Protein AF-W9VBY6-F1 (afdb_monomer)

Secondary structure (DSSP, 8-state):
--HHHHHHHHHHHHHHHHHH-TT--S------S-SSS---SGGGGGGGG-SSSEEEEEEES-B-HHHHHHHHHHH-EEEEEEEEETTS-HHHHHHHHHHHHHTT-EEEEEEEE-SS-----EEEEEEEEE------TT-SSS----S--EEEEEEEEEES--BSHHHHTSSS----EEEEEE-SS-TTS---HHHHHHHHHHHHHHHTT--EEEPPEEEEETTEEEEE--EEEEETTSPPPHHHHHHHSEEEEE----TTTTEEEEE-SSPPPSSTHHHHHHHTT-EE-SSTTEEEEESSSTTS-GGGHHHH-S-S---------------------------S--TT---TTHHHHH-EEETTEEEE-HHHHHHHTTS---TTHHHHHHHHHHHHHTTT-HHHHHHHHHHHHHHHHHHHHHHHHTT--GGGTS-EETTEE-HHHHHHHHHHHHHHHHHHHT-HHHHHHHHHSEEEEEPPP--S-HHHHHHHHHHHHHHHHHHHHSSS---HHHHHHHHHHHHHSTT--GGG--HHHHHHHHHHHTT-EEEETTEEEEHHHHHHTT-

pLDDT: mean 82.45, std 19.4, range [30.34, 98.25]

Sequence (567 aa):
MRPRFLRFLCSLLSALYSTLFPFFHSAYCLRFFLERNKVKDYYDLFNKFLRKRNSVFVISPYFDIEFAKNMIKKINPEEVIYVVDDGSDRKDLDKLKRLLEYNCVESYIALGSAPGIVHLKVFYIISKNKRNRIKSFFSRYSAPRKRSDMITARFLMLGSANATDAAFGGKRNAELMVSIDLNEKDERGNNDQDLIDFLELLKSKVIANNKTSSPGFSARLGEFELEFPGFVLSPLSSAPGFDAWLQRGLLVAEYKNDQRFLFVVFALIKNLPKSAIHGIFSNAGFTQISSTKVLRYPYIGQKCIPVCSQIINNPLNEDEDFDEGEDFDEDFDEDEGRYNNGGLFSSSRANKNWKSNHCLWTHLGLWVSNECHQQHGDVMYKKNHNKRNNEIALLKNNKNNPIFKKCLEDGFIAQLQTLWDNLVIQGTDPQSYLINQSGVLDRGYYRGICKNKIETDIILANNRDFEKRYTTGYEFLKVPRFRQDDSAWELFVDSFCESLELEAQKAKSSSLILKAIKRAFEALKPRLSIKSMSVTDIKKTLRDNWDKEIKINGKDYKFGDVISNYF

Nearest PDB structures (foldseek):
  3e0f-assembly1_A  TM=4.912E-01  e=1.066E-01  Bifidobacterium adolescentis ATCC 15703
  7ug9-assembly1_A  TM=4.957E-01  e=4.502E-01  Escherichia coli
  9etk-assembly1_A  TM=4.590E-01  e=7.677E-01  Vibrio cholerae
  6utq-assembly1_A  TM=4.973E-01  e=3.243E+00  Lactiplantibacillus plantarum
  7vlk-assembly1_C  TM=5.748E-01  e=4.467E+00  Homo sapiens

Solvent-accessible surface area (backbone atoms only — not comparable to full-atom values): 32444 Å² total; per-residue (Å²): 132,62,72,66,58,58,49,49,51,52,50,50,53,51,49,54,48,61,74,74,52,86,77,84,83,71,94,66,79,80,62,70,84,74,65,93,68,85,71,76,29,57,62,55,69,37,64,81,39,83,54,66,56,20,37,37,39,37,33,21,47,44,70,41,66,64,26,54,53,52,47,45,71,49,33,51,44,50,33,41,37,40,34,30,19,40,56,56,60,65,72,57,54,53,50,46,51,51,53,37,54,74,69,71,26,49,72,41,61,25,25,27,43,40,91,76,63,36,78,52,27,38,39,40,38,39,39,50,36,74,62,72,78,73,78,58,89,80,65,86,82,67,76,88,77,76,79,83,63,64,48,75,46,37,36,42,33,41,50,67,42,42,46,23,44,52,38,31,57,50,80,73,42,90,65,50,77,48,66,45,80,57,40,82,60,44,101,82,73,53,54,42,44,69,56,50,52,51,53,52,50,52,52,50,47,48,68,67,56,46,74,41,80,41,73,56,48,77,42,72,62,88,93,42,77,46,80,43,81,47,38,33,38,29,33,65,87,53,77,56,52,51,67,28,45,60,50,47,10,26,32,56,41,75,42,78,67,64,86,53,70,60,31,45,72,50,73,38,76,38,64,58,60,99,50,74,65,49,55,52,43,47,74,52,57,35,44,74,52,103,45,60,33,31,40,32,32,57,66,63,58,96,87,44,66,74,83,49,52,80,76,60,76,64,98,79,79,95,83,72,89,80,78,85,72,82,88,74,94,71,82,87,81,93,81,84,89,86,88,87,86,89,81,79,95,68,97,73,74,68,52,89,54,44,61,57,27,58,38,43,51,33,86,90,40,37,33,31,40,47,55,35,46,70,76,48,47,90,58,61,52,42,93,58,27,66,62,41,42,50,55,39,48,55,38,64,77,40,67,84,37,66,65,61,55,48,48,45,38,50,50,53,51,50,39,53,47,54,41,42,51,52,29,49,78,71,74,36,71,44,72,59,34,43,72,57,53,96,90,38,76,32,61,67,63,56,40,53,54,38,49,55,42,54,54,52,45,36,55,45,49,71,32,67,71,49,38,51,25,60,27,26,36,35,38,77,40,70,42,78,79,52,82,89,35,62,66,63,41,48,52,44,55,48,32,39,31,44,40,48,40,57,48,47,66,43,95,77,60,69,29,35,53,58,50,13,45,48,54,38,38,36,40,68,38,81,86,49,50,65,69,81,45,52,51,69,55,47,50,49,50,46,63,78,36,25,84,38,78,27,54,59,96,89,40,82,39,40,35,40,64,42,38,54,61,44,101

Structure (mmCIF, N/CA/C/O backbone):
data_AF-W9VBY6-F1
#
_entry.id   AF-W9VBY6-F1
#
loop_
_atom_site.group_PDB
_atom_site.id
_atom_site.type_symbol
_atom_site.label_atom_id
_atom_site.label_alt_id
_atom_site.label_comp_id
_atom_site.label_asym_id
_atom_site.label_entity_id
_atom_site.label_seq_id
_atom_site.pdbx_PDB_ins_code
_atom_site.Cartn_x
_atom_site.Cartn_y
_atom_site.Cartn_z
_atom_site.occupancy
_atom_site.B_iso_or_equiv
_atom_site.auth_seq_id
_atom_site.auth_comp_id
_atom_site.auth_asym_id
_atom_site.auth_atom_id
_atom_site.pdbx_PDB_model_num
ATOM 1 N N . MET A 1 1 ? 7.195 -25.895 9.138 1.00 48.91 1 MET A N 1
ATOM 2 C CA . MET A 1 1 ? 7.969 -26.537 10.231 1.00 48.91 1 MET A CA 1
ATOM 3 C C . MET A 1 1 ? 7.792 -28.048 10.175 1.00 48.91 1 MET A C 1
ATOM 5 O O . MET A 1 1 ? 6.682 -28.502 9.932 1.00 48.91 1 MET A O 1
ATOM 9 N N . ARG A 1 2 ? 8.859 -28.839 10.367 1.00 45.72 2 ARG A N 1
ATOM 10 C CA . ARG A 1 2 ? 8.757 -30.310 10.360 1.00 45.72 2 ARG A CA 1
ATOM 11 C C . ARG A 1 2 ? 7.996 -30.784 11.616 1.00 45.72 2 ARG A C 1
ATOM 13 O O . ARG A 1 2 ? 8.366 -30.356 12.707 1.00 45.72 2 ARG A O 1
ATOM 20 N N . PRO A 1 3 ? 7.021 -31.709 11.513 1.00 52.00 3 PRO A N 1
ATOM 21 C CA . PRO A 1 3 ? 6.223 -32.204 12.649 1.00 52.00 3 PRO A CA 1
ATOM 22 C C . PRO A 1 3 ? 7.042 -32.724 13.842 1.00 52.00 3 PRO A C 1
ATOM 24 O O . PRO A 1 3 ? 6.571 -32.722 14.975 1.00 52.00 3 PRO A O 1
ATOM 27 N N . ARG A 1 4 ? 8.286 -33.155 13.597 1.00 48.75 4 ARG A N 1
ATOM 28 C CA . ARG A 1 4 ? 9.216 -33.620 14.635 1.00 48.75 4 ARG A CA 1
ATOM 29 C C . ARG A 1 4 ? 9.718 -32.494 15.546 1.00 48.75 4 ARG A C 1
ATOM 31 O O . ARG A 1 4 ? 9.879 -32.735 16.734 1.00 48.75 4 ARG A O 1
ATOM 38 N N . PHE A 1 5 ? 9.903 -31.281 15.022 1.00 50.41 5 PHE A N 1
ATOM 39 C CA . PHE A 1 5 ? 10.370 -30.137 15.813 1.00 50.41 5 PHE A CA 1
ATOM 40 C C . PHE A 1 5 ? 9.272 -29.614 16.748 1.00 50.41 5 PHE A C 1
ATOM 42 O O . PHE A 1 5 ? 9.536 -29.334 17.908 1.00 50.41 5 PHE A O 1
ATOM 49 N N . LEU A 1 6 ? 8.017 -29.588 16.279 1.00 48.94 6 LEU A N 1
ATOM 50 C CA . LEU A 1 6 ? 6.870 -29.208 17.110 1.00 48.94 6 LEU A CA 1
ATOM 51 C C . LEU A 1 6 ? 6.626 -30.228 18.235 1.00 48.94 6 LEU A C 1
ATOM 53 O O . LEU A 1 6 ? 6.388 -29.842 19.371 1.00 48.94 6 LEU A O 1
ATOM 57 N N . ARG A 1 7 ? 6.762 -31.532 17.944 1.00 50.06 7 ARG A N 1
ATOM 58 C CA . ARG A 1 7 ? 6.708 -32.578 18.981 1.00 50.06 7 ARG A CA 1
ATOM 59 C C . ARG A 1 7 ? 7.820 -32.417 20.010 1.00 50.06 7 ARG A C 1
ATOM 61 O O . ARG A 1 7 ? 7.541 -32.534 21.192 1.00 50.06 7 ARG A O 1
ATOM 68 N N . PHE A 1 8 ? 9.041 -32.118 19.570 1.00 61.03 8 PHE A N 1
ATOM 69 C CA . PHE A 1 8 ? 10.161 -31.873 20.474 1.00 61.03 8 PHE A CA 1
ATOM 70 C C . PHE A 1 8 ? 9.910 -30.654 21.371 1.00 61.03 8 PHE A C 1
ATOM 72 O O . PHE A 1 8 ? 10.072 -30.761 22.580 1.00 61.03 8 PHE A O 1
ATOM 79 N N . LEU A 1 9 ? 9.430 -29.538 20.812 1.00 55.38 9 LEU A N 1
ATOM 80 C CA . LEU A 1 9 ? 9.119 -28.329 21.579 1.00 55.38 9 LEU A CA 1
ATOM 81 C C . LEU A 1 9 ? 7.971 -28.560 22.577 1.00 55.38 9 LEU A C 1
ATOM 83 O O . LEU A 1 9 ? 8.080 -28.163 23.730 1.00 55.38 9 LEU A O 1
ATOM 87 N N . CYS A 1 10 ? 6.904 -29.261 22.177 1.00 50.47 10 CYS A N 1
ATOM 88 C CA . CYS A 1 10 ? 5.809 -29.626 23.081 1.00 50.47 10 CYS A CA 1
ATOM 89 C C . CYS A 1 10 ? 6.258 -30.597 24.181 1.00 50.47 10 CYS A C 1
ATOM 91 O O . CYS A 1 10 ? 5.838 -30.448 25.324 1.00 50.47 10 CYS A O 1
ATOM 93 N N . SER A 1 11 ? 7.119 -31.570 23.868 1.00 56.78 11 SER A N 1
ATOM 94 C CA . SER A 1 11 ? 7.694 -32.477 24.867 1.00 56.78 11 SER A CA 1
ATOM 95 C C . SER A 1 11 ? 8.638 -31.750 25.822 1.00 56.78 11 SER A C 1
ATOM 97 O O . SER A 1 11 ? 8.604 -32.034 27.012 1.00 56.78 11 SER A O 1
ATOM 99 N N . LEU A 1 12 ? 9.426 -30.790 25.333 1.00 57.44 12 LEU A N 1
ATOM 100 C CA . LEU A 1 12 ? 10.324 -29.974 26.150 1.00 57.44 12 LEU A CA 1
ATOM 101 C C . LEU A 1 12 ? 9.540 -29.045 27.086 1.00 57.44 12 LEU A C 1
ATOM 103 O O . LEU A 1 12 ? 9.840 -28.987 28.273 1.00 57.44 12 LEU A O 1
ATOM 107 N N . LEU A 1 13 ? 8.500 -28.377 26.577 1.00 55.50 13 LEU A N 1
ATOM 108 C CA . LEU A 1 13 ? 7.615 -27.526 27.377 1.00 55.50 13 LEU A CA 1
ATOM 109 C C . LEU A 1 13 ? 6.814 -28.346 28.393 1.00 55.50 13 LEU A C 1
ATOM 111 O O . LEU A 1 13 ? 6.710 -27.943 29.543 1.00 55.50 13 LEU A O 1
ATOM 115 N N . SER A 1 14 ? 6.312 -29.522 28.005 1.00 50.12 14 SER A N 1
ATOM 116 C CA . SER A 1 14 ? 5.625 -30.436 28.923 1.00 50.12 14 SER A CA 1
ATOM 117 C C . SER A 1 14 ? 6.563 -30.975 30.003 1.00 50.12 14 SER A C 1
ATOM 119 O O . SER A 1 14 ? 6.141 -31.086 31.150 1.00 50.12 14 SER A O 1
ATOM 121 N N . ALA A 1 15 ? 7.816 -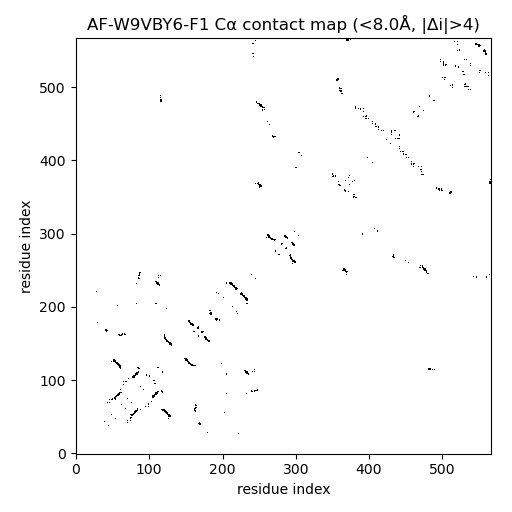31.290 29.655 1.00 51.28 15 ALA A N 1
ATOM 122 C CA . ALA A 1 15 ? 8.823 -31.755 30.604 1.00 51.28 15 ALA A CA 1
ATOM 123 C C . ALA A 1 15 ? 9.184 -30.649 31.604 1.00 51.28 15 ALA A C 1
ATOM 125 O O . ALA A 1 15 ? 9.106 -30.895 32.803 1.00 51.28 15 ALA A O 1
ATOM 126 N N . LEU A 1 16 ? 9.466 -29.431 31.121 1.00 48.94 16 LEU A N 1
ATOM 127 C CA . LEU A 1 16 ? 9.722 -28.245 31.951 1.00 48.94 16 LEU A CA 1
ATOM 128 C C . LEU A 1 16 ? 8.554 -27.931 32.896 1.00 48.94 16 LEU A C 1
ATOM 130 O O . LEU A 1 16 ? 8.778 -27.587 34.052 1.00 48.94 16 LEU A O 1
ATOM 134 N N . TYR A 1 17 ? 7.314 -28.094 32.431 1.00 49.50 17 TYR A N 1
ATOM 135 C CA . TYR A 1 17 ? 6.122 -27.863 33.248 1.00 49.50 17 TYR A CA 1
ATOM 136 C C . TYR A 1 17 ? 5.974 -28.911 34.363 1.00 49.50 17 TYR A C 1
ATOM 138 O O . TYR A 1 17 ? 5.669 -28.569 35.504 1.00 49.50 17 TYR A O 1
ATOM 146 N N . SER A 1 18 ? 6.250 -30.184 34.059 1.00 46.75 18 SER A N 1
ATOM 147 C CA . SER A 1 18 ? 6.156 -31.280 35.034 1.00 46.75 18 SER A CA 1
ATOM 148 C C . SER A 1 18 ? 7.264 -31.288 36.092 1.00 46.75 18 SER A C 1
ATOM 150 O O . SER A 1 18 ? 7.027 -31.769 37.196 1.00 46.75 18 SER A O 1
ATOM 152 N N . THR A 1 19 ? 8.455 -30.759 35.792 1.00 45.19 19 THR A N 1
ATOM 153 C CA . THR A 1 19 ? 9.556 -30.678 36.768 1.00 45.19 19 THR A CA 1
ATOM 154 C C . THR A 1 19 ? 9.517 -29.425 37.634 1.00 45.19 19 THR A C 1
ATOM 156 O O . THR A 1 19 ? 10.019 -29.473 38.753 1.00 45.19 19 THR A O 1
ATOM 159 N N . LEU A 1 20 ? 8.926 -28.322 37.163 1.00 39.31 20 LEU A N 1
ATOM 160 C CA . LEU A 1 20 ? 8.904 -27.063 37.917 1.00 39.31 20 LEU A CA 1
ATOM 161 C C . LEU A 1 20 ? 7.667 -26.888 38.814 1.00 39.31 20 LEU A C 1
ATOM 163 O O . LEU A 1 20 ? 7.738 -26.112 39.762 1.00 39.31 20 LEU A O 1
ATOM 167 N N . PHE A 1 21 ? 6.561 -27.607 38.577 1.00 43.38 21 PHE A N 1
ATOM 168 C CA . PHE A 1 21 ? 5.308 -27.372 39.313 1.00 43.38 21 PHE A CA 1
ATOM 169 C C . PHE A 1 21 ? 4.516 -28.656 39.646 1.00 43.38 21 PHE A C 1
ATOM 171 O O . PHE A 1 21 ? 3.483 -28.931 39.034 1.00 43.38 21 PHE A O 1
ATOM 178 N N . PRO A 1 22 ? 4.935 -29.441 40.658 1.00 40.53 22 PRO A N 1
ATOM 179 C CA . PRO A 1 22 ? 4.273 -30.700 41.015 1.00 40.53 22 PRO A CA 1
ATOM 180 C C . PRO A 1 22 ? 2.958 -30.551 41.817 1.00 40.53 22 PRO A C 1
ATOM 182 O O . PRO A 1 22 ? 2.355 -31.561 42.165 1.00 40.53 22 PRO A O 1
ATOM 185 N N . PHE A 1 23 ? 2.478 -29.329 42.097 1.00 35.22 23 PHE A N 1
ATOM 186 C CA . PHE A 1 23 ? 1.318 -29.081 42.978 1.00 35.22 23 PHE A CA 1
ATOM 187 C C . PHE A 1 23 ? 0.031 -28.579 42.289 1.00 35.22 23 PHE A C 1
ATOM 189 O O . PHE A 1 23 ? -0.944 -28.267 42.973 1.00 35.22 23 PHE A O 1
ATOM 196 N N . PHE A 1 24 ? -0.051 -28.559 40.954 1.00 38.59 24 PHE A N 1
ATOM 197 C CA . PHE A 1 24 ? -1.294 -28.190 40.259 1.00 38.59 24 PHE A CA 1
ATOM 198 C C . PHE A 1 24 ? -2.298 -29.353 40.210 1.00 38.59 24 PHE A C 1
ATOM 200 O O . PHE A 1 24 ? -2.358 -30.123 39.252 1.00 38.59 24 PHE A O 1
ATOM 207 N N . HIS A 1 25 ? -3.117 -29.462 41.257 1.00 36.09 25 HIS A N 1
ATOM 208 C CA . HIS A 1 25 ? -4.333 -30.287 41.283 1.00 36.09 25 HIS A CA 1
ATOM 209 C C . HIS A 1 25 ? -5.600 -29.467 41.592 1.00 36.09 25 HIS A C 1
ATOM 211 O O . HIS A 1 25 ? -6.585 -29.988 42.113 1.00 36.09 25 HIS A O 1
ATOM 217 N N . SER A 1 26 ? -5.607 -28.175 41.257 1.00 34.53 26 SER A N 1
ATOM 218 C CA . SER A 1 26 ? -6.766 -27.293 41.410 1.00 34.53 26 SER A CA 1
ATOM 219 C C . SER A 1 26 ? -7.395 -26.987 40.047 1.00 34.53 26 SER A C 1
ATOM 221 O O . SER A 1 26 ? -6.790 -26.416 39.146 1.00 34.53 26 SER A O 1
ATOM 223 N N . ALA A 1 27 ? -8.646 -27.416 39.883 1.00 33.34 27 ALA A N 1
ATOM 224 C CA . ALA A 1 27 ? -9.411 -27.273 38.653 1.00 33.34 27 ALA A CA 1
ATOM 225 C C . ALA A 1 27 ? -9.726 -25.805 38.314 1.00 33.34 27 ALA A C 1
ATOM 227 O O . ALA A 1 27 ? -10.773 -25.291 38.705 1.00 33.34 27 ALA A O 1
ATOM 228 N N . TYR A 1 28 ? -8.838 -25.167 37.561 1.00 34.66 28 TYR A N 1
ATOM 229 C CA . TYR A 1 28 ? -9.195 -24.204 36.529 1.00 34.66 28 TYR A CA 1
ATOM 230 C C . TYR A 1 28 ? -8.788 -24.827 35.206 1.00 34.66 28 TYR A C 1
ATOM 232 O O . TYR A 1 28 ? -7.629 -25.181 34.999 1.00 34.66 28 TYR A O 1
ATOM 240 N N . CYS A 1 29 ? -9.753 -25.008 34.310 1.00 34.22 29 CYS A N 1
ATOM 241 C CA . CYS A 1 29 ? -9.467 -25.372 32.933 1.00 34.22 29 CYS A CA 1
ATOM 242 C C . CYS A 1 29 ? -8.789 -24.183 32.238 1.00 34.22 29 CYS A C 1
ATOM 244 O O . CYS A 1 29 ? -9.376 -23.573 31.349 1.00 34.22 29 CYS A O 1
ATOM 246 N N . LEU A 1 30 ? -7.517 -23.915 32.552 1.00 34.72 30 LEU A N 1
ATOM 247 C CA . LEU A 1 30 ? -6.586 -23.431 31.543 1.00 34.72 30 LEU A CA 1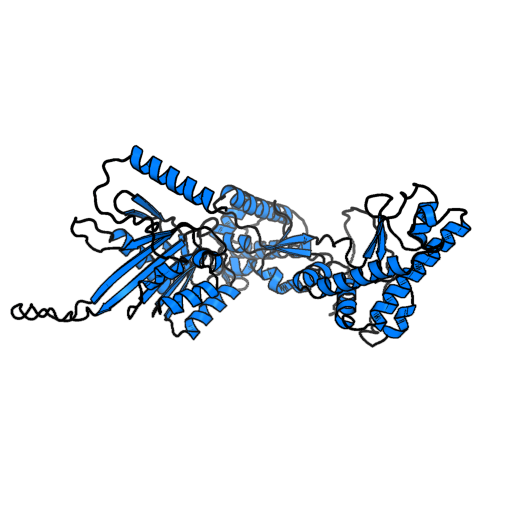
ATOM 248 C C . LEU A 1 30 ? -6.358 -24.610 30.595 1.00 34.72 30 LEU A C 1
ATOM 250 O O . LEU A 1 30 ? -5.345 -25.307 30.623 1.00 34.72 30 LEU A O 1
ATOM 254 N N . ARG A 1 31 ? -7.396 -24.920 29.815 1.00 37.56 31 ARG A N 1
ATOM 255 C CA . ARG A 1 31 ? -7.372 -25.958 28.799 1.00 37.56 31 ARG A CA 1
ATOM 256 C C . ARG A 1 31 ? -6.462 -25.420 27.704 1.00 37.56 31 ARG A C 1
ATOM 258 O O . ARG A 1 31 ? -6.929 -24.859 26.717 1.00 37.56 31 ARG A O 1
ATOM 265 N N . PHE A 1 32 ? -5.150 -25.580 27.884 1.00 38.81 32 PHE A N 1
ATOM 266 C CA . PHE A 1 32 ? -4.237 -25.647 26.757 1.00 38.81 32 PHE A CA 1
ATOM 267 C C . PHE A 1 32 ? -4.846 -26.702 25.841 1.00 38.81 32 PHE A C 1
ATOM 269 O O . PHE A 1 32 ? -4.894 -27.885 26.179 1.00 38.81 32 PHE A O 1
ATOM 276 N N . PHE A 1 33 ? -5.430 -26.251 24.732 1.00 43.31 33 PHE A N 1
ATOM 277 C CA . PHE A 1 33 ? -6.175 -27.062 23.773 1.00 43.31 33 PHE A CA 1
ATOM 278 C C . PHE A 1 33 ? -5.193 -27.910 22.941 1.00 43.31 33 PHE A C 1
ATOM 280 O O . PHE A 1 33 ? -5.184 -27.892 21.717 1.00 43.31 33 PHE A O 1
ATOM 287 N N . LEU A 1 34 ? -4.327 -28.646 23.636 1.00 37.06 34 LEU A N 1
ATOM 288 C CA . LEU A 1 34 ? -3.533 -29.767 23.153 1.00 37.06 34 LEU A CA 1
ATOM 289 C C . LEU A 1 34 ? -4.140 -31.093 23.646 1.00 37.06 34 LEU A C 1
ATOM 291 O O . LEU A 1 34 ? -3.479 -32.130 23.638 1.00 37.06 34 LEU A O 1
ATOM 295 N N . GLU A 1 35 ? -5.416 -31.102 24.050 1.00 39.97 35 GLU A N 1
ATOM 296 C CA . GLU A 1 35 ? -6.171 -32.351 24.065 1.00 39.97 35 GLU A CA 1
ATOM 297 C C . GLU A 1 35 ? -6.273 -32.855 22.620 1.00 39.97 35 GLU A C 1
ATOM 299 O O . GLU A 1 35 ? -6.883 -32.224 21.762 1.00 39.97 35 GLU A O 1
ATOM 304 N N . ARG A 1 36 ? -5.627 -34.003 22.400 1.00 39.47 36 ARG A N 1
ATOM 305 C CA . ARG A 1 36 ? -5.596 -34.985 21.295 1.00 39.47 36 ARG A CA 1
ATOM 306 C C . ARG A 1 36 ? -6.808 -35.148 20.343 1.00 39.47 36 ARG A C 1
ATOM 308 O O . ARG A 1 36 ? -6.803 -36.089 19.553 1.00 39.47 36 ARG A O 1
ATOM 315 N N . ASN A 1 37 ? -7.809 -34.273 20.327 1.00 43.06 37 ASN A N 1
ATOM 316 C CA . ASN A 1 37 ? -9.031 -34.402 19.539 1.00 43.06 37 ASN A CA 1
ATOM 317 C C . ASN A 1 37 ? -9.230 -33.240 18.541 1.00 43.06 37 ASN A C 1
ATOM 319 O O . ASN A 1 37 ? -9.822 -32.217 18.855 1.00 43.06 37 ASN A O 1
ATOM 323 N N . LYS A 1 38 ? -8.793 -33.470 17.294 1.00 58.41 38 LYS A N 1
ATOM 324 C CA . LYS A 1 38 ? -9.410 -33.022 16.022 1.00 58.41 38 LYS A CA 1
ATOM 325 C C . LYS A 1 38 ? -9.770 -31.532 15.801 1.00 58.41 38 LYS A C 1
ATOM 327 O O . LYS A 1 38 ? -10.571 -31.281 14.907 1.00 58.41 38 LYS A O 1
ATOM 332 N N . VAL A 1 39 ? -9.193 -30.556 16.501 1.00 63.19 39 VAL A N 1
ATOM 333 C CA . VAL A 1 39 ? -9.271 -29.149 16.047 1.00 63.19 39 VAL A CA 1
ATOM 334 C C . VAL A 1 39 ? -8.417 -29.025 14.784 1.00 63.19 39 VAL A C 1
ATOM 336 O O . VAL A 1 39 ? -7.195 -29.162 14.852 1.00 63.19 39 VAL A O 1
ATOM 339 N N . LYS A 1 40 ? -9.053 -28.872 13.618 1.00 74.88 40 LYS A N 1
ATOM 340 C CA . LYS A 1 40 ? -8.339 -28.697 12.340 1.00 74.88 40 LYS A CA 1
ATOM 341 C C . LYS A 1 40 ? -7.950 -27.240 12.120 1.00 74.88 40 LYS A C 1
ATOM 343 O O . LYS A 1 40 ? -6.929 -26.980 11.489 1.00 74.88 40 LYS A O 1
ATOM 348 N N . ASP A 1 41 ? -8.758 -26.327 12.647 1.00 85.38 41 ASP A N 1
ATOM 349 C CA . ASP A 1 41 ? -8.593 -24.881 12.557 1.00 85.38 41 ASP A CA 1
ATOM 350 C C . ASP A 1 41 ? -9.295 -24.178 13.743 1.00 85.38 41 ASP A C 1
ATOM 352 O O . ASP A 1 41 ? -10.056 -24.803 14.487 1.00 85.38 41 ASP A O 1
ATOM 356 N N . TYR A 1 42 ? -9.047 -22.882 13.963 1.00 86.69 42 TYR A N 1
ATOM 357 C CA . TYR A 1 42 ? -9.666 -22.145 15.078 1.00 86.69 42 TYR A CA 1
ATOM 358 C C . TYR A 1 42 ? -11.159 -21.905 14.881 1.00 86.69 42 TYR A C 1
ATOM 360 O O . TYR A 1 42 ? -11.865 -21.656 15.860 1.00 86.69 42 TYR A O 1
ATOM 368 N N . TYR A 1 43 ? -11.681 -22.036 13.659 1.00 90.25 43 TYR A N 1
ATOM 369 C CA . TYR A 1 43 ? -13.124 -22.010 13.459 1.00 90.25 43 TYR A CA 1
ATOM 370 C C . TYR A 1 43 ? -13.819 -23.183 14.151 1.00 90.25 43 TYR A C 1
ATOM 372 O O . TYR A 1 43 ? -15.029 -23.121 14.372 1.00 90.25 43 TYR A O 1
ATOM 380 N N . ASP A 1 44 ? -13.119 -24.263 14.496 1.00 86.75 44 ASP A N 1
ATOM 381 C CA . ASP A 1 44 ? -13.705 -25.343 15.291 1.00 86.75 44 ASP A CA 1
ATOM 382 C C . ASP A 1 44 ? -14.036 -24.923 16.728 1.00 86.75 44 ASP A C 1
ATOM 384 O O . ASP A 1 44 ? -14.941 -25.504 17.334 1.00 86.75 44 ASP A O 1
ATOM 388 N N . LEU A 1 45 ? -13.404 -23.863 17.251 1.00 85.31 45 LEU A N 1
ATOM 389 C CA . LEU A 1 45 ? -13.794 -23.267 18.532 1.00 85.31 45 LEU A CA 1
ATOM 390 C C . LEU A 1 45 ? -15.225 -22.717 18.480 1.00 85.31 45 LEU A C 1
ATOM 392 O O . LEU A 1 45 ? -15.937 -22.766 19.484 1.00 85.31 45 LEU A O 1
ATOM 396 N N . PHE A 1 46 ? -15.689 -22.288 17.301 1.00 88.12 46 PHE A N 1
ATOM 397 C CA . PHE A 1 46 ? -17.055 -21.801 17.114 1.00 88.12 46 PHE A CA 1
ATOM 398 C C . PHE A 1 46 ? -18.106 -22.918 17.109 1.00 88.12 46 PHE A C 1
ATOM 400 O O . PHE A 1 46 ? -19.277 -22.654 17.379 1.00 88.12 46 PHE A O 1
ATOM 407 N N . ASN A 1 47 ? -17.720 -24.178 16.869 1.00 84.19 47 ASN A N 1
ATOM 408 C CA . ASN A 1 47 ? -18.670 -25.298 16.781 1.00 84.19 47 ASN A CA 1
ATOM 409 C C . ASN A 1 47 ? -19.397 -25.568 18.117 1.00 84.19 47 ASN A C 1
ATOM 411 O O . ASN A 1 47 ? -20.394 -26.285 18.146 1.00 84.19 47 ASN A O 1
ATOM 415 N N . LYS A 1 48 ? -18.929 -24.996 19.235 1.00 79.25 48 LYS A N 1
ATOM 416 C CA . LYS A 1 48 ? -19.606 -25.079 20.540 1.00 79.25 48 LYS A CA 1
ATOM 417 C C . LYS A 1 48 ? -20.883 -24.224 20.609 1.00 79.25 48 LYS A C 1
ATOM 419 O O . LYS A 1 48 ? -21.685 -24.405 21.527 1.00 79.25 48 LYS A O 1
ATOM 424 N N . PHE A 1 49 ? -21.107 -23.333 19.638 1.00 79.12 49 PHE A N 1
ATOM 425 C CA . PHE A 1 49 ? -22.173 -22.323 19.652 1.00 79.12 49 PHE A CA 1
ATOM 426 C C . PHE A 1 49 ? -23.378 -22.650 18.761 1.00 79.12 49 PHE A C 1
ATOM 428 O O . PHE A 1 49 ? -24.036 -21.746 18.264 1.00 79.12 49 PHE A O 1
ATOM 435 N N . LEU A 1 50 ? -23.761 -23.927 18.630 1.00 69.94 50 LEU A N 1
ATOM 436 C CA . LEU A 1 50 ? -24.943 -24.376 17.854 1.00 69.94 50 LEU A CA 1
ATOM 437 C C . LEU A 1 50 ? -26.311 -23.957 18.446 1.00 69.94 50 LEU A C 1
ATOM 439 O O . LEU A 1 50 ? -27.349 -24.561 18.171 1.00 69.94 50 LEU A O 1
ATOM 443 N N . ARG A 1 51 ? -26.319 -22.974 19.341 1.00 67.38 51 ARG A N 1
ATOM 444 C CA . ARG A 1 51 ? -27.468 -22.560 20.147 1.00 67.38 51 ARG A CA 1
ATOM 445 C C . ARG A 1 51 ? -28.249 -21.450 19.452 1.00 67.38 51 ARG A C 1
ATOM 447 O O . ARG A 1 51 ? -27.727 -20.747 18.597 1.00 67.38 51 ARG A O 1
ATOM 454 N N . LYS A 1 52 ? -29.522 -21.301 19.827 1.00 68.56 52 LYS A N 1
ATOM 455 C CA . LYS A 1 52 ? -30.376 -20.220 19.319 1.00 68.56 52 LYS A CA 1
ATOM 456 C C . LYS A 1 52 ? -30.026 -18.934 20.077 1.00 68.56 52 LYS A C 1
ATOM 458 O O . LYS A 1 52 ? -29.974 -18.985 21.300 1.00 68.56 52 LYS A O 1
ATOM 463 N N . ARG A 1 53 ? -29.864 -17.814 19.360 1.00 81.19 53 ARG A N 1
ATOM 464 C CA . ARG A 1 53 ? -29.580 -16.458 19.882 1.00 81.19 53 ARG A CA 1
ATOM 465 C C . ARG A 1 53 ? -28.165 -16.248 20.417 1.00 81.19 53 ARG A C 1
ATOM 467 O O . ARG A 1 53 ? -27.936 -16.234 21.630 1.00 81.19 53 ARG A O 1
ATOM 474 N N . ASN A 1 54 ? -27.220 -16.069 19.499 1.00 90.25 54 ASN A N 1
ATOM 475 C CA . ASN A 1 54 ? -25.848 -15.710 19.838 1.00 90.25 54 ASN A CA 1
ATOM 476 C C . ASN A 1 54 ? -25.597 -14.223 19.540 1.00 90.25 54 ASN A C 1
ATOM 478 O O . ASN A 1 54 ? -26.012 -13.726 18.495 1.00 90.25 54 ASN A O 1
ATOM 482 N N . SER A 1 55 ? -24.907 -13.541 20.450 1.00 95.94 55 SER A N 1
ATOM 483 C CA . SER A 1 55 ? -24.325 -12.210 20.245 1.00 95.94 55 SER A CA 1
ATOM 484 C C . SER A 1 55 ? -22.810 -12.366 20.221 1.00 95.94 55 SER A C 1
ATOM 486 O O . SER A 1 55 ? -22.254 -13.077 21.065 1.00 95.94 55 SER A O 1
ATOM 488 N N . VAL A 1 56 ? -22.147 -11.758 19.241 1.00 97.56 56 VAL A N 1
ATOM 489 C CA . VAL A 1 56 ? -20.694 -11.853 19.065 1.00 97.56 56 VAL A CA 1
ATOM 490 C C . VAL A 1 56 ? -20.094 -10.458 19.088 1.00 97.56 56 VAL A C 1
ATOM 492 O O . VAL A 1 56 ? -20.469 -9.605 18.294 1.00 97.56 56 VAL A O 1
ATOM 495 N N . PHE A 1 57 ? -19.135 -10.237 19.978 1.00 98.25 57 PHE A N 1
ATOM 496 C CA . PHE A 1 57 ? -18.342 -9.022 20.054 1.00 98.25 57 PHE A CA 1
ATOM 497 C C . PHE A 1 57 ? -16.901 -9.318 19.646 1.00 98.25 57 PHE A C 1
ATOM 499 O O . PHE A 1 57 ? -16.246 -10.170 20.244 1.00 98.25 57 PHE A O 1
ATOM 506 N N . VAL A 1 58 ? -16.418 -8.631 18.616 1.00 98.19 58 VAL A N 1
ATOM 507 C CA . VAL A 1 58 ? -15.079 -8.800 18.054 1.00 98.19 58 VAL A CA 1
ATOM 508 C C . VAL A 1 58 ? -14.312 -7.496 18.198 1.00 98.19 58 VAL A C 1
ATOM 510 O O . VAL A 1 58 ? -14.750 -6.464 17.700 1.00 98.19 58 VAL A O 1
ATOM 513 N N . ILE A 1 59 ? -13.138 -7.551 18.818 1.00 97.75 59 ILE A N 1
ATOM 514 C CA . ILE A 1 59 ? -12.135 -6.487 18.773 1.00 97.75 59 ILE A CA 1
ATOM 515 C C . ILE A 1 59 ? -10.943 -7.056 18.017 1.00 97.75 59 ILE A C 1
ATOM 517 O O . ILE A 1 59 ? -10.367 -8.056 18.449 1.00 97.75 59 ILE A O 1
ATOM 521 N N . SER A 1 60 ? -10.597 -6.478 16.870 1.00 96.44 60 SER A N 1
ATOM 522 C CA . SER A 1 60 ? -9.428 -6.921 16.110 1.00 96.44 60 SER A CA 1
ATOM 523 C C . SER A 1 60 ? -8.861 -5.800 15.242 1.00 96.44 60 SER A C 1
ATOM 525 O O . SER A 1 60 ? -9.635 -5.158 14.531 1.00 96.44 60 SER A O 1
ATOM 527 N N . PRO A 1 61 ? -7.529 -5.586 15.214 1.00 92.31 61 PRO A N 1
ATOM 528 C CA . PRO A 1 61 ? -6.936 -4.570 14.348 1.00 92.31 61 PRO A CA 1
ATOM 529 C C . PRO A 1 61 ? -7.125 -4.887 12.865 1.00 92.31 61 PRO A C 1
ATOM 531 O O . PRO A 1 61 ? -7.184 -3.981 12.041 1.00 92.31 61 PRO A O 1
ATOM 534 N N . TYR A 1 62 ? -7.205 -6.175 12.519 1.00 92.56 62 TYR A N 1
ATOM 535 C CA . TYR A 1 62 ? -7.353 -6.634 11.145 1.00 92.56 62 TYR A CA 1
ATOM 536 C C . TYR A 1 62 ? -8.512 -7.605 11.036 1.00 92.56 62 TYR A C 1
ATOM 538 O O . TYR A 1 62 ? -8.655 -8.518 11.852 1.00 92.56 62 TYR A O 1
ATOM 546 N N . PHE A 1 63 ? -9.276 -7.455 9.962 1.00 95.94 63 PHE A N 1
ATOM 547 C CA . PHE A 1 63 ? -10.306 -8.405 9.594 1.00 95.94 63 PHE A CA 1
ATOM 548 C C . PHE A 1 63 ? -10.271 -8.692 8.095 1.00 95.94 63 PHE A C 1
ATOM 550 O O . PHE A 1 63 ? -9.733 -7.912 7.308 1.00 95.94 63 PHE A O 1
ATOM 557 N N . ASP A 1 64 ? -10.870 -9.808 7.700 1.00 96.00 64 ASP A N 1
ATOM 558 C CA . ASP A 1 64 ? -11.255 -10.035 6.314 1.00 96.00 64 ASP A CA 1
ATOM 559 C C . ASP A 1 64 ? -12.700 -10.543 6.211 1.00 96.00 64 ASP A C 1
ATOM 561 O O . ASP A 1 64 ? -13.343 -10.950 7.183 1.00 96.00 64 ASP A O 1
ATOM 565 N N . ILE A 1 65 ? -13.241 -10.455 4.998 1.00 97.12 65 ILE A N 1
ATOM 566 C CA . ILE A 1 65 ? -14.634 -10.810 4.707 1.00 97.12 65 ILE A CA 1
ATOM 567 C C . ILE A 1 65 ? -14.863 -12.322 4.831 1.00 97.12 65 ILE A C 1
ATOM 569 O O . ILE A 1 65 ? -15.961 -12.749 5.186 1.00 97.12 65 ILE A O 1
ATOM 573 N N . GLU A 1 66 ? -13.842 -13.139 4.572 1.00 97.12 66 GLU A N 1
ATOM 574 C CA . GLU A 1 66 ? -13.948 -14.598 4.671 1.00 97.12 66 GLU A CA 1
ATOM 575 C C . GLU A 1 66 ? -14.076 -15.059 6.127 1.00 97.12 66 GLU A C 1
ATOM 577 O O . GLU A 1 66 ? -14.908 -15.918 6.430 1.00 97.12 66 GLU A O 1
ATOM 582 N N . PHE A 1 67 ? -13.371 -14.416 7.059 1.00 97.31 67 PHE A N 1
ATOM 583 C CA . PHE A 1 67 ? -13.572 -14.630 8.485 1.00 97.31 67 PHE A CA 1
ATOM 584 C C . PHE A 1 67 ? -14.996 -14.326 8.918 1.00 97.31 67 PHE A C 1
ATOM 586 O O . PHE A 1 67 ? -15.626 -15.180 9.546 1.00 97.31 67 PHE A O 1
ATOM 593 N N . ALA A 1 68 ? -15.517 -13.155 8.555 1.00 97.50 68 ALA A N 1
ATOM 594 C CA . ALA A 1 68 ? -16.876 -12.775 8.917 1.00 97.50 68 ALA A CA 1
ATOM 595 C C . ALA A 1 68 ? -17.902 -13.776 8.353 1.00 97.50 68 ALA A C 1
ATOM 597 O O . ALA A 1 68 ? -18.777 -14.231 9.090 1.00 97.50 68 ALA A O 1
ATOM 598 N N . LYS A 1 69 ? -17.751 -14.218 7.094 1.00 97.06 69 LYS A N 1
ATOM 599 C CA . LYS A 1 69 ? -18.597 -15.268 6.492 1.00 97.06 69 LYS A CA 1
ATOM 600 C C . LYS A 1 69 ? -18.555 -16.574 7.287 1.00 97.06 69 LYS A C 1
ATOM 602 O O . LYS A 1 69 ? -19.603 -17.138 7.600 1.00 97.06 69 LYS A O 1
ATOM 607 N N . ASN A 1 70 ? -17.359 -17.058 7.619 1.00 96.00 70 ASN A N 1
ATOM 608 C CA . ASN A 1 70 ? -17.179 -18.310 8.354 1.00 96.00 70 ASN A CA 1
ATOM 609 C C . ASN A 1 70 ? -17.727 -18.220 9.786 1.00 96.00 70 ASN A C 1
ATOM 611 O O . ASN A 1 70 ? -18.368 -19.161 10.258 1.00 96.00 70 ASN A O 1
ATOM 615 N N . MET A 1 71 ? -17.532 -17.080 10.452 1.00 96.25 71 MET A N 1
ATOM 616 C CA . MET A 1 71 ? -18.081 -16.791 11.775 1.00 96.25 71 MET A CA 1
ATOM 617 C C . MET A 1 71 ? -19.614 -16.799 11.753 1.00 96.25 71 MET A C 1
ATOM 619 O O . MET A 1 71 ? -20.223 -17.531 12.533 1.00 96.25 71 MET A O 1
ATOM 623 N N . ILE A 1 72 ? -20.239 -16.057 10.830 1.00 95.75 72 ILE A N 1
ATOM 624 C CA . ILE A 1 72 ? -21.702 -16.010 10.672 1.00 95.75 72 ILE A CA 1
ATOM 625 C C . ILE A 1 72 ? -22.245 -17.412 10.397 1.00 95.75 72 ILE A C 1
ATOM 627 O O . ILE A 1 72 ? -23.164 -17.860 11.073 1.00 95.75 72 ILE A O 1
ATOM 631 N N . LYS A 1 73 ? -21.631 -18.150 9.466 1.00 94.06 73 LYS A N 1
ATOM 632 C CA . LYS A 1 73 ? -22.061 -19.505 9.103 1.00 94.06 73 LYS A CA 1
ATOM 633 C C . LYS A 1 73 ? -22.011 -20.485 10.278 1.00 94.06 73 LYS A C 1
ATOM 635 O O . LYS A 1 73 ? -22.882 -21.345 10.384 1.00 94.06 73 LYS A O 1
ATOM 640 N N . LYS A 1 74 ? -20.977 -20.412 11.121 1.00 92.62 74 LYS A N 1
ATOM 641 C CA . LYS A 1 74 ? -20.770 -21.374 12.215 1.00 92.62 74 LYS A CA 1
ATOM 642 C C . LYS A 1 74 ? -21.501 -21.008 13.501 1.00 92.62 74 LYS A C 1
ATOM 644 O O . LYS A 1 74 ? -22.012 -21.902 14.169 1.00 92.62 74 LYS A O 1
ATOM 649 N N . ILE A 1 75 ? -21.524 -19.726 13.857 1.00 93.31 75 ILE A N 1
ATOM 650 C CA . ILE A 1 75 ? -22.146 -19.244 15.097 1.00 93.31 75 ILE A CA 1
ATOM 651 C C . ILE A 1 75 ? -23.629 -18.930 14.877 1.00 93.31 75 ILE A C 1
ATOM 653 O O . ILE A 1 75 ? -24.418 -19.065 15.807 1.00 93.31 75 ILE A O 1
ATOM 657 N N . ASN A 1 76 ? -24.020 -18.527 13.665 1.00 93.38 76 ASN A N 1
ATOM 658 C CA . ASN A 1 76 ? -25.356 -18.021 13.343 1.00 93.38 76 ASN A CA 1
ATOM 659 C C . ASN A 1 76 ? -25.824 -16.931 14.336 1.00 93.38 76 ASN A C 1
ATOM 661 O O . ASN A 1 76 ? -26.800 -17.139 15.069 1.00 93.38 76 ASN A O 1
ATOM 665 N N . PRO A 1 77 ? -25.076 -15.816 14.449 1.00 95.25 77 PRO A N 1
ATOM 666 C CA . PRO A 1 77 ? -25.376 -14.763 15.410 1.00 95.25 77 PRO A CA 1
ATOM 667 C C . PRO A 1 77 ? -26.625 -13.966 15.013 1.00 95.25 77 PRO A C 1
ATOM 669 O O . PRO A 1 77 ? -26.870 -13.740 13.834 1.00 95.25 77 PRO A O 1
ATOM 672 N N . GLU A 1 78 ? -27.390 -13.519 16.010 1.00 95.44 78 GLU A N 1
ATOM 673 C CA . GLU A 1 78 ? -28.448 -12.512 15.822 1.00 95.44 78 GLU A CA 1
ATOM 674 C C . GLU A 1 78 ? -27.851 -11.098 15.837 1.00 95.44 78 GLU A C 1
ATOM 676 O O . GLU A 1 78 ? -28.318 -10.226 15.113 1.00 95.44 78 GLU A O 1
ATOM 681 N N . GLU A 1 79 ? -26.787 -10.903 16.622 1.00 96.88 79 GLU A N 1
ATOM 682 C CA . GLU A 1 79 ? -26.106 -9.623 16.804 1.00 96.88 79 GLU A CA 1
ATOM 683 C C . GLU A 1 79 ? -24.590 -9.794 16.650 1.00 96.88 79 GLU A C 1
ATOM 685 O O . GLU A 1 79 ? -23.992 -10.723 17.209 1.00 96.88 79 GLU A O 1
ATOM 690 N N . VAL A 1 80 ? -23.959 -8.876 15.921 1.00 97.81 80 VAL A N 1
ATOM 691 C CA . VAL A 1 80 ? -22.507 -8.810 15.754 1.00 97.81 80 VAL A CA 1
ATOM 692 C C . VAL A 1 80 ? -22.006 -7.386 15.977 1.00 97.81 80 VAL A C 1
ATOM 694 O O . VAL A 1 80 ? -22.381 -6.450 15.278 1.00 97.81 80 VAL A O 1
ATOM 697 N N . ILE A 1 81 ? -21.089 -7.232 16.923 1.00 98.25 81 ILE A N 1
ATOM 698 C CA . ILE A 1 81 ? -20.459 -5.961 17.271 1.00 98.25 81 ILE A CA 1
ATOM 699 C C . ILE A 1 81 ? -18.976 -6.058 16.920 1.00 98.25 81 ILE A C 1
ATOM 701 O O . ILE A 1 81 ? -18.295 -6.974 17.375 1.00 98.25 81 ILE A O 1
ATOM 705 N N . TYR A 1 82 ? -18.470 -5.118 16.130 1.00 97.69 82 TYR A N 1
ATOM 706 C CA . TYR A 1 82 ? -17.064 -5.020 15.748 1.00 97.69 82 TYR A CA 1
ATOM 707 C C . TYR A 1 82 ? -16.435 -3.739 16.288 1.00 97.69 82 TYR A C 1
ATOM 709 O O . TYR A 1 82 ? -16.994 -2.652 16.150 1.00 97.69 82 TYR A O 1
ATOM 717 N N . VAL A 1 83 ? -15.222 -3.867 16.813 1.00 97.50 83 VAL A N 1
ATOM 718 C CA . VAL A 1 83 ? -14.267 -2.775 17.002 1.00 97.50 83 VAL A CA 1
ATOM 719 C C . VAL A 1 83 ? -13.044 -3.093 16.157 1.00 97.50 83 VAL A C 1
ATOM 721 O O . VAL A 1 83 ? -12.374 -4.107 16.365 1.00 97.50 83 VAL A O 1
ATOM 724 N N . VAL A 1 84 ? -12.778 -2.229 15.188 1.00 95.50 84 VAL A N 1
ATOM 725 C CA . VAL A 1 84 ? -11.643 -2.340 14.266 1.00 95.50 84 VAL A CA 1
ATOM 726 C C . VAL A 1 84 ? -10.702 -1.161 14.442 1.00 95.50 84 VAL A C 1
ATOM 728 O O . VAL A 1 84 ? -11.139 -0.086 14.835 1.00 95.50 84 VAL A O 1
ATOM 731 N N . ASP A 1 85 ? -9.426 -1.339 14.123 1.00 92.81 85 ASP A N 1
ATOM 732 C CA . ASP A 1 85 ? -8.461 -0.237 14.118 1.00 92.81 85 ASP A CA 1
ATOM 733 C C . ASP A 1 85 ? -8.950 0.911 13.226 1.00 92.81 85 ASP A C 1
ATOM 735 O O . ASP A 1 85 ? -9.400 0.687 12.093 1.00 92.81 85 ASP A O 1
ATOM 739 N N . ASP A 1 86 ? -8.847 2.141 13.720 1.00 90.44 86 ASP A N 1
ATOM 740 C CA . ASP A 1 86 ? -9.200 3.348 12.979 1.00 90.44 86 ASP A CA 1
ATOM 741 C C . ASP A 1 86 ? -8.256 3.614 11.802 1.00 90.44 86 ASP A C 1
ATOM 743 O O . ASP A 1 86 ? -8.541 4.477 10.985 1.00 90.44 86 ASP A O 1
ATOM 747 N N . GLY A 1 87 ? -7.193 2.841 11.606 1.00 86.31 87 GLY A N 1
ATOM 748 C CA . GLY A 1 87 ? -6.445 2.793 10.356 1.00 86.31 87 GLY A CA 1
ATOM 749 C C . GLY A 1 87 ? -7.041 1.870 9.279 1.00 86.31 87 GLY A C 1
ATOM 750 O O . GLY A 1 87 ? -6.446 1.759 8.206 1.00 86.31 87 GLY A O 1
ATOM 751 N N . SER A 1 88 ? -8.153 1.173 9.522 1.00 88.56 88 SER A N 1
ATOM 752 C CA . SER A 1 88 ? -8.780 0.257 8.546 1.00 88.56 88 SER A CA 1
ATOM 753 C C . SER A 1 88 ? -9.283 0.969 7.278 1.00 88.56 88 SER A C 1
ATOM 755 O O . SER A 1 88 ? -9.771 2.097 7.333 1.00 88.56 88 SER A O 1
ATOM 757 N N . ASP A 1 89 ? -9.200 0.295 6.121 1.00 85.12 89 ASP A N 1
ATOM 758 C CA . ASP A 1 89 ? -9.699 0.830 4.845 1.00 85.12 89 ASP A CA 1
ATOM 759 C C . ASP A 1 89 ? -11.232 0.903 4.861 1.00 85.12 89 ASP A C 1
ATOM 761 O O . ASP A 1 89 ? -11.922 -0.086 5.130 1.00 85.12 89 ASP A O 1
ATOM 765 N N . ARG A 1 90 ? -11.776 2.073 4.511 1.00 84.94 90 ARG A N 1
ATOM 766 C CA . ARG A 1 90 ? -13.219 2.292 4.461 1.00 84.94 90 ARG A CA 1
ATOM 767 C C . ARG A 1 90 ? -13.930 1.322 3.523 1.00 84.94 90 ARG A C 1
ATOM 769 O O . ARG A 1 90 ? -14.999 0.824 3.865 1.00 84.94 90 ARG A O 1
ATOM 776 N N . LYS A 1 91 ? -13.328 0.989 2.379 1.00 88.94 91 LYS A N 1
ATOM 777 C CA . LYS A 1 91 ? -13.937 0.061 1.414 1.00 88.94 91 LYS A CA 1
ATOM 778 C C . LYS A 1 91 ? -14.129 -1.329 2.007 1.00 88.94 91 LYS A C 1
ATOM 780 O O . LYS A 1 91 ? -15.096 -2.005 1.664 1.00 88.94 91 LYS A O 1
ATOM 785 N N . ASP A 1 92 ? -13.227 -1.767 2.877 1.00 91.38 92 ASP A N 1
ATOM 786 C CA . ASP A 1 92 ? -13.337 -3.073 3.522 1.00 91.38 92 ASP A CA 1
ATOM 787 C C . ASP A 1 92 ? -14.363 -3.051 4.659 1.00 91.38 92 ASP A C 1
ATOM 789 O O . ASP A 1 92 ? -15.127 -4.007 4.808 1.00 91.38 92 ASP A O 1
ATOM 793 N N . LEU A 1 93 ? -14.471 -1.937 5.389 1.00 93.81 93 LEU A N 1
ATOM 794 C CA . LEU A 1 93 ? -15.523 -1.735 6.394 1.00 93.81 93 LEU A CA 1
ATOM 795 C C . LEU A 1 93 ? -16.919 -1.707 5.761 1.00 93.81 93 LEU A C 1
ATOM 797 O O . LEU A 1 93 ? -17.843 -2.338 6.274 1.00 93.81 93 LEU A O 1
ATOM 801 N N . ASP A 1 94 ? -17.067 -1.055 4.607 1.00 93.94 94 ASP A N 1
ATOM 802 C CA . ASP A 1 94 ? -18.327 -1.039 3.862 1.00 93.94 94 ASP A CA 1
ATOM 803 C C . ASP A 1 94 ? -18.700 -2.445 3.355 1.00 93.94 94 ASP A C 1
ATOM 805 O O . ASP A 1 94 ? -19.871 -2.828 3.392 1.00 93.94 94 ASP A O 1
ATOM 809 N N . LYS A 1 95 ? -17.722 -3.256 2.920 1.00 96.75 95 LYS A N 1
ATOM 810 C CA . LYS A 1 95 ? -17.960 -4.669 2.558 1.00 96.75 95 LYS A CA 1
ATOM 811 C C . LYS A 1 95 ? -18.403 -5.498 3.763 1.00 96.75 95 LYS A C 1
ATOM 813 O O . LYS A 1 95 ? -19.307 -6.318 3.612 1.00 96.75 95 LYS A O 1
ATOM 818 N N . LEU A 1 96 ? -17.788 -5.300 4.931 1.00 97.12 96 LEU A N 1
ATOM 819 C CA . LEU A 1 96 ? -18.171 -5.989 6.167 1.00 97.12 96 LEU A CA 1
ATOM 820 C C . LEU A 1 96 ? -19.609 -5.644 6.557 1.00 97.12 96 LEU A C 1
ATOM 822 O O . LEU A 1 96 ? -20.408 -6.548 6.792 1.00 97.12 96 LEU A O 1
ATOM 826 N N . LYS A 1 97 ? -19.955 -4.353 6.546 1.00 96.56 97 LYS A N 1
ATOM 827 C CA . LYS A 1 97 ? -21.311 -3.879 6.835 1.00 96.56 97 LYS A CA 1
ATOM 828 C C . LYS A 1 97 ? -22.344 -4.512 5.898 1.00 96.56 97 LYS A C 1
ATOM 830 O O . LYS A 1 97 ? -23.296 -5.126 6.368 1.00 96.56 97 LYS A O 1
ATOM 835 N N . ARG A 1 98 ? -22.103 -4.465 4.581 1.00 97.31 98 ARG A N 1
ATOM 836 C CA . ARG A 1 98 ? -22.989 -5.088 3.579 1.00 97.31 98 ARG A CA 1
ATOM 837 C C . ARG A 1 98 ? -23.132 -6.596 3.774 1.00 97.31 98 ARG A C 1
ATOM 839 O O . ARG A 1 98 ? -24.215 -7.134 3.573 1.00 97.31 98 ARG A O 1
ATOM 846 N N . LEU A 1 99 ? -22.052 -7.291 4.144 1.00 97.69 99 LEU A N 1
ATOM 847 C CA . LEU A 1 99 ? -22.104 -8.725 4.430 1.00 97.69 99 LEU A CA 1
ATOM 848 C C . LEU A 1 99 ? -23.021 -9.020 5.625 1.00 97.69 99 LEU A C 1
ATOM 850 O O . LEU A 1 99 ? -23.813 -9.959 5.555 1.00 97.69 99 LEU A O 1
ATOM 854 N N . LEU A 1 100 ? -22.908 -8.252 6.711 1.00 96.62 100 LEU A N 1
ATOM 855 C CA . LEU A 1 100 ? -23.722 -8.437 7.916 1.00 96.62 100 LEU A CA 1
ATOM 856 C C . LEU A 1 100 ? -25.204 -8.144 7.635 1.00 96.62 100 LEU A C 1
ATOM 858 O O . LEU A 1 100 ? -26.058 -8.968 7.963 1.00 96.62 100 LEU A O 1
ATOM 862 N N . GLU A 1 101 ? -25.492 -7.052 6.921 1.00 95.62 101 GLU A N 1
ATOM 863 C CA . GLU A 1 101 ? -26.843 -6.691 6.465 1.00 95.62 101 GLU A CA 1
ATOM 864 C C . GLU A 1 101 ? -27.462 -7.778 5.573 1.00 95.62 101 GLU A C 1
ATOM 866 O O . GLU A 1 101 ? -28.603 -8.185 5.790 1.00 95.62 101 GLU A O 1
ATOM 871 N N . TYR A 1 102 ? -26.697 -8.310 4.611 1.00 96.38 102 TYR A N 1
ATOM 872 C CA . TYR A 1 102 ? -27.150 -9.378 3.713 1.00 96.38 102 TYR A CA 1
ATOM 873 C C . TYR A 1 102 ? -27.548 -10.662 4.459 1.00 96.38 102 TYR A C 1
ATOM 875 O O . TYR A 1 102 ? -28.440 -11.381 4.018 1.00 96.38 102 TYR A O 1
ATOM 883 N N . ASN A 1 103 ? -26.905 -10.953 5.594 1.00 95.62 103 ASN A N 1
ATOM 884 C CA . ASN A 1 103 ? -27.223 -12.117 6.425 1.00 95.62 103 ASN A CA 1
ATOM 885 C C . ASN A 1 103 ? -28.286 -11.817 7.500 1.00 95.62 103 ASN A C 1
ATOM 887 O O . ASN A 1 103 ? -28.499 -12.652 8.378 1.00 95.62 103 ASN A O 1
ATOM 891 N N . CYS A 1 104 ? -28.947 -10.654 7.442 1.00 92.69 104 CYS A N 1
ATOM 892 C CA . CYS A 1 104 ? -29.958 -10.210 8.409 1.00 92.69 104 CYS A CA 1
ATOM 893 C C . CYS A 1 104 ? -29.461 -10.228 9.866 1.00 92.69 104 CYS A C 1
ATOM 895 O O . CYS A 1 104 ? -30.221 -10.543 10.781 1.00 92.69 104 CYS A O 1
ATOM 897 N N . VAL A 1 105 ? -28.183 -9.907 10.070 1.00 93.94 105 VAL A N 1
ATOM 898 C CA . VAL A 1 105 ? -27.560 -9.823 11.393 1.00 93.94 105 VAL A CA 1
ATOM 899 C C . VAL A 1 105 ? -27.609 -8.372 11.861 1.00 93.94 105 VAL A C 1
ATOM 901 O O . VAL A 1 105 ? -27.160 -7.475 11.142 1.00 93.94 105 VAL A O 1
ATOM 904 N N . GLU A 1 106 ? -28.125 -8.126 13.065 1.00 96.94 106 GLU A N 1
ATOM 905 C CA . GLU A 1 106 ? -28.036 -6.804 13.688 1.00 96.94 106 GLU A CA 1
ATOM 906 C C . GLU A 1 106 ? -26.561 -6.483 13.932 1.00 96.94 106 GLU A C 1
ATOM 908 O O . GLU A 1 106 ? -25.837 -7.286 14.524 1.00 96.94 106 GLU A O 1
ATOM 913 N N . SER A 1 107 ? -26.075 -5.351 13.416 1.00 96.81 107 SER A N 1
ATOM 914 C CA . SER A 1 107 ? -24.640 -5.079 13.437 1.00 96.81 107 SER A CA 1
ATOM 915 C C . SER A 1 107 ? -24.266 -3.664 13.830 1.00 96.81 107 SER A C 1
ATOM 917 O O . SER A 1 107 ? -24.886 -2.690 13.406 1.00 96.81 107 SER A O 1
ATOM 919 N N . TYR A 1 108 ? -23.185 -3.575 14.603 1.00 97.44 108 TYR A N 1
ATOM 920 C CA . TYR A 1 108 ? -22.580 -2.327 15.045 1.00 97.44 108 TYR A CA 1
ATOM 921 C C . TYR A 1 108 ? -21.081 -2.394 14.781 1.00 97.44 108 TYR A C 1
ATOM 923 O O . TYR A 1 108 ? -20.421 -3.352 15.172 1.00 97.44 108 TYR A O 1
ATOM 931 N N . ILE A 1 109 ? -20.536 -1.388 14.104 1.00 97.00 109 ILE A N 1
ATOM 932 C CA . ILE A 1 109 ? -19.107 -1.305 13.794 1.00 97.00 109 ILE A CA 1
ATOM 933 C C . ILE A 1 109 ? -18.602 0.025 14.345 1.00 97.00 109 ILE A C 1
ATOM 935 O O . ILE A 1 109 ? -19.121 1.078 13.976 1.00 97.00 109 ILE A O 1
ATOM 939 N N . ALA A 1 110 ? -17.591 -0.026 15.204 1.00 96.31 110 ALA A N 1
ATOM 940 C CA . ALA A 1 110 ? -16.880 1.138 15.714 1.00 96.31 110 ALA A CA 1
ATOM 941 C C . ALA A 1 110 ? -15.401 1.092 15.326 1.00 96.31 110 ALA A C 1
ATOM 943 O O . ALA A 1 110 ? -14.825 0.027 15.086 1.00 96.31 110 ALA A O 1
ATOM 944 N N . LEU A 1 111 ? -14.796 2.275 15.291 1.00 94.62 111 LEU A N 1
ATOM 945 C CA . LEU A 1 111 ? -13.363 2.461 15.129 1.00 94.62 111 LEU A CA 1
ATOM 946 C C . LEU A 1 111 ? -12.720 2.572 16.513 1.00 94.62 111 LEU A C 1
ATOM 948 O O . LEU A 1 111 ? -13.175 3.350 17.350 1.00 94.62 111 LEU A O 1
ATOM 952 N N . GLY A 1 112 ? -11.677 1.791 16.755 1.00 93.50 112 GLY A N 1
ATOM 953 C CA . GLY A 1 112 ? -10.806 1.902 17.913 1.00 93.50 112 GLY A CA 1
ATOM 954 C C . GLY A 1 112 ? -9.556 2.690 17.540 1.00 93.50 112 GLY A C 1
ATOM 955 O O . GLY A 1 112 ? -8.892 2.348 16.567 1.00 93.50 112 GLY A O 1
ATOM 956 N N . SER A 1 113 ? -9.234 3.710 18.329 1.00 88.94 113 SER A N 1
ATOM 957 C CA . SER A 1 113 ? -8.060 4.565 18.154 1.00 88.94 113 SER A CA 1
ATOM 958 C C . SER A 1 113 ? -7.192 4.549 19.408 1.00 88.94 113 SER A C 1
ATOM 960 O O . SER A 1 113 ? -7.694 4.678 20.527 1.00 88.94 113 SER A O 1
ATOM 962 N N . ALA A 1 114 ? -5.890 4.399 19.222 1.00 85.44 114 ALA A N 1
ATOM 963 C CA . ALA A 1 114 ? -4.861 4.486 20.252 1.00 85.44 114 ALA A CA 1
ATOM 964 C C . ALA A 1 114 ? -3.596 5.095 19.618 1.00 85.44 114 ALA A C 1
ATOM 966 O O . ALA A 1 114 ? -3.505 5.104 18.388 1.00 85.44 114 ALA A O 1
ATOM 967 N N . PRO A 1 115 ? -2.613 5.582 20.399 1.00 73.38 115 PRO A N 1
ATOM 968 C CA . PRO A 1 115 ? -1.278 5.826 19.856 1.00 73.38 115 PRO A CA 1
ATOM 969 C C . PRO A 1 115 ? -0.790 4.562 19.123 1.00 73.38 115 PRO A C 1
ATOM 971 O O . PRO A 1 115 ? -0.765 3.478 19.705 1.00 73.38 115 PRO A O 1
ATOM 974 N N . GLY A 1 116 ? -0.510 4.669 17.822 1.00 72.00 116 GLY A N 1
ATOM 975 C CA . GLY A 1 116 ? -0.230 3.509 16.971 1.00 72.00 116 GLY A CA 1
ATOM 976 C C . GLY A 1 116 ? -1.489 2.768 16.494 1.00 72.00 116 GLY A C 1
ATOM 977 O O . GLY A 1 116 ? -2.205 3.265 15.628 1.00 72.00 116 GLY A O 1
ATOM 978 N N . ILE A 1 117 ? -1.707 1.535 16.977 1.00 80.12 117 ILE A N 1
ATOM 979 C CA . ILE A 1 117 ? -2.818 0.662 16.543 1.00 80.12 117 ILE A CA 1
ATOM 980 C C . ILE A 1 117 ? -3.544 0.005 17.723 1.00 80.12 117 ILE A C 1
ATOM 982 O O . ILE A 1 117 ? -2.917 -0.412 18.701 1.00 80.12 117 ILE A O 1
ATOM 986 N N . VAL A 1 118 ? -4.855 -0.224 17.601 1.00 86.88 118 VAL A N 1
ATOM 987 C CA . VAL A 1 118 ? -5.612 -1.041 18.571 1.00 86.88 118 VAL A CA 1
ATOM 988 C C . VAL A 1 118 ? -5.314 -2.520 18.336 1.00 86.88 118 VAL A C 1
ATOM 990 O O . VAL A 1 118 ? -6.027 -3.232 17.634 1.00 86.88 118 VAL A O 1
ATOM 993 N N . HIS A 1 119 ? -4.229 -3.014 18.935 1.00 89.50 119 HIS A N 1
ATOM 994 C CA . HIS A 1 119 ? -3.719 -4.366 18.685 1.00 89.50 119 HIS A CA 1
ATOM 995 C C . HIS A 1 119 ? -4.443 -5.488 19.463 1.00 89.50 119 HIS A C 1
ATOM 997 O O . HIS A 1 119 ? -3.967 -6.627 19.492 1.00 89.50 119 HIS A O 1
ATOM 1003 N N . LEU A 1 120 ? -5.591 -5.198 20.080 1.00 92.69 120 LEU A N 1
ATOM 1004 C CA . LEU A 1 120 ? -6.411 -6.163 20.818 1.00 92.69 120 LEU A CA 1
ATOM 1005 C C . LEU A 1 120 ? -7.070 -7.183 19.886 1.00 92.69 120 LEU A C 1
ATOM 1007 O O . LEU A 1 120 ? -7.569 -6.822 18.828 1.00 92.69 120 LEU A O 1
ATOM 1011 N N . LYS A 1 121 ? -7.081 -8.459 20.282 1.00 96.38 121 LYS A N 1
ATOM 1012 C CA . LYS A 1 121 ? -7.667 -9.568 19.509 1.00 96.38 121 LYS A CA 1
ATOM 1013 C C . LYS A 1 121 ? -8.566 -10.380 20.419 1.00 96.38 121 LYS A C 1
ATOM 1015 O O . LYS A 1 121 ? -8.128 -11.332 21.063 1.00 96.38 121 LYS A O 1
ATOM 1020 N N . VAL A 1 122 ? -9.802 -9.920 20.524 1.00 96.75 122 VAL A N 1
ATOM 1021 C CA . VAL A 1 122 ? -10.777 -10.366 21.513 1.00 96.75 122 VAL A CA 1
ATOM 1022 C C . VAL A 1 122 ? -12.040 -10.796 20.791 1.00 96.75 122 VAL A C 1
ATOM 1024 O O . VAL A 1 122 ? -12.554 -10.076 19.940 1.00 96.75 122 VAL A O 1
ATOM 1027 N N . PHE A 1 123 ? -12.554 -11.963 21.153 1.00 97.56 123 PHE A N 1
ATOM 1028 C CA . PHE A 1 123 ? -13.805 -12.503 20.640 1.00 97.56 123 PHE A CA 1
ATOM 1029 C C . PHE A 1 123 ? -14.652 -12.926 21.835 1.00 97.56 123 PHE A C 1
ATOM 1031 O O . PHE A 1 123 ? -14.369 -13.930 22.487 1.00 97.56 123 PHE A O 1
ATOM 1038 N N . TYR A 1 124 ? -15.677 -12.146 22.138 1.00 97.31 124 TYR A N 1
ATOM 1039 C CA . TYR A 1 124 ? -16.575 -12.369 23.258 1.00 97.31 124 TYR A CA 1
ATOM 1040 C C . TYR A 1 124 ? -17.950 -12.794 22.739 1.00 97.31 124 TYR A C 1
ATOM 1042 O O . TYR A 1 124 ? -18.610 -12.062 22.005 1.00 97.31 124 TYR A O 1
ATOM 1050 N N . ILE A 1 125 ? -18.365 -14.012 23.074 1.00 96.00 125 ILE A N 1
ATOM 1051 C CA . ILE A 1 125 ? -19.574 -14.651 22.557 1.00 96.00 125 ILE A CA 1
ATOM 1052 C C . ILE A 1 125 ? -20.536 -14.895 23.711 1.00 96.00 125 ILE A C 1
ATOM 1054 O O . ILE A 1 125 ? -20.197 -15.546 24.702 1.00 96.00 125 ILE A O 1
ATOM 1058 N N . ILE A 1 126 ? -21.767 -14.425 23.548 1.00 94.38 126 ILE A N 1
ATOM 1059 C CA . ILE A 1 126 ? -22.853 -14.623 24.501 1.00 94.38 126 ILE A CA 1
ATOM 1060 C C . ILE A 1 126 ? -23.902 -15.509 23.852 1.00 94.38 126 ILE A C 1
ATOM 1062 O O . ILE A 1 126 ? -24.466 -15.163 22.816 1.00 94.38 126 ILE A O 1
ATOM 1066 N N . SER A 1 127 ? -24.200 -16.634 24.490 1.00 91.31 127 SER A N 1
ATOM 1067 C CA . SER A 1 127 ? -25.220 -17.573 24.043 1.00 91.31 127 SER A CA 1
ATOM 1068 C C . SER A 1 127 ? -26.379 -17.601 25.032 1.00 91.31 127 SER A C 1
ATOM 1070 O O . SER A 1 127 ? -26.211 -17.957 26.203 1.00 91.31 127 SER A O 1
ATOM 1072 N N . LYS A 1 128 ? -27.568 -17.214 24.563 1.00 86.75 128 LYS A N 1
ATOM 1073 C CA . LYS A 1 128 ? -28.780 -17.079 25.377 1.00 86.75 128 LYS A CA 1
ATOM 1074 C C . LYS A 1 128 ? -29.706 -18.270 25.153 1.00 86.75 128 LYS A C 1
ATOM 1076 O O . LYS A 1 128 ? -30.516 -18.284 24.231 1.00 86.75 128 LYS A O 1
ATOM 1081 N N . ASN A 1 129 ? -29.649 -19.259 26.041 1.00 76.94 129 ASN A N 1
ATOM 1082 C CA . ASN A 1 129 ? -30.524 -20.424 25.946 1.00 76.94 129 ASN A CA 1
ATOM 1083 C C . ASN A 1 129 ? -31.769 -20.290 26.817 1.00 76.94 129 ASN A C 1
ATOM 1085 O O . ASN A 1 129 ? -31.691 -20.057 28.025 1.00 76.94 129 ASN A O 1
ATOM 1089 N N . LYS A 1 130 ? -32.927 -20.624 26.238 1.00 62.28 130 LYS A N 1
ATOM 1090 C CA . LYS A 1 130 ? -34.035 -21.135 27.049 1.00 62.28 130 LYS A CA 1
ATOM 1091 C C . LYS A 1 130 ? -33.581 -22.471 27.617 1.00 62.28 130 LYS A C 1
ATOM 1093 O O . LYS A 1 130 ? -33.199 -23.355 26.851 1.00 62.28 130 LYS A O 1
ATOM 1098 N N . ARG A 1 131 ? -33.596 -22.615 28.944 1.00 59.25 131 ARG A N 1
ATOM 1099 C CA . ARG A 1 131 ? -33.319 -23.888 29.614 1.00 59.25 131 ARG A CA 1
ATOM 1100 C C . ARG A 1 131 ? -34.272 -24.924 29.022 1.00 59.25 131 ARG A C 1
ATOM 1102 O O . ARG A 1 131 ? -35.465 -24.914 29.327 1.00 59.25 131 ARG A O 1
ATOM 1109 N N . ASN A 1 132 ? -33.774 -25.764 28.110 1.00 50.41 132 ASN A N 1
ATOM 1110 C CA . ASN A 1 132 ? -34.559 -26.885 27.622 1.00 50.41 132 ASN A CA 1
ATOM 1111 C C . ASN A 1 132 ? -34.916 -27.675 28.867 1.00 50.41 132 ASN A C 1
ATOM 1113 O O . ASN A 1 132 ? -34.040 -28.017 29.662 1.00 50.41 132 ASN A O 1
ATOM 1117 N N . ARG A 1 133 ? -36.219 -27.862 29.068 1.00 47.66 133 ARG A N 1
ATOM 1118 C CA . ARG A 1 133 ? -36.792 -28.649 30.149 1.00 47.66 133 ARG A CA 1
ATOM 1119 C C . ARG A 1 133 ? -36.220 -30.052 29.965 1.00 47.66 133 ARG A C 1
ATOM 1121 O O . ARG A 1 133 ? -36.800 -30.856 29.242 1.00 47.66 133 ARG A O 1
ATOM 1128 N N . ILE A 1 134 ? -35.041 -30.328 30.528 1.00 48.00 134 ILE A N 1
ATOM 1129 C CA . ILE A 1 134 ? -34.560 -31.691 30.681 1.00 48.00 134 ILE A CA 1
ATOM 1130 C C . ILE A 1 134 ? -35.690 -32.316 31.474 1.00 48.00 134 ILE A C 1
ATOM 1132 O O . ILE A 1 134 ? -35.946 -31.918 32.614 1.00 48.00 134 ILE A O 1
ATOM 1136 N N . LYS A 1 135 ? -36.456 -33.186 30.811 1.00 46.25 135 LYS A N 1
ATOM 1137 C CA . LYS A 1 135 ? -37.420 -34.067 31.452 1.00 46.25 135 LYS A CA 1
ATOM 1138 C C . LYS A 1 135 ? -36.580 -34.969 32.348 1.00 46.25 135 LYS A C 1
ATOM 1140 O O . LYS A 1 135 ? -36.255 -36.090 31.983 1.00 46.25 135 LYS A O 1
ATOM 1145 N N . SER A 1 136 ? -36.145 -34.431 33.483 1.00 46.62 136 SER A N 1
ATOM 1146 C CA . SER A 1 136 ? -35.663 -35.204 34.605 1.00 46.62 136 SER A CA 1
ATOM 1147 C C . SER A 1 136 ? -36.843 -36.084 34.970 1.00 46.62 136 SER A C 1
ATOM 1149 O O . SER A 1 136 ? -37.815 -35.638 35.579 1.00 46.62 136 SER A O 1
ATOM 1151 N N . PHE A 1 137 ? -36.794 -37.323 34.493 1.00 48.84 137 PHE A N 1
ATOM 1152 C CA . PHE A 1 137 ? -37.825 -38.331 34.702 1.00 48.84 137 PHE A CA 1
ATOM 1153 C C . PHE A 1 137 ? -38.008 -38.645 36.202 1.00 48.84 137 PHE A C 1
ATOM 1155 O O . PHE A 1 137 ? -38.997 -39.258 36.592 1.00 48.84 137 PHE A O 1
ATOM 1162 N N . PHE A 1 138 ? -37.090 -38.153 37.044 1.00 48.50 138 PHE A N 1
ATOM 1163 C CA . PHE A 1 138 ? -37.022 -38.375 38.483 1.00 48.50 138 PHE A CA 1
ATOM 1164 C C . PHE A 1 138 ? -37.498 -37.196 39.351 1.00 48.50 138 PHE A C 1
ATOM 1166 O O . PHE A 1 138 ? -37.566 -37.341 40.566 1.00 48.50 138 PHE A O 1
ATOM 1173 N N . SER A 1 139 ? -37.894 -36.047 38.788 1.00 45.78 139 SER A N 1
ATOM 1174 C CA . SER A 1 139 ? -38.441 -34.928 39.582 1.00 45.78 139 SER A CA 1
ATOM 1175 C C . SER A 1 139 ? -39.974 -34.895 39.519 1.00 45.78 139 SER A C 1
ATOM 1177 O O . SER A 1 139 ? -40.570 -33.999 38.929 1.00 45.78 139 SER A O 1
ATOM 1179 N N . ARG A 1 140 ? -40.640 -35.902 40.105 1.00 50.09 140 ARG A N 1
ATOM 1180 C CA . ARG A 1 140 ? -42.111 -35.890 40.288 1.00 50.09 140 ARG A CA 1
ATOM 1181 C C . ARG A 1 140 ? -42.577 -35.163 41.557 1.00 50.09 140 ARG A C 1
ATOM 1183 O O . ARG A 1 140 ? -43.774 -34.981 41.720 1.00 50.09 140 ARG A O 1
ATOM 1190 N N . TYR A 1 141 ? -41.661 -34.712 42.418 1.00 53.31 141 TYR A N 1
ATOM 1191 C CA . TYR A 1 141 ? -42.013 -34.173 43.743 1.00 53.31 141 TYR A CA 1
ATOM 1192 C C . TYR A 1 141 ? -41.393 -32.814 44.088 1.00 53.31 141 TYR A C 1
ATOM 1194 O O . TYR A 1 141 ? -41.420 -32.397 45.241 1.00 53.31 141 TYR A O 1
ATOM 1202 N N . SER A 1 142 ? -40.853 -32.079 43.116 1.00 47.47 142 SER A N 1
ATOM 1203 C CA . SER A 1 142 ? -40.332 -30.731 43.372 1.00 47.47 142 SER A CA 1
ATOM 1204 C C . SER A 1 142 ? -41.335 -29.683 42.895 1.00 47.47 142 SER A C 1
ATOM 1206 O O . SER A 1 142 ? -41.759 -29.712 41.740 1.00 47.47 142 SER A O 1
ATOM 1208 N N . ALA A 1 143 ? -41.711 -28.777 43.803 1.00 51.84 143 ALA A N 1
ATOM 1209 C CA . ALA A 1 143 ? -42.637 -27.664 43.600 1.00 51.84 143 ALA A CA 1
ATOM 1210 C C . ALA A 1 143 ? -42.448 -26.941 42.246 1.00 51.84 143 ALA A C 1
ATOM 1212 O O . ALA A 1 143 ? -41.323 -26.872 41.738 1.00 51.84 143 ALA A O 1
ATOM 1213 N N . PRO A 1 144 ? -43.517 -26.368 41.658 1.00 50.22 144 PRO A N 1
ATOM 1214 C CA . PRO A 1 144 ? -43.455 -25.684 40.370 1.00 50.22 144 PRO A CA 1
ATOM 1215 C C . PRO A 1 144 ? -42.452 -24.522 40.421 1.00 50.22 144 PRO A C 1
ATOM 1217 O O . PRO A 1 144 ? -42.756 -23.434 40.907 1.00 50.22 144 PRO A O 1
ATOM 1220 N N . ARG A 1 145 ? -41.232 -24.743 39.909 1.00 52.66 145 ARG A N 1
ATOM 1221 C CA . ARG A 1 145 ? -40.253 -23.669 39.706 1.00 52.66 145 ARG A CA 1
ATOM 1222 C C . ARG A 1 145 ? -40.838 -22.678 38.697 1.00 52.66 145 ARG A C 1
ATOM 1224 O O . ARG A 1 145 ? -41.179 -23.054 37.573 1.00 52.66 145 ARG A O 1
ATOM 1231 N N . LYS A 1 146 ? -41.001 -21.426 39.138 1.00 49.19 146 LYS A N 1
ATOM 1232 C CA . LYS A 1 146 ? -41.500 -20.299 38.341 1.00 49.19 146 LYS A CA 1
ATOM 1233 C C . LYS A 1 146 ? -40.671 -20.139 37.051 1.00 49.19 146 LYS A C 1
ATOM 1235 O O . LYS A 1 146 ? -39.465 -20.330 37.059 1.00 49.19 146 LYS A O 1
ATOM 1240 N N . ARG A 1 147 ? -41.381 -19.828 35.958 1.00 46.97 147 ARG A N 1
ATOM 1241 C CA . ARG A 1 147 ? -40.946 -19.277 34.654 1.00 46.97 147 ARG A CA 1
ATOM 1242 C C . ARG A 1 147 ? -39.433 -19.261 34.342 1.00 46.97 147 ARG A C 1
ATOM 1244 O O . ARG A 1 147 ? -38.718 -18.390 34.796 1.00 46.97 147 ARG A O 1
ATOM 1251 N N . SER A 1 148 ? -39.038 -20.132 33.407 1.00 52.12 148 SER A N 1
ATOM 1252 C CA . SER A 1 148 ? -38.029 -19.894 32.355 1.00 52.12 148 SER A CA 1
ATOM 1253 C C . SER A 1 148 ? -36.808 -19.029 32.708 1.00 52.12 148 SER A C 1
ATOM 1255 O O . SER A 1 148 ? -36.602 -17.991 32.078 1.00 52.12 148 SER A O 1
ATOM 1257 N N . ASP A 1 149 ? -35.958 -19.482 33.626 1.00 61.09 149 ASP A N 1
ATOM 1258 C CA . ASP A 1 149 ? -34.625 -18.891 33.765 1.00 61.09 149 ASP A CA 1
ATOM 1259 C C . ASP A 1 149 ? -33.856 -19.094 32.450 1.00 61.09 149 ASP A C 1
ATOM 1261 O O . ASP A 1 149 ? -33.600 -20.229 32.021 1.00 61.09 149 ASP A O 1
ATOM 1265 N N . MET A 1 150 ? -33.544 -17.998 31.762 1.00 67.88 150 MET A N 1
ATOM 1266 C CA . MET A 1 150 ? -32.605 -18.025 30.647 1.00 67.88 150 MET A CA 1
ATOM 1267 C C . MET A 1 150 ? -31.210 -18.279 31.203 1.00 67.88 150 MET A C 1
ATOM 1269 O O . MET A 1 150 ? -30.752 -17.556 32.080 1.00 67.88 150 MET A O 1
ATOM 1273 N N . ILE A 1 151 ? -30.535 -19.301 30.681 1.00 73.62 151 ILE A N 1
ATOM 1274 C CA . ILE A 1 151 ? -29.123 -19.519 30.990 1.00 73.62 151 ILE A CA 1
ATOM 1275 C C . ILE A 1 151 ? -28.323 -18.737 29.957 1.00 73.62 151 ILE A C 1
ATOM 1277 O O . ILE A 1 151 ? -28.385 -19.041 28.760 1.00 73.62 151 ILE A O 1
ATOM 1281 N N . THR A 1 152 ? -27.582 -17.744 30.434 1.00 84.25 152 THR A N 1
ATOM 1282 C CA . THR A 1 152 ? -26.615 -16.994 29.636 1.00 84.25 152 THR A CA 1
ATOM 1283 C C . THR A 1 152 ? -25.258 -17.662 29.794 1.00 84.25 152 THR A C 1
ATOM 1285 O O . THR A 1 152 ? -24.708 -17.694 30.888 1.00 84.25 152 THR A O 1
ATOM 1288 N N . ALA A 1 153 ? -24.732 -18.227 28.710 1.00 88.56 153 ALA A N 1
ATOM 1289 C CA . ALA A 1 153 ? -23.374 -18.756 28.676 1.00 88.56 153 ALA A CA 1
ATOM 1290 C C . ALA A 1 153 ? -22.468 -17.749 27.962 1.00 88.56 153 ALA A C 1
ATOM 1292 O O . ALA A 1 153 ? -22.820 -17.277 26.877 1.00 88.56 153 ALA A O 1
ATOM 1293 N N . ARG A 1 154 ? -21.330 -17.420 28.572 1.00 92.19 154 ARG A N 1
ATOM 1294 C CA . ARG A 1 154 ? -20.389 -16.405 28.095 1.00 92.19 154 ARG A CA 1
ATOM 1295 C C . ARG A 1 154 ? -19.039 -17.038 27.815 1.00 92.19 154 ARG A C 1
ATOM 1297 O O . ARG A 1 154 ? -18.548 -17.831 28.610 1.00 92.19 154 ARG A O 1
ATOM 1304 N N . PHE A 1 155 ? -18.459 -16.678 26.682 1.00 92.94 155 PHE A N 1
ATOM 1305 C CA . PHE A 1 155 ? -17.218 -17.259 26.200 1.00 92.94 155 PHE A CA 1
ATOM 1306 C C . PHE A 1 155 ? -16.304 -16.148 25.723 1.00 92.94 155 PHE A C 1
ATOM 1308 O O . PHE A 1 155 ? -16.709 -15.323 24.907 1.00 92.94 155 PHE A O 1
ATOM 1315 N N . LEU A 1 156 ? -15.075 -16.143 26.213 1.00 93.75 156 LEU A N 1
ATOM 1316 C CA . LEU A 1 156 ? -14.046 -15.200 25.814 1.00 93.75 156 LEU A CA 1
ATOM 1317 C C . LEU A 1 156 ? -12.929 -15.954 25.106 1.00 93.75 156 LEU A C 1
ATOM 1319 O O . LEU A 1 156 ? -12.396 -16.925 25.637 1.00 93.75 156 LEU A O 1
ATOM 1323 N N . MET A 1 157 ? -12.558 -15.498 23.916 1.00 94.56 157 MET A N 1
ATOM 1324 C CA . MET A 1 157 ? -11.339 -15.927 23.248 1.00 94.56 157 MET A CA 1
ATOM 1325 C C . MET A 1 157 ? -10.418 -14.732 23.054 1.00 94.56 157 MET A C 1
ATOM 1327 O O . MET A 1 157 ? -10.850 -13.678 22.590 1.00 94.56 157 MET A O 1
ATOM 1331 N N . LEU A 1 158 ? -9.149 -14.912 23.395 1.00 93.69 158 LEU A N 1
ATOM 1332 C CA . LEU A 1 158 ? -8.117 -13.886 23.279 1.00 93.69 158 LEU A CA 1
ATOM 1333 C C . LEU A 1 158 ? -6.782 -14.515 22.885 1.00 93.69 158 LEU A C 1
ATOM 1335 O O . LEU A 1 158 ? -6.517 -15.670 23.225 1.00 93.69 158 LEU A O 1
ATOM 1339 N N . GLY A 1 159 ? -5.948 -13.783 22.150 1.00 92.44 159 GLY A N 1
ATOM 1340 C CA . GLY A 1 159 ? -4.652 -14.302 21.716 1.00 92.44 159 GLY A CA 1
ATOM 1341 C C . GLY A 1 159 ? -4.022 -13.524 20.568 1.00 92.44 159 GLY A C 1
ATOM 1342 O O . GLY A 1 159 ? -4.214 -12.317 20.444 1.00 92.44 159 GLY A O 1
ATOM 1343 N N . SER A 1 160 ? -3.243 -14.206 19.729 1.00 92.88 160 SER A N 1
ATOM 1344 C CA . SER A 1 160 ? -2.529 -13.591 18.601 1.00 92.88 160 SER A CA 1
ATOM 1345 C C . SER A 1 160 ? -3.335 -13.550 17.298 1.00 92.88 160 SER A C 1
ATOM 1347 O O . SER A 1 160 ? -2.983 -12.781 16.402 1.00 92.88 160 SER A O 1
ATOM 1349 N N . ALA A 1 161 ? -4.429 -14.318 17.198 1.00 94.88 161 ALA A N 1
ATOM 1350 C CA . ALA A 1 161 ? -5.198 -14.455 15.965 1.00 94.88 161 ALA A CA 1
ATOM 1351 C C . ALA A 1 161 ? -6.038 -13.206 15.666 1.00 94.88 161 ALA A C 1
ATOM 1353 O O . ALA A 1 161 ? -6.929 -12.831 16.427 1.00 94.88 161 ALA A O 1
ATOM 1354 N N . ASN A 1 162 ? -5.781 -12.576 14.521 1.00 96.00 162 ASN A N 1
ATOM 1355 C CA . ASN A 1 162 ? -6.659 -11.532 13.990 1.00 96.00 162 ASN A CA 1
ATOM 1356 C C . ASN A 1 162 ? -7.983 -12.125 13.490 1.00 96.00 162 ASN A C 1
ATOM 1358 O O . ASN A 1 162 ? -8.079 -13.329 13.259 1.00 96.00 162 ASN A O 1
ATOM 1362 N N . ALA A 1 163 ? -8.984 -11.278 13.252 1.00 97.00 163 ALA A N 1
ATOM 1363 C CA . ALA A 1 163 ? -10.268 -11.665 12.668 1.00 97.00 163 ALA A CA 1
ATOM 1364 C C . ALA A 1 163 ? -10.157 -11.960 11.151 1.00 97.00 163 ALA A C 1
ATOM 1366 O O . ALA A 1 163 ? -10.898 -11.406 10.342 1.00 97.00 163 ALA A O 1
ATOM 1367 N N . THR A 1 164 ? -9.206 -12.810 10.750 1.00 96.50 164 THR A N 1
ATOM 1368 C CA . THR A 1 164 ? -8.878 -13.139 9.353 1.00 96.50 164 THR A CA 1
ATOM 1369 C C . THR A 1 164 ? -8.896 -14.647 9.108 1.00 96.50 164 THR A C 1
ATOM 1371 O O . THR A 1 164 ? -8.605 -15.441 10.007 1.00 96.50 164 THR A O 1
ATOM 1374 N N . ASP A 1 165 ? -9.186 -15.066 7.876 1.00 95.38 165 ASP A N 1
ATOM 1375 C CA . ASP A 1 165 ? -9.136 -16.480 7.473 1.00 95.38 165 ASP A CA 1
ATOM 1376 C C . ASP A 1 165 ? -7.709 -17.039 7.543 1.00 95.38 165 ASP A C 1
ATOM 1378 O O . ASP A 1 165 ? -7.494 -18.194 7.905 1.00 95.38 165 ASP A O 1
ATOM 1382 N N . ALA A 1 166 ? -6.700 -16.199 7.295 1.00 92.81 166 ALA A N 1
ATOM 1383 C CA . ALA A 1 166 ? -5.302 -16.597 7.437 1.00 92.81 166 ALA A CA 1
ATOM 1384 C C . ALA A 1 166 ? -4.940 -17.016 8.876 1.00 92.81 166 ALA A C 1
ATOM 1386 O O . ALA A 1 166 ? -4.154 -17.954 9.047 1.00 92.81 166 ALA A O 1
ATOM 1387 N N . ALA A 1 167 ? -5.514 -16.338 9.876 1.00 93.19 167 ALA A N 1
ATOM 1388 C CA . ALA A 1 167 ? -5.306 -16.631 11.289 1.00 93.19 167 ALA A CA 1
ATOM 1389 C C . ALA A 1 167 ? -6.207 -17.782 11.762 1.00 93.19 167 ALA A C 1
ATOM 1391 O O . ALA A 1 167 ? -5.723 -18.733 12.374 1.00 93.19 167 ALA A O 1
ATOM 1392 N N . PHE A 1 168 ? -7.503 -17.751 11.433 1.00 93.69 168 PHE A N 1
ATOM 1393 C CA . PHE A 1 168 ? -8.458 -18.741 11.938 1.00 93.69 168 PHE A CA 1
ATOM 1394 C C . PHE A 1 168 ? -8.472 -20.060 11.168 1.00 93.69 168 PHE A C 1
ATOM 1396 O O . PHE A 1 168 ? -8.737 -21.096 11.769 1.00 93.69 168 PHE A O 1
ATOM 1403 N N . GLY A 1 169 ? -8.160 -20.058 9.872 1.00 89.75 169 GLY A N 1
ATOM 1404 C CA . GLY A 1 169 ? -8.229 -21.235 9.003 1.00 89.75 169 GLY A CA 1
ATOM 1405 C C . GLY A 1 169 ? -7.085 -22.241 9.176 1.00 89.75 169 GLY A C 1
ATOM 1406 O O . GLY A 1 169 ? -7.084 -23.276 8.513 1.00 89.75 169 GLY A O 1
ATOM 1407 N N . GLY A 1 170 ? -6.082 -21.950 10.016 1.00 81.38 170 GLY A N 1
ATOM 1408 C CA . GLY A 1 170 ? -5.009 -22.886 10.396 1.00 81.38 170 GLY A CA 1
ATOM 1409 C C . GLY A 1 170 ? -4.008 -23.263 9.291 1.00 81.38 170 GLY A C 1
ATOM 1410 O O . GLY A 1 170 ? -3.144 -24.111 9.506 1.00 81.38 170 GLY A O 1
ATOM 1411 N N . LYS A 1 171 ? -4.105 -22.661 8.096 1.00 83.31 171 LYS A N 1
ATOM 1412 C CA . LYS A 1 171 ? -3.264 -23.006 6.931 1.00 83.31 171 LYS A CA 1
ATOM 1413 C C . LYS A 1 171 ? -2.062 -22.088 6.718 1.00 83.31 171 LYS A C 1
ATOM 1415 O O . LYS A 1 171 ? -1.111 -22.505 6.061 1.00 83.31 171 LYS A O 1
ATOM 1420 N N . ARG A 1 172 ? -2.127 -20.837 7.188 1.00 84.19 172 ARG A N 1
ATOM 1421 C CA . ARG A 1 172 ? -1.130 -19.795 6.877 1.00 84.19 172 ARG A CA 1
ATOM 1422 C C . ARG A 1 172 ? -0.330 -19.368 8.099 1.00 84.19 172 ARG A C 1
ATOM 1424 O O . ARG A 1 172 ? 0.895 -19.424 8.048 1.00 84.19 172 ARG A O 1
ATOM 1431 N N . ASN A 1 173 ? -1.009 -18.996 9.182 1.00 86.12 173 ASN A N 1
ATOM 1432 C CA . ASN A 1 173 ? -0.356 -18.514 10.394 1.00 86.12 173 ASN A CA 1
ATOM 1433 C C . ASN A 1 173 ? -0.390 -19.566 11.505 1.00 86.12 173 ASN A C 1
ATOM 1435 O O . ASN A 1 173 ? -1.365 -20.302 11.651 1.00 86.12 173 ASN A O 1
ATOM 1439 N N . ALA A 1 174 ? 0.678 -19.609 12.301 1.00 87.50 174 ALA A N 1
ATOM 1440 C CA . ALA A 1 174 ? 0.655 -20.260 13.601 1.00 87.50 174 ALA A CA 1
ATOM 1441 C C . ALA A 1 174 ? 0.216 -19.214 14.627 1.00 87.50 174 ALA A C 1
ATOM 1443 O O . ALA A 1 174 ? 0.925 -18.233 14.830 1.00 87.50 174 ALA A O 1
ATOM 1444 N N . GLU A 1 175 ? -0.948 -19.414 15.234 1.00 90.00 175 GLU A N 1
ATOM 1445 C CA . GLU A 1 175 ? -1.491 -18.505 16.240 1.00 90.00 175 GLU A CA 1
ATOM 1446 C C . GLU A 1 175 ? -1.495 -19.181 17.619 1.00 90.00 175 GLU A C 1
ATOM 1448 O O . GLU A 1 175 ? -1.335 -20.397 17.747 1.00 90.00 175 GLU A O 1
ATOM 1453 N N . LEU A 1 176 ? -1.672 -18.390 18.670 1.00 88.75 176 LEU A N 1
ATOM 1454 C CA . LEU A 1 176 ? -1.959 -18.868 20.015 1.00 88.75 176 LEU A CA 1
ATOM 1455 C C . LEU A 1 176 ? -3.250 -18.204 20.474 1.00 88.75 176 LEU A C 1
ATOM 1457 O O . LEU A 1 176 ? -3.365 -16.983 20.435 1.00 88.75 176 LEU A O 1
ATOM 1461 N N . MET A 1 177 ? -4.213 -19.013 20.905 1.00 88.88 177 MET A N 1
ATOM 1462 C CA . MET A 1 177 ? -5.508 -18.548 21.393 1.00 88.88 177 MET A CA 1
ATOM 1463 C C . MET A 1 177 ? -5.833 -19.237 22.710 1.00 88.88 177 MET A C 1
ATOM 1465 O O . MET A 1 177 ? -5.665 -20.451 22.845 1.00 88.88 177 MET A O 1
ATOM 1469 N N . VAL A 1 178 ? -6.341 -18.457 23.654 1.00 88.38 178 VAL A N 1
ATOM 1470 C CA . VAL A 1 178 ? -6.922 -18.927 24.909 1.00 88.38 178 VAL A CA 1
ATOM 1471 C C . VAL A 1 178 ? -8.435 -18.790 24.793 1.00 88.38 178 VAL A C 1
ATOM 1473 O O . VAL A 1 178 ? -8.927 -17.787 24.286 1.00 88.38 178 VAL A O 1
ATOM 1476 N N . SER A 1 179 ? -9.167 -19.811 25.237 1.00 88.81 179 SER A N 1
ATOM 1477 C CA . SER A 1 179 ? -10.631 -19.820 25.305 1.00 88.81 179 SER A CA 1
ATOM 1478 C C . SER A 1 179 ? -11.045 -20.021 26.755 1.00 88.81 179 SER A C 1
ATOM 1480 O O . SER A 1 179 ? -10.589 -20.972 27.388 1.00 88.81 179 SER A O 1
ATOM 1482 N N . ILE A 1 180 ? -11.924 -19.156 27.250 1.00 88.62 180 ILE A N 1
ATOM 1483 C CA . ILE A 1 180 ? -12.328 -19.078 28.654 1.00 88.62 180 ILE A CA 1
ATOM 1484 C C . ILE A 1 180 ? -13.855 -19.072 28.725 1.00 88.62 180 ILE A C 1
ATOM 1486 O O . ILE A 1 180 ? -14.508 -18.291 28.029 1.00 88.62 180 ILE A O 1
ATOM 1490 N N . ASP A 1 181 ? -14.410 -19.945 29.561 1.00 88.81 181 ASP A N 1
ATOM 1491 C CA . ASP A 1 181 ? -15.831 -19.940 29.903 1.00 88.81 181 ASP A CA 1
ATOM 1492 C C . ASP A 1 181 ? -16.010 -18.992 31.098 1.00 88.81 181 ASP A C 1
ATOM 1494 O O . ASP A 1 181 ? -15.474 -19.268 32.171 1.00 88.81 181 ASP A O 1
ATOM 1498 N N . LEU A 1 182 ? -16.718 -17.874 30.908 1.00 88.75 182 LEU A N 1
ATOM 1499 C CA . LEU A 1 182 ? -16.890 -16.850 31.944 1.00 88.75 182 LEU A CA 1
ATOM 1500 C C . LEU A 1 182 ? -18.130 -17.138 32.797 1.00 88.75 182 LEU A C 1
ATOM 1502 O O . LEU A 1 182 ? -19.225 -17.339 32.253 1.00 88.75 182 LEU A O 1
ATOM 1506 N N . ASN A 1 183 ? -17.977 -17.101 34.122 1.00 84.06 183 ASN A N 1
ATOM 1507 C CA . ASN A 1 183 ? -19.053 -17.361 35.080 1.00 84.06 183 ASN A CA 1
ATOM 1508 C C . ASN A 1 183 ? -19.312 -16.142 35.984 1.00 84.06 183 ASN A C 1
ATOM 1510 O O . ASN A 1 183 ? -18.390 -15.582 36.563 1.00 84.06 183 ASN A O 1
ATOM 1514 N N . GLU A 1 184 ? -20.591 -15.777 36.164 1.00 78.25 184 GLU A N 1
ATOM 1515 C CA . GLU A 1 184 ? -21.030 -14.701 37.087 1.00 78.25 184 GLU A CA 1
ATOM 1516 C C . GLU A 1 184 ? -20.848 -15.067 38.574 1.00 78.25 184 GLU A C 1
ATOM 1518 O O . GLU A 1 184 ? -20.997 -14.231 39.460 1.00 78.25 184 GLU A O 1
ATOM 1523 N N . LYS A 1 185 ? -20.629 -16.353 38.859 1.00 71.62 185 LYS A N 1
ATOM 1524 C CA . LYS A 1 185 ? -20.274 -16.917 40.164 1.00 71.62 185 LYS A CA 1
ATOM 1525 C C . LYS A 1 185 ? -19.942 -18.383 39.947 1.00 71.62 185 LYS A C 1
ATOM 1527 O O . LYS A 1 185 ? -20.818 -19.142 39.524 1.00 71.62 185 LYS A O 1
ATOM 1532 N N . ASP A 1 186 ? -18.710 -18.785 40.218 1.00 63.50 186 ASP A N 1
ATOM 1533 C CA . ASP A 1 186 ? -18.388 -20.205 40.300 1.00 63.50 186 ASP A CA 1
ATOM 1534 C C . ASP A 1 186 ? -18.638 -20.766 41.712 1.00 63.50 186 ASP A C 1
ATOM 1536 O O . ASP A 1 186 ? -18.901 -20.038 42.673 1.00 63.50 186 ASP A O 1
ATOM 1540 N N . GLU A 1 187 ? -18.592 -22.093 41.842 1.00 55.28 187 GLU A N 1
ATOM 1541 C CA . GLU A 1 187 ? -18.849 -22.810 43.103 1.00 55.28 187 GLU A CA 1
ATOM 1542 C C . GLU A 1 187 ? -17.822 -22.495 44.208 1.00 55.28 187 GLU A C 1
ATOM 1544 O O . GLU A 1 187 ? -18.037 -22.851 45.367 1.00 55.28 187 GLU A O 1
ATOM 1549 N N . ARG A 1 188 ? -16.711 -21.830 43.867 1.00 56.00 188 ARG A N 1
ATOM 1550 C CA . ARG A 1 188 ? -15.615 -21.467 44.777 1.00 56.00 188 ARG A CA 1
ATOM 1551 C C . ARG A 1 188 ? -15.642 -19.992 45.170 1.00 56.00 188 ARG A C 1
ATOM 1553 O O . ARG A 1 188 ? -14.775 -19.558 45.922 1.00 56.00 188 ARG A O 1
ATOM 1560 N N . GLY A 1 189 ? -16.631 -19.237 44.690 1.00 60.59 189 GLY A N 1
ATOM 1561 C CA . GLY A 1 189 ? -16.756 -17.806 44.945 1.00 60.59 189 GLY A CA 1
ATOM 1562 C C . GLY A 1 189 ? -15.852 -16.937 44.072 1.00 60.59 189 GLY A C 1
ATOM 1563 O O . GLY A 1 189 ? -15.842 -15.723 44.271 1.00 60.59 189 GLY A O 1
ATOM 1564 N N . ASN A 1 190 ? -15.142 -17.516 43.098 1.00 65.75 190 ASN A N 1
ATOM 1565 C CA . ASN A 1 190 ? -14.461 -16.730 42.081 1.00 65.75 190 ASN A CA 1
ATOM 1566 C C . ASN A 1 190 ? -15.500 -16.251 41.066 1.00 65.75 190 ASN A C 1
ATOM 1568 O O . ASN A 1 190 ? -16.463 -16.949 40.725 1.00 65.75 190 ASN A O 1
ATOM 1572 N N . ASN A 1 191 ? -15.342 -15.005 40.653 1.00 78.12 191 ASN A N 1
ATOM 1573 C CA . ASN A 1 191 ? -16.335 -14.309 39.870 1.00 78.12 191 ASN A CA 1
ATOM 1574 C C . ASN A 1 191 ? -15.643 -13.527 38.759 1.00 78.12 191 ASN A C 1
ATOM 1576 O O . ASN A 1 191 ? -14.841 -12.643 39.045 1.00 78.12 191 ASN A O 1
ATOM 1580 N N . ASP A 1 192 ? -15.997 -13.822 37.510 1.00 89.12 192 ASP A N 1
ATOM 1581 C CA . ASP A 1 192 ? -15.485 -13.101 36.345 1.00 89.12 192 ASP A CA 1
ATOM 1582 C C . ASP A 1 192 ? -16.289 -11.813 36.072 1.00 89.12 192 ASP A C 1
ATOM 1584 O O . ASP A 1 192 ? -16.171 -11.225 34.996 1.00 89.12 192 ASP A O 1
ATOM 1588 N N . GLN A 1 193 ? -17.146 -11.388 37.013 1.00 88.88 193 GLN A N 1
ATOM 1589 C CA . GLN A 1 193 ? -18.089 -10.281 36.839 1.00 88.88 193 GLN A CA 1
ATOM 1590 C C . GLN A 1 193 ? -17.410 -8.990 36.411 1.00 88.88 193 GLN A C 1
ATOM 1592 O O . GLN A 1 193 ? -17.915 -8.363 35.493 1.00 88.88 193 GLN A O 1
ATOM 1597 N N . ASP A 1 194 ? -16.264 -8.622 36.986 1.00 90.06 194 ASP A N 1
ATOM 1598 C CA . ASP A 1 194 ? -15.585 -7.375 36.611 1.00 90.06 194 ASP A CA 1
ATOM 1599 C C . ASP A 1 194 ? -15.180 -7.383 35.127 1.00 90.06 194 ASP A C 1
ATOM 1601 O O . ASP A 1 194 ? -15.345 -6.392 34.413 1.00 90.06 194 ASP A O 1
ATOM 1605 N N . LEU A 1 195 ? -14.700 -8.529 34.627 1.00 92.94 195 LEU A N 1
ATOM 1606 C CA . LEU A 1 195 ? -14.349 -8.707 33.218 1.00 92.94 195 LEU A CA 1
ATOM 1607 C C . LEU A 1 195 ? -15.594 -8.731 32.324 1.00 92.94 195 LEU A C 1
ATOM 1609 O O . LEU A 1 195 ? -15.584 -8.156 31.234 1.00 92.94 195 LEU A O 1
ATOM 1613 N N . ILE A 1 196 ? -16.668 -9.383 32.776 1.00 94.12 196 ILE A N 1
ATOM 1614 C CA . ILE A 1 196 ? -17.960 -9.381 32.082 1.00 94.12 196 ILE A CA 1
ATOM 1615 C C . ILE A 1 196 ? -18.487 -7.946 31.977 1.00 94.12 196 ILE A C 1
ATOM 1617 O O . ILE A 1 196 ? -18.825 -7.507 30.880 1.00 94.12 196 ILE A O 1
ATOM 1621 N N . ASP A 1 197 ? -18.505 -7.202 33.079 1.00 93.56 197 ASP A N 1
ATOM 1622 C CA . ASP A 1 197 ? -18.993 -5.827 33.155 1.00 93.56 197 ASP A CA 1
ATOM 1623 C C . ASP A 1 197 ? -18.171 -4.901 32.263 1.00 93.56 197 ASP A C 1
ATOM 1625 O O . ASP A 1 197 ? -18.741 -4.088 31.534 1.00 93.56 197 ASP A O 1
ATOM 1629 N N . PHE A 1 198 ? -16.847 -5.067 32.231 1.00 95.12 198 PHE A N 1
ATOM 1630 C CA . PHE A 1 198 ? -15.981 -4.338 31.308 1.00 95.12 198 PHE A CA 1
ATOM 1631 C C . PHE A 1 198 ? -16.326 -4.619 29.835 1.00 95.12 198 PHE A C 1
ATOM 1633 O O . PHE A 1 198 ? -16.485 -3.684 29.044 1.00 95.12 198 PHE A O 1
ATOM 1640 N N . LEU A 1 199 ? -16.488 -5.890 29.450 1.00 96.12 199 LEU A N 1
ATOM 1641 C CA . LEU A 1 199 ? -16.827 -6.269 28.074 1.00 96.12 199 LEU A CA 1
ATOM 1642 C C . LEU A 1 199 ? -18.234 -5.796 27.673 1.00 96.12 199 LEU A C 1
ATOM 1644 O O . LEU A 1 199 ? -18.412 -5.300 26.559 1.00 96.12 199 LEU A O 1
ATOM 1648 N N . GLU A 1 200 ? -19.228 -5.894 28.559 1.00 95.75 200 GLU A N 1
ATOM 1649 C CA . GLU A 1 200 ? -20.577 -5.364 28.310 1.00 95.75 200 GLU A CA 1
ATOM 1650 C C . GLU A 1 200 ? -20.589 -3.828 28.252 1.00 95.75 200 GLU A C 1
ATOM 1652 O O . GLU A 1 200 ? -21.293 -3.239 27.424 1.00 95.75 200 GLU A O 1
ATOM 1657 N N . LEU A 1 201 ? -19.769 -3.154 29.063 1.00 95.69 201 LEU A N 1
ATOM 1658 C CA . LEU A 1 201 ? -19.588 -1.706 28.990 1.00 95.69 201 LEU A CA 1
ATOM 1659 C C . LEU A 1 201 ? -18.995 -1.299 27.636 1.00 95.69 201 LEU A C 1
ATOM 1661 O O . LEU A 1 201 ? -19.501 -0.372 27.005 1.00 95.69 201 LEU A O 1
ATOM 1665 N N . LEU A 1 202 ? -17.970 -2.000 27.148 1.00 95.81 202 LEU A N 1
ATOM 1666 C CA . LEU A 1 202 ? -17.417 -1.758 25.813 1.00 95.81 202 LEU A CA 1
ATOM 1667 C C . LEU A 1 202 ? -18.465 -1.965 24.716 1.00 95.81 202 LEU A C 1
ATOM 1669 O O . LEU A 1 202 ? -18.631 -1.095 23.861 1.00 95.81 202 LEU A O 1
ATOM 1673 N N . LYS A 1 203 ? -19.215 -3.073 24.759 1.00 96.38 203 LYS A N 1
ATOM 1674 C CA . LYS A 1 203 ? -20.305 -3.333 23.806 1.00 96.38 203 LYS A CA 1
ATOM 1675 C C . LYS A 1 203 ? -21.345 -2.217 23.815 1.00 96.38 203 LYS A C 1
ATOM 1677 O O . LYS A 1 203 ? -21.697 -1.705 22.755 1.00 96.38 203 LYS A O 1
ATOM 1682 N N . SER A 1 204 ? -21.813 -1.811 24.995 1.00 96.44 204 SER A N 1
ATOM 1683 C CA . SER A 1 204 ? -22.826 -0.757 25.120 1.00 96.44 204 SER A CA 1
ATOM 1684 C C . SER A 1 204 ? -22.325 0.596 24.608 1.00 96.44 204 SER A C 1
ATOM 1686 O O . SER A 1 204 ? -23.082 1.300 23.944 1.00 96.44 204 SER A O 1
ATOM 1688 N N . LYS A 1 205 ? -21.042 0.931 24.811 1.00 96.06 205 LYS A N 1
ATOM 1689 C CA . LYS A 1 205 ? -20.410 2.123 24.220 1.00 96.06 205 LYS A CA 1
ATOM 1690 C C . LYS A 1 205 ? -20.402 2.082 22.689 1.00 96.06 205 LYS A C 1
ATOM 1692 O O . LYS A 1 205 ? -20.681 3.102 22.063 1.00 96.06 205 LYS A O 1
ATOM 1697 N N . VAL A 1 206 ? -20.127 0.921 22.088 1.00 96.25 206 VAL A N 1
ATOM 1698 C CA . VAL A 1 206 ? -20.184 0.745 20.624 1.00 96.25 206 VAL A CA 1
ATOM 1699 C C . VAL A 1 206 ? -21.614 0.911 20.106 1.00 96.25 206 VAL A C 1
ATOM 1701 O O . VAL A 1 206 ? -21.829 1.645 19.145 1.00 96.25 206 VAL A O 1
ATOM 1704 N N . ILE A 1 207 ? -22.596 0.292 20.768 1.00 95.81 207 ILE A N 1
ATOM 1705 C CA . ILE A 1 207 ? -24.020 0.387 20.400 1.00 95.81 207 ILE A CA 1
ATOM 1706 C C . ILE A 1 207 ? -24.533 1.825 20.526 1.00 95.81 207 ILE A C 1
ATOM 1708 O O . ILE A 1 207 ? -25.253 2.302 19.651 1.00 95.81 207 ILE A O 1
ATOM 1712 N N . ALA A 1 208 ? -24.132 2.539 21.583 1.00 95.12 208 ALA A N 1
ATOM 1713 C CA . ALA A 1 208 ? -24.478 3.944 21.780 1.00 95.12 208 ALA A CA 1
ATOM 1714 C C . ALA A 1 208 ? -23.952 4.849 20.653 1.00 95.12 208 ALA A C 1
ATOM 1716 O O . ALA A 1 208 ? -24.433 5.972 20.513 1.00 95.12 208 ALA A O 1
ATOM 1717 N N . ASN A 1 209 ? -22.988 4.364 19.859 1.00 92.62 209 ASN A N 1
ATOM 1718 C CA . ASN A 1 209 ? -22.454 5.022 18.672 1.00 92.62 209 ASN A CA 1
ATOM 1719 C C . ASN A 1 209 ? -21.999 6.464 18.952 1.00 92.62 209 ASN A C 1
ATOM 1721 O O . ASN A 1 209 ? -22.248 7.381 18.172 1.00 92.62 209 ASN A O 1
ATOM 1725 N N . ASN A 1 210 ? -21.324 6.648 20.088 1.00 90.38 210 ASN A N 1
ATOM 1726 C CA . ASN A 1 210 ? -20.751 7.917 20.518 1.00 90.38 210 ASN A CA 1
ATOM 1727 C C . ASN A 1 210 ? -19.245 7.767 20.721 1.00 90.38 210 ASN A C 1
ATOM 1729 O O . ASN A 1 210 ? -18.764 6.717 21.159 1.00 90.38 210 ASN A O 1
ATOM 1733 N N . LYS A 1 211 ? -18.497 8.842 20.447 1.00 90.38 211 LYS A N 1
ATOM 1734 C CA . LYS A 1 211 ? -17.060 8.865 20.719 1.00 90.38 211 LYS A CA 1
ATOM 1735 C C . LYS A 1 211 ? -16.826 8.795 22.228 1.00 90.38 211 LYS A C 1
ATOM 1737 O O . LYS A 1 211 ? -17.272 9.676 22.960 1.00 90.38 211 LYS A O 1
ATOM 1742 N N . THR A 1 212 ? -16.152 7.753 22.703 1.00 93.75 212 THR A N 1
ATOM 1743 C CA . THR A 1 212 ? -15.954 7.502 24.136 1.00 93.75 212 THR A CA 1
ATOM 1744 C C . THR A 1 212 ? -14.579 6.913 24.415 1.00 93.75 212 THR A C 1
ATOM 1746 O O . THR A 1 212 ? -14.085 6.067 23.677 1.00 93.75 212 THR A O 1
ATOM 1749 N N . SER A 1 213 ? -13.949 7.346 25.507 1.00 93.19 213 SER A N 1
ATOM 1750 C CA . SER A 1 213 ? -12.716 6.717 25.983 1.00 93.19 213 SER A CA 1
ATOM 1751 C C . SER A 1 213 ? -13.040 5.429 26.745 1.00 93.19 213 SER A C 1
ATOM 1753 O O . SER A 1 213 ? -13.989 5.376 27.544 1.00 93.19 213 SER A O 1
ATOM 1755 N N . SER A 1 214 ? -12.265 4.381 26.496 1.00 91.19 214 SER A N 1
ATOM 1756 C CA . SER A 1 214 ? -12.161 3.220 27.366 1.00 91.19 214 SER A CA 1
ATOM 1757 C C . SER A 1 214 ? -10.849 3.314 28.138 1.00 91.19 214 SER A C 1
ATOM 1759 O O . SER A 1 214 ? -9.792 3.283 27.505 1.00 91.19 214 SER A O 1
ATOM 1761 N N . PRO A 1 215 ? -10.882 3.414 29.478 1.00 92.31 215 PRO A N 1
ATOM 1762 C CA . PRO A 1 215 ? -9.661 3.290 30.259 1.00 92.31 215 PRO A CA 1
ATOM 1763 C C . PRO A 1 215 ? -9.061 1.890 30.079 1.00 92.31 215 PRO A C 1
ATOM 1765 O O . PRO A 1 215 ? -9.750 0.958 29.649 1.00 92.31 215 PRO A O 1
ATOM 1768 N N . GLY A 1 216 ? -7.776 1.761 30.414 1.00 92.12 216 GLY A N 1
ATOM 1769 C CA . GLY A 1 216 ? -7.167 0.448 30.584 1.00 92.12 216 GLY A CA 1
ATOM 1770 C C . GLY A 1 216 ? -7.867 -0.325 31.701 1.00 92.12 216 GLY A C 1
ATOM 1771 O O . GLY A 1 216 ? -8.458 0.272 32.605 1.00 92.12 216 GLY A O 1
ATOM 1772 N N . PHE A 1 217 ? -7.834 -1.647 31.613 1.00 93.88 217 PHE A N 1
ATOM 1773 C CA . PHE A 1 217 ? -8.531 -2.529 32.538 1.00 93.88 217 PHE A CA 1
ATOM 1774 C C . PHE A 1 217 ? -7.678 -3.755 32.840 1.00 93.88 217 PHE A C 1
ATOM 1776 O O . PHE A 1 217 ? -7.152 -4.372 31.917 1.00 93.88 217 PHE A O 1
ATOM 1783 N N . SER A 1 218 ? -7.588 -4.123 34.115 1.00 92.94 218 SER A N 1
ATOM 1784 C CA . SER A 1 218 ? -6.912 -5.341 34.555 1.00 92.94 218 SER A CA 1
ATOM 1785 C C . SER A 1 218 ? -7.907 -6.235 35.280 1.00 92.94 218 SER A C 1
ATOM 1787 O O . SER A 1 218 ? -8.642 -5.767 36.150 1.00 92.94 218 SER A O 1
ATOM 1789 N N . ALA A 1 219 ? -7.935 -7.518 34.930 1.00 88.50 219 ALA A N 1
ATOM 1790 C CA . ALA A 1 219 ? -8.749 -8.519 35.609 1.00 88.50 219 ALA A CA 1
ATOM 1791 C C . ALA A 1 219 ? -7.931 -9.758 35.939 1.00 88.50 219 ALA A C 1
ATOM 1793 O O . ALA A 1 219 ? -7.100 -10.210 35.152 1.00 88.50 219 ALA A O 1
ATOM 1794 N N . ARG A 1 220 ? -8.224 -10.353 37.093 1.00 83.75 220 ARG A N 1
ATOM 1795 C CA . ARG A 1 220 ? -7.623 -11.615 37.503 1.00 83.75 220 ARG A CA 1
ATOM 1796 C C . ARG A 1 220 ? -8.499 -12.784 37.057 1.00 83.75 220 ARG A C 1
ATOM 1798 O O . ARG A 1 220 ? -9.664 -12.860 37.426 1.00 83.75 220 ARG A O 1
ATOM 1805 N N . LEU A 1 221 ? -7.922 -13.711 36.301 1.00 79.19 221 LEU A N 1
ATOM 1806 C CA . LEU A 1 221 ? -8.541 -14.953 35.839 1.00 79.19 221 LEU A CA 1
ATOM 1807 C C . LEU A 1 221 ? -7.810 -16.137 36.480 1.00 79.19 221 LEU A C 1
ATOM 1809 O O . LEU A 1 221 ? -6.824 -16.658 35.953 1.00 79.19 221 LEU A O 1
ATOM 1813 N N . GLY A 1 222 ? -8.274 -16.536 37.666 1.00 76.50 222 GLY A N 1
ATOM 1814 C CA . GLY A 1 222 ? -7.584 -17.515 38.507 1.00 76.50 222 GLY A CA 1
ATOM 1815 C C . GLY A 1 222 ? -6.225 -16.989 38.985 1.00 76.50 222 GLY A C 1
ATOM 1816 O O . GLY A 1 222 ? -6.149 -16.055 39.784 1.00 76.50 222 GLY A O 1
ATOM 1817 N N . GLU A 1 223 ? -5.138 -17.591 38.505 1.00 77.50 223 GLU A N 1
ATOM 1818 C CA . GLU A 1 223 ? -3.764 -17.158 38.812 1.00 77.50 223 GLU A CA 1
ATOM 1819 C C . GLU A 1 223 ? -3.186 -16.175 37.787 1.00 77.50 223 GLU A C 1
ATOM 1821 O O . GLU A 1 223 ? -2.116 -15.619 38.017 1.00 77.50 223 GLU A O 1
ATOM 1826 N N . PHE A 1 224 ? -3.885 -15.937 36.677 1.00 80.50 224 PHE A N 1
ATOM 1827 C CA . PHE A 1 224 ? -3.423 -15.050 35.615 1.00 80.50 224 PHE A CA 1
ATOM 1828 C C . PHE A 1 224 ? -3.992 -13.648 35.790 1.00 80.50 224 PHE A C 1
ATOM 1830 O O . PHE A 1 224 ? -5.149 -13.485 36.174 1.00 80.50 224 PHE A O 1
ATOM 1837 N N . GLU A 1 225 ? -3.196 -12.643 35.454 1.00 87.19 225 GLU A N 1
ATOM 1838 C CA . GLU A 1 225 ? -3.649 -11.265 35.302 1.00 87.19 225 GLU A CA 1
ATOM 1839 C C . GLU A 1 225 ? -3.764 -10.944 33.810 1.00 87.19 225 GLU A C 1
ATOM 1841 O O . GLU A 1 225 ? -2.875 -11.257 33.016 1.00 87.19 225 GLU A O 1
ATOM 1846 N N . LEU A 1 226 ? -4.908 -10.393 33.420 1.00 88.56 226 LEU A N 1
ATOM 1847 C CA . LEU A 1 226 ? -5.236 -10.018 32.056 1.00 88.56 226 LEU A CA 1
ATOM 1848 C C . LEU A 1 226 ? -5.309 -8.497 31.980 1.00 88.56 226 LEU A C 1
ATOM 1850 O O . LEU A 1 226 ? -6.168 -7.899 32.622 1.00 88.56 226 LEU A O 1
ATOM 1854 N N . GLU A 1 227 ? -4.451 -7.898 31.161 1.00 90.81 227 GLU A N 1
ATOM 1855 C CA . GLU A 1 227 ? -4.402 -6.452 30.949 1.00 90.81 227 GLU A CA 1
ATOM 1856 C C . GLU A 1 227 ? -4.979 -6.076 29.580 1.00 90.81 227 GLU A C 1
ATOM 1858 O O . GLU A 1 227 ? -4.588 -6.610 28.537 1.00 90.81 227 GLU A O 1
ATOM 1863 N N . PHE A 1 228 ? -5.898 -5.116 29.580 1.00 91.00 228 PHE A N 1
ATOM 1864 C CA . PHE A 1 228 ? -6.424 -4.465 28.390 1.00 91.00 228 PHE A CA 1
ATOM 1865 C C . PHE A 1 228 ? -5.921 -3.021 28.351 1.00 91.00 228 PHE A C 1
ATOM 1867 O O . PHE A 1 228 ? -6.162 -2.269 29.300 1.00 91.00 228 PHE A O 1
ATOM 1874 N N . PRO A 1 229 ? -5.270 -2.588 27.259 1.00 90.81 229 PRO A N 1
ATOM 1875 C CA . PRO A 1 229 ? -4.890 -1.198 27.093 1.00 90.81 229 PRO A CA 1
ATOM 1876 C C . PRO A 1 229 ? -6.133 -0.317 26.938 1.00 90.81 229 PRO A C 1
ATOM 1878 O O . PRO A 1 229 ? -7.171 -0.755 26.436 1.00 90.81 229 PRO A O 1
ATOM 1881 N N . GLY A 1 230 ? -6.009 0.946 27.344 1.00 91.25 230 GLY A N 1
ATOM 1882 C CA . GLY A 1 230 ? -7.021 1.958 27.060 1.00 91.25 230 GLY A CA 1
ATOM 1883 C C . GLY A 1 230 ? -7.001 2.374 25.589 1.00 91.25 230 GLY A C 1
ATOM 1884 O O . GLY A 1 230 ? -5.954 2.362 24.944 1.00 91.25 230 GLY A O 1
ATOM 1885 N N . PHE A 1 231 ? -8.160 2.743 25.053 1.00 93.69 231 PHE A N 1
ATOM 1886 C CA . PHE A 1 231 ? -8.313 3.229 23.679 1.00 93.69 231 PHE A CA 1
ATOM 1887 C C . PHE A 1 231 ? -9.599 4.048 23.538 1.00 93.69 231 PHE A C 1
ATOM 1889 O O . PHE A 1 231 ? -10.486 4.009 24.392 1.00 93.69 231 PHE A O 1
ATOM 1896 N N . VAL A 1 232 ? -9.718 4.803 22.452 1.00 92.94 232 VAL A N 1
ATOM 1897 C CA . VAL A 1 232 ? -10.897 5.609 22.134 1.00 92.94 232 VAL A CA 1
ATOM 1898 C C . VAL A 1 232 ? -11.766 4.864 21.131 1.00 92.94 232 VAL A C 1
ATOM 1900 O O . VAL A 1 232 ? -11.308 4.491 20.057 1.00 92.94 232 VAL A O 1
ATOM 1903 N N . LEU A 1 233 ? -13.036 4.681 21.466 1.00 94.56 233 LEU A N 1
ATOM 1904 C CA . LEU A 1 233 ? -14.069 4.215 20.550 1.00 94.56 233 LEU A CA 1
ATOM 1905 C C . LEU A 1 233 ? -14.669 5.409 19.819 1.00 94.56 233 LEU A C 1
ATOM 1907 O O . LEU A 1 233 ? -15.012 6.404 20.453 1.00 94.56 233 LEU A O 1
ATOM 1911 N N . SER A 1 234 ? -14.833 5.301 18.505 1.00 92.81 234 SER A N 1
ATOM 1912 C CA . SER A 1 234 ? -15.501 6.300 17.671 1.00 92.81 234 SER A CA 1
ATOM 1913 C C . SER A 1 234 ? -16.505 5.637 16.721 1.00 92.81 234 SER A C 1
ATOM 1915 O O . SER A 1 234 ? -16.293 4.494 16.305 1.00 92.81 234 SER A O 1
ATOM 1917 N N . PRO A 1 235 ? -17.593 6.334 16.350 1.00 91.88 235 PRO A N 1
ATOM 1918 C CA . PRO A 1 235 ? -18.511 5.891 15.305 1.00 91.88 235 PRO A CA 1
ATOM 1919 C C . PRO A 1 235 ? -17.798 5.522 14.009 1.00 91.88 235 PRO A C 1
ATOM 1921 O O . PRO A 1 235 ? -16.793 6.133 13.647 1.00 91.88 235 PRO A O 1
ATOM 1924 N N . LEU A 1 236 ? -18.379 4.602 13.234 1.00 88.31 236 LEU A N 1
ATOM 1925 C CA . LEU A 1 236 ? -17.873 4.309 11.893 1.00 88.31 236 LEU A CA 1
ATOM 1926 C C . LEU A 1 236 ? -17.833 5.577 11.023 1.00 88.31 236 LEU A C 1
ATOM 1928 O O . LEU A 1 236 ? -16.955 5.707 10.186 1.00 88.31 236 LEU A O 1
ATOM 1932 N N . SER A 1 237 ? -18.756 6.525 11.194 1.00 81.81 237 SER A N 1
ATOM 1933 C CA . SER A 1 237 ? -18.781 7.786 10.437 1.00 81.81 237 SER A CA 1
ATOM 1934 C C . SER A 1 237 ? -17.684 8.785 10.815 1.00 81.81 237 SER A C 1
ATOM 1936 O O . SER A 1 237 ? -17.552 9.793 10.128 1.00 81.81 237 SER A O 1
ATOM 1938 N N . SER A 1 238 ? -16.932 8.554 11.891 1.00 78.75 238 SER A N 1
ATOM 1939 C CA . SER A 1 238 ? -15.864 9.463 12.300 1.00 78.75 238 SER A CA 1
ATOM 1940 C C . SER A 1 238 ? -14.708 9.449 11.303 1.00 78.75 238 SER A C 1
ATOM 1942 O O . SER A 1 238 ? -14.326 8.397 10.781 1.00 78.75 238 SER A O 1
ATOM 1944 N N . ALA A 1 239 ? -14.135 10.629 11.064 1.00 73.56 239 ALA A N 1
ATOM 1945 C CA . ALA A 1 239 ? -12.843 10.738 10.408 1.00 73.56 239 ALA A CA 1
ATOM 1946 C C . ALA A 1 239 ? -11.784 9.971 11.227 1.00 73.56 239 ALA A C 1
ATOM 1948 O O . ALA A 1 239 ? -11.911 9.883 12.454 1.00 73.56 239 ALA A O 1
ATOM 1949 N N . PRO A 1 240 ? -10.756 9.387 10.582 1.00 80.94 240 PRO A N 1
ATOM 1950 C CA . PRO A 1 240 ? -9.597 8.894 11.323 1.00 80.94 240 PRO A CA 1
ATOM 1951 C C . PRO A 1 240 ? -9.000 10.022 12.159 1.00 80.94 240 PRO A C 1
ATOM 1953 O O . PRO A 1 240 ? -9.003 11.162 11.700 1.00 80.94 240 PRO A O 1
ATOM 1956 N N . GLY A 1 241 ? -8.427 9.706 13.322 1.00 86.38 241 GLY A N 1
ATOM 1957 C CA . GLY A 1 241 ? -7.554 10.654 14.016 1.00 86.38 241 GLY A CA 1
ATOM 1958 C C . GLY A 1 241 ? -6.325 11.009 13.169 1.00 86.38 241 GLY A C 1
ATOM 1959 O O . GLY A 1 241 ? -6.024 10.326 12.189 1.00 86.38 241 GLY A O 1
ATOM 1960 N N . PHE A 1 242 ? -5.589 12.054 13.561 1.00 90.75 242 PHE A N 1
ATOM 1961 C CA . PHE A 1 242 ? -4.365 12.484 12.868 1.00 90.75 242 PHE A CA 1
ATOM 1962 C C . PHE A 1 242 ? -3.392 11.322 12.626 1.00 90.75 242 PHE A C 1
ATOM 1964 O O . PHE A 1 242 ? -2.940 11.109 11.502 1.00 90.75 242 PHE A O 1
ATOM 1971 N N . ASP A 1 243 ? -3.133 10.532 13.667 1.00 89.81 243 ASP A N 1
ATOM 1972 C CA . ASP A 1 243 ? -2.188 9.424 13.600 1.00 89.81 243 ASP A CA 1
ATOM 1973 C C . ASP A 1 243 ? -2.659 8.337 12.621 1.00 89.81 243 ASP A C 1
ATOM 1975 O O . ASP A 1 243 ? -1.911 7.894 11.750 1.00 89.81 243 ASP A O 1
ATOM 1979 N N . ALA A 1 244 ? -3.937 7.967 12.688 1.00 86.88 244 ALA A N 1
ATOM 1980 C CA . ALA A 1 244 ? -4.527 6.993 11.783 1.00 86.88 244 ALA A CA 1
ATOM 1981 C C . ALA A 1 244 ? -4.573 7.494 10.334 1.00 86.88 244 ALA A C 1
ATOM 1983 O O . ALA A 1 244 ? -4.347 6.720 9.403 1.00 86.88 244 ALA A O 1
ATOM 1984 N N . TRP A 1 245 ? -4.828 8.785 10.121 1.00 91.38 245 TRP A N 1
ATOM 1985 C CA . TRP A 1 245 ? -4.757 9.416 8.805 1.00 91.38 245 TRP A CA 1
ATOM 1986 C C . TRP A 1 245 ? -3.341 9.339 8.228 1.00 91.38 245 TRP A C 1
ATOM 1988 O O . TRP A 1 245 ? -3.158 8.892 7.092 1.00 91.38 245 TRP A O 1
ATOM 1998 N N . LEU A 1 246 ? -2.332 9.674 9.032 1.00 93.31 246 LEU A N 1
ATOM 1999 C CA . LEU A 1 246 ? -0.930 9.600 8.637 1.00 93.31 246 LEU A CA 1
ATOM 2000 C C . LEU A 1 246 ? -0.516 8.144 8.319 1.00 93.31 246 LEU A C 1
ATOM 2002 O O . LEU A 1 246 ? 0.089 7.869 7.277 1.00 93.31 246 LEU A O 1
ATOM 2006 N N . GLN A 1 247 ? -0.937 7.191 9.154 1.00 89.94 247 GLN A N 1
ATOM 2007 C CA . GLN A 1 247 ? -0.689 5.750 9.012 1.00 89.94 247 GLN A CA 1
ATOM 2008 C C . GLN A 1 247 ? -1.394 5.118 7.798 1.00 89.94 247 GLN A C 1
ATOM 2010 O O . GLN A 1 247 ? -0.920 4.107 7.268 1.00 89.94 247 GLN A O 1
ATOM 2015 N N . ARG A 1 248 ? -2.529 5.676 7.357 1.00 89.44 248 ARG A N 1
ATOM 2016 C CA . ARG A 1 248 ? -3.254 5.248 6.148 1.00 89.44 248 ARG A CA 1
ATOM 2017 C C . ARG A 1 248 ? -2.608 5.745 4.859 1.00 89.44 248 ARG A C 1
ATOM 2019 O O . ARG A 1 248 ? -2.947 5.212 3.803 1.00 89.44 248 ARG A O 1
ATOM 2026 N N . GLY A 1 249 ? -1.731 6.746 4.928 1.00 93.81 249 GLY A N 1
ATOM 2027 C CA . GLY A 1 249 ? -1.086 7.314 3.752 1.00 93.81 249 GLY A CA 1
ATOM 2028 C C . GLY A 1 249 ? -0.200 6.327 2.991 1.00 93.81 249 GLY A C 1
ATOM 2029 O O . GLY A 1 249 ? -0.044 5.150 3.343 1.00 93.81 249 GLY A O 1
ATOM 2030 N N . LEU A 1 250 ? 0.363 6.821 1.896 1.00 96.19 250 LEU A N 1
ATOM 2031 C CA . LEU A 1 250 ? 1.130 6.043 0.937 1.00 96.19 250 LEU A CA 1
ATOM 2032 C C . LEU A 1 250 ? 2.541 6.614 0.814 1.00 96.19 250 LEU A C 1
ATOM 2034 O O . LEU A 1 250 ? 2.714 7.816 0.636 1.00 96.19 250 LEU A O 1
ATOM 2038 N N . LEU A 1 251 ? 3.536 5.736 0.865 1.00 97.56 251 LEU A N 1
ATOM 2039 C CA . LEU A 1 251 ? 4.908 6.029 0.491 1.00 97.56 251 LEU A CA 1
ATOM 2040 C C . LEU A 1 251 ? 5.050 5.916 -1.028 1.00 97.56 251 LEU A C 1
ATOM 2042 O O . LEU A 1 251 ? 4.684 4.905 -1.632 1.00 97.56 251 LEU A O 1
ATOM 2046 N N . VAL A 1 252 ? 5.586 6.961 -1.641 1.00 96.69 252 VAL A N 1
ATOM 2047 C CA . VAL A 1 252 ? 5.832 7.062 -3.075 1.00 96.69 252 VAL A CA 1
ATOM 2048 C C . VAL A 1 252 ? 7.264 6.626 -3.346 1.00 96.69 252 VAL A C 1
ATOM 2050 O O . VAL A 1 252 ? 8.219 7.328 -3.014 1.00 96.69 252 VAL A O 1
ATOM 2053 N N . ALA A 1 253 ? 7.411 5.480 -3.998 1.00 95.25 253 ALA A N 1
ATOM 2054 C CA . ALA A 1 253 ? 8.684 5.008 -4.514 1.00 95.25 253 ALA A CA 1
ATOM 2055 C C . ALA A 1 253 ? 8.703 5.163 -6.033 1.00 95.25 253 ALA A C 1
ATOM 2057 O O . ALA A 1 253 ? 7.736 4.829 -6.720 1.00 95.25 253 ALA A O 1
ATOM 2058 N N . GLU A 1 254 ? 9.806 5.662 -6.585 1.00 93.62 254 GLU A N 1
ATOM 2059 C CA . GLU A 1 254 ? 9.989 5.601 -8.030 1.00 93.62 254 GLU A CA 1
ATOM 2060 C C . GLU A 1 254 ? 10.073 4.140 -8.466 1.00 93.62 254 GLU A C 1
ATOM 2062 O O . GLU A 1 254 ? 10.888 3.365 -7.955 1.00 93.62 254 GLU A O 1
ATOM 2067 N N . TYR A 1 255 ? 9.221 3.763 -9.420 1.00 90.81 255 TYR A N 1
ATOM 2068 C CA . TYR A 1 255 ? 9.277 2.433 -9.990 1.00 90.81 255 TYR A CA 1
ATOM 2069 C C . TYR A 1 255 ? 10.521 2.352 -10.868 1.00 90.81 255 TYR A C 1
ATOM 2071 O O . TYR A 1 255 ? 10.551 2.831 -12.007 1.00 90.81 255 TYR A O 1
ATOM 2079 N N . LYS A 1 256 ? 11.569 1.734 -10.321 1.00 85.62 256 LYS A N 1
ATOM 2080 C CA . LYS A 1 256 ? 12.734 1.328 -11.099 1.00 85.62 256 LYS A CA 1
ATOM 2081 C C . LYS A 1 256 ? 12.253 0.257 -12.065 1.00 85.62 256 LYS A C 1
ATOM 2083 O O . LYS A 1 256 ? 12.044 -0.884 -11.656 1.00 85.62 256 LYS A O 1
ATOM 2088 N N . ASN A 1 257 ? 12.020 0.660 -13.316 1.00 72.75 257 ASN A N 1
ATOM 2089 C CA . ASN A 1 257 ? 11.616 -0.241 -14.391 1.00 72.75 257 ASN A CA 1
ATOM 2090 C C . ASN A 1 257 ? 12.437 -1.529 -14.299 1.00 72.75 257 ASN A C 1
ATOM 2092 O O . ASN A 1 257 ? 13.662 -1.456 -14.150 1.00 72.75 257 ASN A O 1
ATOM 2096 N N . ASP A 1 258 ? 11.790 -2.694 -14.421 1.00 78.00 258 ASP A N 1
ATOM 2097 C CA . ASP A 1 258 ? 12.551 -3.904 -14.716 1.00 78.00 258 ASP A CA 1
ATOM 2098 C C . ASP A 1 258 ? 13.321 -3.612 -16.003 1.00 78.00 258 ASP A C 1
ATOM 2100 O O . ASP A 1 258 ? 12.723 -3.456 -17.068 1.00 78.00 258 ASP A O 1
ATOM 2104 N N . GLN A 1 259 ? 14.646 -3.479 -15.894 1.00 78.81 259 GLN A N 1
ATOM 2105 C CA . GLN A 1 259 ? 15.521 -3.103 -17.007 1.00 78.81 259 GLN A CA 1
ATOM 2106 C C . GLN A 1 259 ? 15.429 -4.088 -18.179 1.00 78.81 259 GLN A C 1
ATOM 2108 O O . GLN A 1 259 ? 15.990 -3.831 -19.245 1.00 78.81 259 GLN A O 1
ATOM 2113 N N . ARG A 1 260 ? 14.756 -5.223 -17.969 1.00 89.19 260 ARG A N 1
ATOM 2114 C CA . ARG A 1 260 ? 14.486 -6.245 -18.966 1.00 89.19 260 ARG A CA 1
ATOM 2115 C C . ARG A 1 260 ? 13.151 -6.050 -19.675 1.00 89.19 260 ARG A C 1
ATOM 2117 O O . ARG A 1 260 ? 13.010 -6.602 -20.753 1.00 89.19 260 ARG A O 1
ATOM 2124 N N . PHE A 1 261 ? 12.151 -5.365 -19.124 1.00 94.69 261 PHE A N 1
ATOM 2125 C CA . PHE A 1 261 ? 10.840 -5.234 -19.782 1.00 94.69 261 PHE A CA 1
ATOM 2126 C C . PHE A 1 261 ? 10.955 -4.439 -21.092 1.00 94.69 261 PHE A C 1
ATOM 2128 O O . PHE A 1 261 ? 11.523 -3.351 -21.085 1.00 94.69 261 PHE A O 1
ATOM 2135 N N . LEU A 1 262 ? 10.429 -4.983 -22.195 1.00 94.44 262 LEU A N 1
ATOM 2136 C CA . LEU A 1 262 ? 10.586 -4.511 -23.584 1.00 94.44 262 LEU A CA 1
ATOM 2137 C C . LEU A 1 262 ? 11.989 -4.675 -24.188 1.00 94.44 262 LEU A C 1
ATOM 2139 O O . LEU A 1 262 ? 12.248 -4.188 -25.290 1.00 94.44 262 LEU A O 1
ATOM 2143 N N . PHE A 1 263 ? 12.890 -5.394 -23.514 1.00 94.81 263 PHE A N 1
ATOM 2144 C CA . PHE A 1 263 ? 14.250 -5.629 -23.994 1.00 94.81 263 PHE A CA 1
ATOM 2145 C C . PHE A 1 263 ? 14.552 -7.113 -24.180 1.00 94.81 263 PHE A C 1
ATOM 2147 O O . PHE A 1 263 ? 14.455 -7.900 -23.241 1.00 94.81 263 PHE A O 1
ATOM 2154 N N . VAL A 1 264 ? 15.031 -7.503 -25.361 1.00 95.69 264 VAL A N 1
ATOM 2155 C CA . VAL A 1 264 ? 15.658 -8.819 -25.535 1.00 95.69 264 VAL A CA 1
ATOM 2156 C C . VAL A 1 264 ? 17.049 -8.760 -24.921 1.00 95.69 264 VAL A C 1
ATOM 2158 O O . VAL A 1 264 ? 17.867 -7.952 -25.351 1.00 95.69 264 VAL A O 1
ATOM 2161 N N . VAL A 1 265 ? 17.313 -9.600 -23.919 1.00 94.94 265 VAL A N 1
ATOM 2162 C CA . VAL A 1 265 ? 18.606 -9.671 -23.225 1.00 94.94 265 VAL A CA 1
ATOM 2163 C C . VAL A 1 265 ? 19.287 -10.992 -23.547 1.00 94.94 265 VAL A C 1
ATOM 2165 O O . VAL A 1 265 ? 18.682 -12.052 -23.387 1.00 94.94 265 VAL A O 1
ATOM 2168 N N . PHE A 1 266 ? 20.548 -10.942 -23.970 1.00 94.94 266 PHE A N 1
ATOM 2169 C CA . PHE A 1 266 ? 21.341 -12.135 -24.259 1.00 94.94 266 PHE A CA 1
ATOM 2170 C C . PHE A 1 266 ? 22.820 -11.928 -23.921 1.00 94.94 266 PHE A C 1
ATOM 2172 O O . PHE A 1 266 ? 23.323 -10.804 -23.861 1.00 94.94 266 PHE A O 1
ATOM 2179 N N . ALA A 1 267 ? 23.510 -13.040 -23.673 1.00 95.00 267 ALA A N 1
ATOM 2180 C CA . ALA A 1 267 ? 24.938 -13.050 -23.399 1.00 95.00 267 ALA A CA 1
ATOM 2181 C C . ALA A 1 267 ? 25.745 -13.230 -24.688 1.00 95.00 267 ALA A C 1
ATOM 2183 O O . ALA A 1 267 ? 25.369 -13.995 -25.577 1.00 95.00 267 ALA A O 1
ATOM 2184 N N . LEU A 1 268 ? 26.879 -12.547 -24.744 1.00 94.69 268 LEU A N 1
ATOM 2185 C CA . LEU A 1 268 ? 27.928 -12.744 -25.728 1.00 94.69 268 LEU A CA 1
ATOM 2186 C C . LEU A 1 268 ? 28.810 -13.930 -25.337 1.00 94.69 268 LEU A C 1
ATOM 2188 O O . LEU A 1 268 ? 28.949 -14.263 -24.157 1.00 94.69 268 LEU A O 1
ATOM 2192 N N . ILE A 1 269 ? 29.460 -14.537 -26.325 1.00 95.88 269 ILE A N 1
ATOM 2193 C CA . ILE A 1 269 ? 30.449 -15.601 -26.107 1.00 95.88 269 ILE A CA 1
ATOM 2194 C C . ILE A 1 269 ? 31.674 -15.019 -25.385 1.00 95.88 269 ILE A C 1
ATOM 2196 O O . ILE A 1 269 ? 32.077 -15.524 -24.330 1.00 95.88 269 ILE A O 1
ATOM 2200 N N . LYS A 1 270 ? 32.211 -13.907 -25.905 1.00 92.56 270 LYS A N 1
ATOM 2201 C CA . LYS A 1 270 ? 33.316 -13.135 -25.318 1.00 92.56 270 LYS A CA 1
ATOM 2202 C C . LYS A 1 270 ? 32.862 -11.744 -24.878 1.00 92.56 270 LYS A C 1
ATOM 2204 O O . LYS A 1 270 ? 31.894 -11.190 -25.387 1.00 92.56 270 LYS A O 1
ATOM 2209 N N . ASN A 1 271 ? 33.601 -11.177 -23.931 1.00 89.12 271 ASN A N 1
ATOM 2210 C CA . ASN A 1 271 ? 33.399 -9.811 -23.460 1.00 89.12 271 ASN A CA 1
ATOM 2211 C C . ASN A 1 271 ? 33.676 -8.798 -24.578 1.00 89.12 271 ASN A C 1
ATOM 2213 O O . ASN A 1 271 ? 34.672 -8.929 -25.293 1.00 89.12 271 ASN A O 1
ATOM 2217 N N . LEU A 1 272 ? 32.856 -7.752 -24.665 1.00 83.00 272 LEU A N 1
ATOM 2218 C CA . LEU A 1 272 ? 33.146 -6.593 -25.499 1.00 83.00 272 LEU A CA 1
ATOM 2219 C C . LEU A 1 272 ? 34.440 -5.921 -25.024 1.00 83.00 272 LEU A C 1
ATOM 2221 O O . LEU A 1 272 ? 34.554 -5.575 -23.841 1.00 83.00 272 LEU A O 1
ATOM 2225 N N . PRO A 1 273 ? 35.420 -5.716 -25.917 1.00 80.75 273 PRO A N 1
ATOM 2226 C CA . PRO A 1 273 ? 36.551 -4.859 -25.608 1.00 80.75 273 PRO A CA 1
ATOM 2227 C C . PRO A 1 273 ? 36.070 -3.405 -25.481 1.00 80.75 273 PRO A C 1
ATOM 2229 O O . PRO A 1 273 ? 35.114 -2.998 -26.137 1.00 80.75 273 PRO A O 1
ATOM 2232 N N . LYS A 1 274 ? 36.752 -2.597 -24.657 1.00 71.94 274 LYS A N 1
ATOM 2233 C CA . LYS A 1 274 ? 36.431 -1.170 -24.424 1.00 71.94 274 LYS A CA 1
ATOM 2234 C C . LYS A 1 274 ? 36.738 -0.251 -25.634 1.00 71.94 274 LYS A C 1
ATOM 2236 O O . LYS A 1 274 ? 36.955 0.940 -25.454 1.00 71.94 274 LYS A O 1
ATOM 2241 N N . SER A 1 275 ? 36.836 -0.800 -26.844 1.00 74.19 275 SER A N 1
ATOM 2242 C CA . SER A 1 275 ? 37.329 -0.139 -28.062 1.00 74.19 275 SER A CA 1
ATOM 2243 C C . SER A 1 275 ? 36.198 0.209 -29.045 1.00 74.19 275 SER A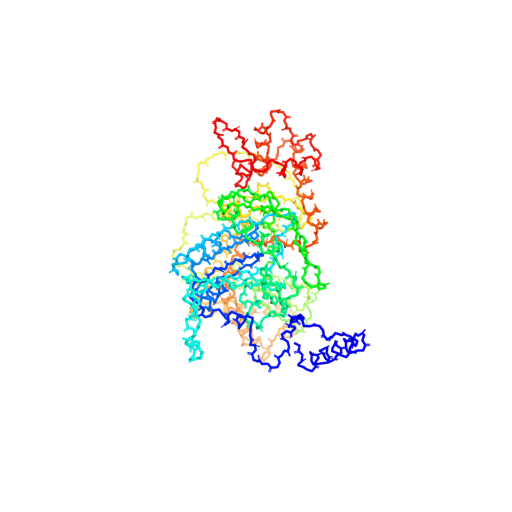 C 1
ATOM 2245 O O . SER A 1 275 ? 35.021 0.092 -28.709 1.00 74.19 275 SER A O 1
ATOM 2247 N N . ALA A 1 276 ? 36.555 0.590 -30.283 1.00 65.31 276 ALA A N 1
ATOM 2248 C CA . ALA A 1 276 ? 35.653 0.892 -31.406 1.00 65.31 276 ALA A CA 1
ATOM 2249 C C . ALA A 1 276 ? 34.535 -0.147 -31.636 1.00 65.31 276 ALA A C 1
ATOM 2251 O O . ALA A 1 276 ? 33.459 0.204 -32.114 1.00 65.31 276 ALA A O 1
ATOM 2252 N N . ILE A 1 277 ? 34.747 -1.402 -31.223 1.00 74.44 277 ILE A N 1
ATOM 2253 C CA . ILE A 1 277 ? 33.730 -2.459 -31.266 1.00 74.44 277 ILE A CA 1
ATOM 2254 C C . ILE A 1 277 ? 32.486 -2.061 -30.462 1.00 74.44 277 ILE A C 1
ATOM 2256 O O . ILE A 1 277 ? 31.377 -2.304 -30.920 1.00 74.44 277 ILE A O 1
ATOM 2260 N N . HIS A 1 278 ? 32.626 -1.375 -29.324 1.00 81.38 278 HIS A N 1
ATOM 2261 C CA . HIS A 1 278 ? 31.476 -0.879 -28.561 1.00 81.38 278 HIS A CA 1
ATOM 2262 C C . HIS A 1 278 ? 30.582 0.056 -29.396 1.00 81.38 278 HIS A C 1
ATOM 2264 O O . HIS A 1 278 ? 29.359 -0.067 -29.356 1.00 81.38 278 HIS A O 1
ATOM 2270 N N . GLY A 1 279 ? 31.187 0.924 -30.217 1.00 85.62 279 GLY A N 1
ATOM 2271 C CA . GLY A 1 279 ? 30.461 1.802 -31.137 1.00 85.62 279 GLY A CA 1
ATOM 2272 C C . GLY A 1 279 ? 29.642 1.029 -32.172 1.00 85.62 279 GLY A C 1
ATOM 2273 O O . GLY A 1 279 ? 28.519 1.419 -32.467 1.00 85.62 279 GLY A O 1
ATOM 2274 N N . ILE A 1 280 ? 30.142 -0.116 -32.654 1.00 88.19 280 ILE A N 1
ATOM 2275 C CA . ILE A 1 280 ? 29.416 -0.978 -33.604 1.00 88.19 280 ILE A CA 1
ATOM 2276 C C . ILE A 1 280 ? 28.113 -1.504 -32.983 1.00 88.19 280 ILE A C 1
ATOM 2278 O O . ILE A 1 280 ? 27.056 -1.432 -33.609 1.00 88.19 280 ILE A O 1
ATOM 2282 N N . PHE A 1 281 ? 28.170 -1.997 -31.741 1.00 88.94 281 PHE A N 1
ATOM 2283 C CA . PHE A 1 281 ? 26.990 -2.511 -31.036 1.00 88.94 281 PHE A CA 1
ATOM 2284 C C . PHE A 1 281 ? 25.972 -1.404 -30.735 1.00 88.94 281 PHE A C 1
ATOM 2286 O O . PHE A 1 281 ? 24.781 -1.584 -30.999 1.00 88.94 281 PHE A O 1
ATOM 2293 N N . SER A 1 282 ? 26.439 -0.248 -30.257 1.00 87.62 282 SER A N 1
ATOM 2294 C CA . SER A 1 282 ? 25.586 0.911 -29.974 1.00 87.62 282 SER A CA 1
ATOM 2295 C C . SER A 1 282 ? 24.916 1.465 -31.236 1.00 87.62 282 SER A C 1
ATOM 2297 O O . SER A 1 282 ? 23.718 1.750 -31.213 1.00 87.62 282 SER A O 1
ATOM 2299 N N . ASN A 1 283 ? 25.640 1.531 -32.360 1.00 88.44 283 ASN A N 1
ATOM 2300 C CA . ASN A 1 283 ? 25.100 1.964 -33.655 1.00 88.44 283 ASN A CA 1
ATOM 2301 C C . ASN A 1 283 ? 24.036 1.000 -34.199 1.00 88.44 283 ASN A C 1
ATOM 2303 O O . ASN A 1 283 ? 23.093 1.433 -34.854 1.00 88.44 283 ASN A O 1
ATOM 2307 N N . ALA A 1 284 ? 24.142 -0.294 -33.883 1.00 88.31 284 ALA A N 1
ATOM 2308 C CA . ALA A 1 284 ? 23.118 -1.292 -34.193 1.00 88.31 284 ALA A CA 1
ATOM 2309 C C . ALA A 1 284 ? 21.944 -1.305 -33.182 1.00 88.31 284 ALA A C 1
ATOM 2311 O O . ALA A 1 284 ? 21.044 -2.140 -33.278 1.00 88.31 284 ALA A O 1
ATOM 2312 N N . GLY A 1 285 ? 21.930 -0.391 -32.203 1.00 89.81 285 GLY A N 1
ATOM 2313 C CA . GLY A 1 285 ? 20.851 -0.241 -31.221 1.00 89.81 285 GLY A CA 1
ATOM 2314 C C . GLY A 1 285 ? 20.948 -1.164 -30.001 1.00 89.81 285 GLY A C 1
ATOM 2315 O O . GLY A 1 285 ? 20.005 -1.226 -29.209 1.00 89.81 285 GLY A O 1
ATOM 2316 N N . PHE A 1 286 ? 22.064 -1.874 -29.820 1.00 91.75 286 PHE A N 1
ATOM 2317 C CA . PHE A 1 286 ? 22.302 -2.714 -28.647 1.00 91.75 286 PHE A CA 1
ATOM 2318 C C . PHE A 1 286 ? 22.965 -1.899 -27.541 1.00 91.75 286 PHE A C 1
ATOM 2320 O O . PHE A 1 286 ? 23.914 -1.161 -27.776 1.00 91.75 286 PHE A O 1
ATOM 2327 N N . THR A 1 287 ? 22.497 -2.068 -26.307 1.00 90.69 287 THR A N 1
ATOM 2328 C CA . THR A 1 287 ? 23.109 -1.435 -25.130 1.00 90.69 287 THR A CA 1
ATOM 2329 C C . THR A 1 287 ? 23.615 -2.492 -24.161 1.00 90.69 287 THR A C 1
ATOM 2331 O O . THR A 1 287 ? 23.075 -3.593 -24.071 1.00 90.69 287 THR A O 1
ATOM 2334 N N . GLN A 1 288 ? 24.683 -2.175 -23.440 1.00 85.81 288 GLN A N 1
ATOM 2335 C CA . GLN A 1 288 ? 25.308 -3.086 -22.488 1.00 85.81 288 GLN A CA 1
ATOM 2336 C C . GLN A 1 288 ? 24.600 -3.025 -21.123 1.00 85.81 288 GLN A C 1
ATOM 2338 O O . GLN A 1 288 ? 24.268 -1.938 -20.652 1.00 85.81 288 GLN A O 1
ATOM 2343 N N . ILE A 1 289 ? 24.398 -4.170 -20.459 1.00 81.56 289 ILE A N 1
ATOM 2344 C CA . ILE A 1 289 ? 23.920 -4.223 -19.064 1.00 81.56 289 ILE A CA 1
ATOM 2345 C C . ILE A 1 289 ? 25.073 -4.661 -18.163 1.00 81.56 289 ILE A C 1
ATOM 2347 O O . ILE A 1 289 ? 25.486 -5.813 -18.266 1.00 81.56 289 ILE A O 1
ATOM 2351 N N . SER A 1 290 ? 25.519 -3.763 -17.268 1.00 69.81 290 SER A N 1
ATOM 2352 C CA . SER A 1 290 ? 26.477 -3.932 -16.147 1.00 69.81 290 SER A CA 1
ATOM 2353 C C . SER A 1 290 ? 27.858 -4.543 -16.459 1.00 69.81 290 SER A C 1
ATOM 2355 O O . SER A 1 290 ? 28.875 -3.999 -16.040 1.00 69.81 290 SER A O 1
ATOM 2357 N N . SER A 1 291 ? 27.920 -5.641 -17.212 1.00 74.75 291 SER A N 1
ATOM 2358 C CA . SER A 1 291 ? 29.110 -6.351 -17.683 1.00 74.75 291 SER A CA 1
ATOM 2359 C C . SER A 1 291 ? 29.268 -6.228 -19.199 1.00 74.75 291 SER A C 1
ATOM 2361 O O . SER A 1 291 ? 28.284 -6.137 -19.927 1.00 74.75 291 SER A O 1
ATOM 2363 N N . THR A 1 292 ? 30.501 -6.297 -19.705 1.00 80.19 292 THR A N 1
ATOM 2364 C CA . THR A 1 292 ? 30.794 -6.269 -21.154 1.00 80.19 292 THR A CA 1
ATOM 2365 C C . THR A 1 292 ? 30.315 -7.511 -21.902 1.00 80.19 292 THR A C 1
ATOM 2367 O O . THR A 1 292 ? 30.514 -7.610 -23.107 1.00 80.19 292 THR A O 1
ATOM 2370 N N . LYS A 1 293 ? 29.677 -8.466 -21.217 1.00 89.88 293 LYS A N 1
ATOM 2371 C CA . LYS A 1 293 ? 29.208 -9.727 -21.795 1.00 89.88 293 LYS A CA 1
ATOM 2372 C C . LYS A 1 293 ? 27.710 -9.756 -22.075 1.00 89.88 293 LYS A C 1
ATOM 2374 O O . LYS A 1 293 ? 27.256 -10.671 -22.747 1.00 89.88 293 LYS A O 1
ATOM 2379 N N . VAL A 1 294 ? 26.925 -8.822 -21.545 1.00 91.69 294 VAL A N 1
ATOM 2380 C CA . VAL A 1 294 ? 25.461 -8.873 -21.652 1.00 91.69 294 VAL A CA 1
ATOM 2381 C C . VAL A 1 294 ? 24.962 -7.674 -22.433 1.00 91.69 294 VAL A C 1
ATOM 2383 O O . VAL A 1 294 ? 25.246 -6.528 -22.084 1.00 91.69 294 VAL A O 1
ATOM 2386 N N . LEU A 1 295 ? 24.186 -7.961 -23.472 1.00 92.44 295 LEU A N 1
ATOM 2387 C CA . LEU A 1 295 ? 23.548 -6.964 -24.312 1.00 92.44 295 LEU A CA 1
ATOM 2388 C C . LEU A 1 295 ? 22.043 -6.985 -24.139 1.00 92.44 295 LEU A C 1
ATOM 2390 O O . LEU A 1 295 ? 21.446 -8.025 -23.850 1.00 92.44 295 LEU A O 1
ATOM 2394 N N . ARG A 1 296 ? 21.436 -5.828 -24.384 1.00 93.50 296 ARG A N 1
ATOM 2395 C CA . ARG A 1 296 ? 19.996 -5.664 -24.500 1.00 93.50 296 ARG A CA 1
ATOM 2396 C C . ARG A 1 296 ? 19.624 -4.899 -25.760 1.00 93.50 296 ARG A C 1
ATOM 2398 O O . ARG A 1 296 ? 20.319 -3.960 -26.146 1.00 93.50 296 ARG A O 1
ATOM 2405 N N . TYR A 1 297 ? 18.500 -5.276 -26.351 1.00 93.50 297 TYR A N 1
ATOM 2406 C CA . TYR A 1 297 ? 17.925 -4.629 -27.525 1.00 93.50 297 TYR A CA 1
ATOM 2407 C C . TYR A 1 297 ? 16.448 -4.294 -27.268 1.00 93.50 297 TYR A C 1
ATOM 2409 O O . TYR A 1 297 ? 15.695 -5.214 -26.930 1.00 93.50 297 TYR A O 1
ATOM 2417 N N . PRO A 1 298 ? 16.017 -3.022 -27.387 1.00 93.19 298 PRO A N 1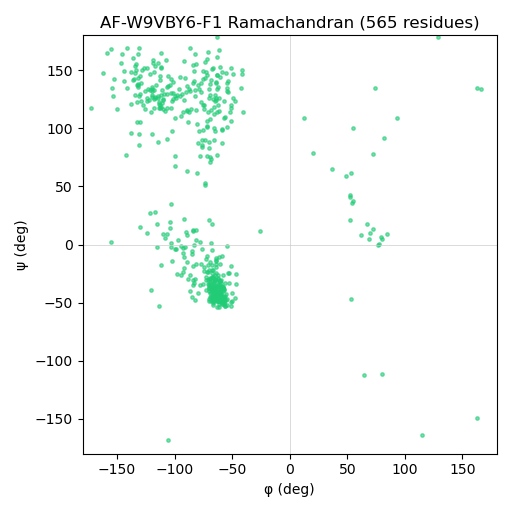
ATOM 2418 C CA . PRO A 1 298 ? 14.610 -2.658 -27.256 1.00 93.19 298 PRO A CA 1
ATOM 2419 C C . PRO A 1 298 ? 13.838 -3.169 -28.472 1.00 93.19 298 PRO A C 1
ATOM 2421 O O . PRO A 1 298 ? 14.063 -2.690 -29.580 1.00 93.19 298 PRO A O 1
ATOM 2424 N N . TYR A 1 299 ? 12.927 -4.124 -28.276 1.00 91.12 299 TYR A N 1
ATOM 2425 C CA . TYR A 1 299 ? 12.143 -4.690 -29.384 1.00 91.12 299 TYR A CA 1
ATOM 2426 C C . TYR A 1 299 ? 10.809 -3.952 -29.622 1.00 91.12 299 TYR A C 1
ATOM 2428 O O . TYR A 1 299 ? 10.079 -4.279 -30.551 1.00 91.12 299 TYR A O 1
ATOM 2436 N N . ILE A 1 300 ? 10.491 -2.947 -28.797 1.00 87.62 300 ILE A N 1
ATOM 2437 C CA . ILE A 1 300 ? 9.378 -1.998 -28.956 1.00 87.62 300 ILE A CA 1
ATOM 2438 C C . ILE A 1 300 ? 9.930 -0.576 -28.717 1.00 87.62 300 ILE A C 1
ATOM 2440 O O . ILE A 1 300 ? 10.716 -0.377 -27.790 1.00 87.62 300 ILE A O 1
ATOM 2444 N N . GLY A 1 301 ? 9.538 0.406 -29.545 1.00 75.38 301 GLY A N 1
ATOM 2445 C CA . GLY A 1 301 ? 9.919 1.827 -29.422 1.00 75.38 301 GLY A CA 1
ATOM 2446 C C . GLY A 1 301 ? 10.494 2.450 -30.708 1.00 75.38 301 GLY A C 1
ATOM 2447 O O . GLY A 1 301 ? 10.657 1.761 -31.709 1.00 75.38 301 GLY A O 1
ATOM 2448 N N . GLN A 1 302 ? 10.834 3.749 -30.672 1.00 57.28 302 GLN A N 1
ATOM 2449 C CA . GLN A 1 302 ? 11.232 4.582 -31.834 1.00 57.28 302 GLN A CA 1
ATOM 2450 C C . GLN A 1 302 ? 12.389 4.031 -32.695 1.00 57.28 302 GLN A C 1
ATOM 2452 O O . GLN A 1 302 ? 12.475 4.360 -33.871 1.00 57.28 302 GLN A O 1
ATOM 2457 N N . LYS A 1 303 ? 13.275 3.188 -32.141 1.00 57.16 303 LYS A N 1
ATOM 2458 C CA . LYS A 1 303 ? 14.402 2.582 -32.883 1.00 57.16 303 LYS A CA 1
ATOM 2459 C C . LYS A 1 303 ? 14.081 1.206 -33.491 1.00 57.16 303 LYS A C 1
ATOM 2461 O O . LYS A 1 303 ? 14.928 0.630 -34.175 1.00 57.16 303 LYS A O 1
ATOM 2466 N N . CYS A 1 304 ? 12.885 0.663 -33.250 1.00 54.34 304 CYS A N 1
ATOM 2467 C CA . CYS A 1 304 ? 12.436 -0.581 -33.868 1.00 54.34 304 CYS A CA 1
ATOM 2468 C C . CYS A 1 304 ? 11.795 -0.300 -35.237 1.00 54.34 304 CYS A C 1
ATOM 2470 O O . CYS A 1 304 ? 10.796 0.398 -35.350 1.00 54.34 304 CYS A O 1
ATOM 2472 N N . ILE A 1 305 ? 12.443 -0.853 -36.260 1.00 53.50 305 ILE A N 1
ATOM 2473 C CA . ILE A 1 305 ? 12.317 -0.650 -37.711 1.00 53.50 305 ILE A CA 1
ATOM 2474 C C . ILE A 1 305 ? 10.862 -0.533 -38.252 1.00 53.50 305 ILE A C 1
ATOM 2476 O O . ILE A 1 305 ? 9.982 -1.277 -37.814 1.00 53.50 305 ILE A O 1
ATOM 2480 N N . PRO A 1 306 ? 10.634 0.277 -39.315 1.00 51.69 306 PRO A N 1
ATOM 2481 C CA . PRO A 1 306 ? 9.365 0.490 -40.045 1.00 51.69 306 PRO A CA 1
ATOM 2482 C C . PRO A 1 306 ? 8.623 -0.741 -40.605 1.00 51.69 306 PRO A C 1
ATOM 2484 O O . PRO A 1 306 ? 7.548 -0.584 -41.170 1.00 51.69 306 PRO A O 1
ATOM 2487 N N . VAL A 1 307 ? 9.116 -1.974 -40.458 1.00 50.31 307 VAL A N 1
ATOM 2488 C CA . VAL A 1 307 ? 8.446 -3.168 -41.026 1.00 50.31 307 VAL A CA 1
ATOM 2489 C C . VAL A 1 307 ? 7.076 -3.420 -40.378 1.00 50.31 307 VAL A C 1
ATOM 2491 O O . VAL A 1 307 ? 6.172 -3.954 -41.014 1.00 50.31 307 VAL A O 1
ATOM 2494 N N . CYS A 1 308 ? 6.889 -2.976 -39.135 1.00 52.03 308 CYS A N 1
ATOM 2495 C CA . CYS A 1 308 ? 5.617 -3.095 -38.428 1.00 52.03 308 CYS A CA 1
ATOM 2496 C C . CYS A 1 308 ? 4.695 -1.872 -38.588 1.00 52.03 308 CYS A C 1
ATOM 2498 O O . CYS A 1 308 ? 3.523 -1.974 -38.225 1.00 52.03 308 CYS A O 1
ATOM 2500 N N . SER A 1 309 ? 5.157 -0.736 -39.133 1.00 54.53 309 SER A N 1
ATOM 2501 C CA . SER A 1 309 ? 4.321 0.477 -39.221 1.00 54.53 309 SER A CA 1
ATOM 2502 C C . SER A 1 309 ? 3.080 0.262 -40.097 1.00 54.53 309 SER A C 1
ATOM 2504 O O . SER A 1 309 ? 2.012 0.774 -39.787 1.00 54.53 309 SER A O 1
ATOM 2506 N N . GLN A 1 310 ? 3.164 -0.615 -41.103 1.00 54.44 310 GLN A N 1
ATOM 2507 C CA . GLN A 1 310 ? 2.025 -0.982 -41.954 1.00 54.44 310 GLN A CA 1
ATOM 2508 C C . GLN A 1 310 ? 0.955 -1.834 -41.246 1.00 54.44 310 GLN A C 1
ATOM 2510 O O . GLN A 1 310 ? -0.190 -1.854 -41.685 1.00 54.44 310 GLN A O 1
ATOM 2515 N N . ILE A 1 311 ? 1.301 -2.529 -40.156 1.00 57.19 311 ILE A N 1
ATOM 2516 C CA . ILE A 1 311 ? 0.357 -3.329 -39.349 1.00 57.19 311 ILE A CA 1
ATOM 2517 C C . ILE A 1 311 ? -0.174 -2.508 -38.160 1.00 57.19 311 ILE A C 1
ATOM 2519 O O . ILE A 1 311 ? -1.266 -2.773 -37.661 1.00 57.19 311 ILE A O 1
ATOM 2523 N N . ILE A 1 312 ? 0.596 -1.515 -37.704 1.00 55.34 312 ILE A N 1
ATOM 2524 C CA . ILE A 1 312 ? 0.282 -0.664 -36.546 1.00 55.34 312 ILE A CA 1
ATOM 2525 C C . ILE A 1 312 ? -0.633 0.517 -36.923 1.00 55.34 312 ILE A C 1
ATOM 2527 O O . ILE A 1 312 ? -1.313 1.041 -36.044 1.00 55.34 312 ILE A O 1
ATOM 2531 N N . ASN A 1 313 ? -0.738 0.880 -38.208 1.00 47.53 313 ASN A N 1
ATOM 2532 C CA . ASN A 1 313 ? -1.678 1.892 -38.701 1.00 47.53 313 ASN A CA 1
ATOM 2533 C C . ASN A 1 313 ? -3.136 1.383 -38.672 1.00 47.53 313 ASN A C 1
ATOM 2535 O O . ASN A 1 313 ? -3.717 1.026 -39.695 1.00 47.53 313 ASN A O 1
ATOM 2539 N N . ASN A 1 314 ? -3.725 1.345 -37.477 1.00 43.84 314 ASN A N 1
ATOM 2540 C CA . ASN A 1 314 ? -5.168 1.328 -37.239 1.00 43.84 314 ASN A CA 1
ATOM 2541 C C . ASN A 1 314 ? -5.459 2.400 -36.160 1.00 43.84 314 ASN A C 1
ATOM 2543 O O . ASN A 1 314 ? -4.675 2.526 -35.216 1.00 43.84 314 ASN A O 1
ATOM 2547 N N . PRO A 1 315 ? -6.526 3.205 -36.297 1.00 43.47 315 PRO A N 1
ATOM 2548 C CA . PRO A 1 315 ? -6.565 4.600 -35.873 1.00 43.47 315 PRO A CA 1
ATOM 2549 C C . PRO A 1 315 ? -6.823 4.716 -34.373 1.00 43.47 315 PRO A C 1
ATOM 2551 O O . PRO A 1 315 ? -7.949 4.562 -33.905 1.00 43.47 315 PRO A O 1
ATOM 2554 N N . LEU A 1 316 ? -5.785 5.014 -33.605 1.00 45.12 316 LEU A N 1
ATOM 2555 C CA . LEU A 1 316 ? -5.942 5.598 -32.282 1.00 45.12 316 LEU A CA 1
ATOM 2556 C C . LEU A 1 316 ? -5.003 6.805 -32.216 1.00 45.12 316 LEU A C 1
ATOM 2558 O O . LEU A 1 316 ? -3.829 6.660 -31.895 1.00 45.12 316 LEU A O 1
ATOM 2562 N N . ASN A 1 317 ? -5.585 7.970 -32.519 1.00 44.72 317 ASN A N 1
ATOM 2563 C CA . ASN A 1 317 ? -5.075 9.333 -32.328 1.00 44.72 317 ASN A CA 1
ATOM 2564 C C . ASN A 1 317 ? -4.097 9.851 -33.399 1.00 44.72 317 ASN A C 1
ATOM 2566 O O . ASN A 1 317 ? -2.886 9.719 -33.261 1.00 44.72 317 ASN A O 1
ATOM 2570 N N . GLU A 1 318 ? -4.642 10.514 -34.423 1.00 43.16 318 GLU A N 1
ATOM 2571 C CA . GLU A 1 318 ? -3.886 11.336 -35.387 1.00 43.16 318 GLU A CA 1
ATOM 2572 C C . GLU A 1 318 ? -3.735 12.817 -34.956 1.00 43.16 318 GLU A C 1
ATOM 2574 O O . GLU A 1 318 ? -3.204 13.602 -35.727 1.00 43.16 318 GLU A O 1
ATOM 2579 N N . ASP A 1 319 ? -4.112 13.217 -33.731 1.00 43.81 319 ASP A N 1
ATOM 2580 C CA . ASP A 1 319 ? -4.229 14.649 -33.367 1.00 43.81 319 ASP A CA 1
ATOM 2581 C C . ASP A 1 319 ? -3.281 15.164 -32.257 1.00 43.81 319 ASP A C 1
ATOM 2583 O O . ASP A 1 319 ? -3.621 16.120 -31.562 1.00 43.81 319 ASP A O 1
ATOM 2587 N N . GLU A 1 320 ? -2.087 14.596 -32.054 1.00 47.41 320 GLU A N 1
ATOM 2588 C CA . GLU A 1 320 ? -1.091 15.244 -31.175 1.00 47.41 320 GLU A CA 1
ATOM 2589 C C . GLU A 1 320 ? 0.301 15.288 -31.818 1.00 47.41 320 GLU A C 1
ATOM 2591 O O . GLU A 1 320 ? 1.010 14.282 -31.889 1.00 47.41 320 GLU A O 1
ATOM 2596 N N . ASP A 1 321 ? 0.676 16.489 -32.269 1.00 39.97 321 ASP A N 1
ATOM 2597 C CA . ASP A 1 321 ? 2.005 16.840 -32.763 1.00 39.97 321 ASP A CA 1
ATOM 2598 C C . ASP A 1 321 ? 3.087 16.412 -31.758 1.00 39.97 321 ASP A C 1
ATOM 2600 O O . ASP A 1 321 ? 3.145 16.865 -30.610 1.00 39.97 321 ASP A O 1
ATOM 2604 N N . PHE A 1 322 ? 3.950 15.504 -32.208 1.00 40.94 322 PHE A N 1
ATOM 2605 C CA . PHE A 1 322 ? 5.095 15.007 -31.459 1.00 40.94 322 PHE A CA 1
ATOM 2606 C C . PHE A 1 322 ? 6.188 16.086 -31.460 1.00 40.94 322 PHE A C 1
ATOM 2608 O O . PHE A 1 322 ? 6.930 16.229 -32.427 1.00 40.94 322 PHE A O 1
ATOM 2615 N N . ASP A 1 323 ? 6.277 16.860 -30.380 1.00 40.88 323 ASP A N 1
ATOM 2616 C CA . ASP A 1 323 ? 7.393 17.780 -30.147 1.00 40.88 323 ASP A CA 1
ATOM 2617 C C . ASP A 1 323 ? 8.642 16.947 -29.792 1.00 40.88 323 ASP A C 1
ATOM 2619 O O . ASP A 1 323 ? 8.752 16.387 -28.692 1.00 40.88 323 ASP A O 1
ATOM 2623 N N . GLU A 1 324 ? 9.546 16.778 -30.763 1.00 39.44 324 GLU A N 1
ATOM 2624 C CA . GLU A 1 324 ? 10.831 16.083 -30.625 1.00 39.44 324 GLU A CA 1
ATOM 2625 C C . GLU A 1 324 ? 11.786 16.897 -29.736 1.00 39.44 324 GLU A C 1
ATOM 2627 O O . GLU A 1 324 ? 12.719 17.549 -30.194 1.00 39.44 324 GLU A O 1
ATOM 2632 N N . GLY A 1 325 ? 11.546 16.871 -28.425 1.00 35.81 325 GLY A N 1
ATOM 2633 C CA . GLY A 1 325 ? 12.501 17.363 -27.439 1.00 35.81 325 GLY A CA 1
ATOM 2634 C C . GLY A 1 325 ? 13.659 16.378 -27.281 1.00 35.81 325 GLY A C 1
ATOM 2635 O O . GLY A 1 325 ? 13.441 15.252 -26.838 1.00 35.81 325 GLY A O 1
ATOM 2636 N N . GLU A 1 326 ? 14.866 16.820 -27.631 1.00 37.59 326 GLU A N 1
ATOM 2637 C CA . GLU A 1 326 ? 16.133 16.099 -27.481 1.00 37.59 32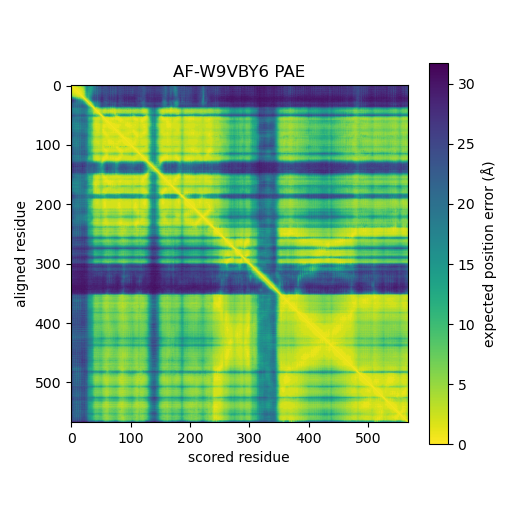6 GLU A CA 1
ATOM 2638 C C . GLU A 1 326 ? 16.295 15.489 -26.071 1.00 37.59 326 GLU A C 1
ATOM 2640 O O . GLU A 1 326 ? 16.239 16.183 -25.053 1.00 37.59 326 GLU A O 1
ATOM 2645 N N . ASP A 1 327 ? 16.498 14.169 -26.020 1.00 37.44 327 ASP A N 1
ATOM 2646 C CA . ASP A 1 327 ? 16.856 13.423 -24.812 1.00 37.44 327 ASP A CA 1
ATOM 2647 C C . ASP A 1 327 ? 18.363 13.603 -24.539 1.00 37.44 327 ASP A C 1
ATOM 2649 O O . ASP A 1 327 ? 19.197 12.896 -25.109 1.00 37.44 327 ASP A O 1
ATOM 2653 N N . PHE A 1 328 ? 18.712 14.530 -23.645 1.00 33.31 328 PHE A N 1
ATOM 2654 C CA . PHE A 1 328 ? 19.974 14.486 -22.901 1.00 33.31 328 PHE A CA 1
ATOM 2655 C C . PHE A 1 328 ? 19.694 13.919 -21.504 1.00 33.31 328 PHE A C 1
ATOM 2657 O O . PHE A 1 328 ? 19.046 14.554 -20.672 1.00 33.31 328 PHE A O 1
ATOM 2664 N N . ASP A 1 329 ? 20.162 12.691 -21.271 1.00 42.59 329 ASP A N 1
ATOM 2665 C CA . ASP A 1 329 ? 20.312 12.115 -19.936 1.00 42.59 329 ASP A CA 1
ATOM 2666 C C . ASP A 1 329 ? 21.520 12.796 -19.267 1.00 42.59 329 ASP A C 1
ATOM 2668 O O . ASP A 1 329 ? 22.650 12.326 -19.400 1.00 42.59 329 ASP A O 1
ATOM 2672 N N . GLU A 1 330 ? 21.293 13.903 -18.560 1.00 36.34 330 GLU A N 1
ATOM 2673 C CA . GLU A 1 330 ? 22.211 14.361 -17.515 1.00 36.34 330 GLU A CA 1
ATOM 2674 C C . GLU A 1 330 ? 21.527 14.248 -16.151 1.00 36.34 330 GLU A C 1
ATOM 2676 O O . GLU A 1 330 ? 20.442 14.774 -15.891 1.00 36.34 330 GLU A O 1
ATOM 2681 N N . ASP A 1 331 ? 22.170 13.440 -15.314 1.00 43.28 331 ASP A N 1
ATOM 2682 C CA . ASP A 1 331 ? 21.902 13.285 -13.899 1.00 43.28 331 ASP A CA 1
ATOM 2683 C C . ASP A 1 331 ? 21.943 14.647 -13.195 1.00 43.28 331 ASP A C 1
ATOM 2685 O O . ASP A 1 331 ? 22.863 15.418 -13.416 1.00 43.28 331 ASP A O 1
ATOM 2689 N N . PHE A 1 332 ? 20.999 14.856 -12.271 1.00 47.97 332 PHE A N 1
ATOM 2690 C CA . PHE A 1 332 ? 21.083 15.827 -11.174 1.00 47.97 332 PHE A CA 1
ATOM 2691 C C . PHE A 1 332 ? 21.370 17.286 -11.576 1.00 47.97 332 PHE A C 1
ATOM 2693 O O . PHE A 1 332 ? 22.518 17.676 -11.680 1.00 47.97 332 PHE A O 1
ATOM 2700 N N . ASP A 1 333 ? 20.324 18.119 -11.628 1.00 38.50 333 ASP A N 1
ATOM 2701 C CA . ASP A 1 333 ? 20.429 19.491 -11.119 1.00 38.50 333 ASP A CA 1
ATOM 2702 C C . ASP A 1 333 ? 19.065 20.035 -10.667 1.00 38.50 333 ASP A C 1
ATOM 2704 O O . ASP A 1 333 ? 18.047 19.981 -11.366 1.00 38.50 333 ASP A O 1
ATOM 2708 N N . GLU A 1 334 ? 19.068 20.531 -9.431 1.00 55.97 334 GLU A N 1
ATOM 2709 C CA . GLU A 1 334 ? 18.148 21.545 -8.941 1.00 55.97 334 GLU A CA 1
ATOM 2710 C C . GLU A 1 334 ? 18.485 22.855 -9.665 1.00 55.97 334 GLU A C 1
ATOM 2712 O O . GLU A 1 334 ? 19.557 23.398 -9.432 1.00 55.97 334 GLU A O 1
ATOM 2717 N N . ASP A 1 335 ? 17.587 23.407 -10.488 1.00 37.31 335 ASP A N 1
ATOM 2718 C CA . ASP A 1 335 ? 17.603 24.860 -10.685 1.00 37.31 335 ASP A CA 1
ATOM 2719 C C . ASP A 1 335 ? 16.238 25.458 -11.052 1.00 37.31 335 ASP A C 1
ATOM 2721 O O . ASP A 1 335 ? 15.399 24.874 -11.750 1.00 37.31 335 ASP A O 1
ATOM 2725 N N . GLU A 1 336 ? 16.009 26.639 -10.490 1.00 48.31 336 GLU A N 1
ATOM 2726 C CA . GLU A 1 336 ? 14.768 27.395 -10.473 1.00 48.31 336 GLU A CA 1
ATOM 2727 C C . GLU A 1 336 ? 14.542 28.233 -11.748 1.00 48.31 336 GLU A C 1
ATOM 2729 O O . GLU A 1 336 ? 15.439 28.861 -12.294 1.00 48.31 336 GLU A O 1
ATOM 2734 N N . GLY A 1 337 ? 13.261 28.408 -12.102 1.00 34.88 337 GLY A N 1
ATOM 2735 C CA . GLY A 1 337 ? 12.745 29.691 -12.602 1.00 34.88 337 GLY A CA 1
ATOM 2736 C C . GLY A 1 337 ? 12.720 29.942 -14.119 1.00 34.88 337 GLY A C 1
ATOM 2737 O O . GLY A 1 337 ? 13.716 30.347 -14.699 1.00 34.88 337 GLY A O 1
ATOM 2738 N N . ARG A 1 338 ? 11.513 29.956 -14.722 1.00 33.34 338 ARG A N 1
ATOM 2739 C CA . ARG A 1 338 ? 10.811 31.192 -15.174 1.00 33.34 338 ARG A CA 1
ATOM 2740 C C . ARG A 1 338 ? 9.607 30.962 -16.122 1.00 33.34 338 ARG A C 1
ATOM 2742 O O . ARG A 1 338 ? 9.703 30.304 -17.144 1.00 33.34 338 ARG A O 1
ATOM 2749 N N . TYR A 1 339 ? 8.542 31.691 -15.765 1.00 39.56 339 TYR A N 1
ATOM 2750 C CA . TYR A 1 339 ? 7.439 32.322 -16.520 1.00 39.56 339 TYR A CA 1
ATOM 2751 C C . TYR A 1 339 ? 6.251 31.565 -17.159 1.00 39.56 339 TYR A C 1
ATOM 2753 O O . TYR A 1 339 ? 6.350 30.551 -17.836 1.00 39.56 339 TYR A O 1
ATOM 2761 N N . ASN A 1 340 ? 5.097 32.199 -16.896 1.00 38.56 340 ASN A N 1
ATOM 2762 C CA . ASN A 1 340 ? 3.701 31.912 -17.225 1.00 38.56 340 ASN A CA 1
ATOM 2763 C C . ASN A 1 340 ? 3.336 32.160 -18.699 1.00 38.56 340 ASN A C 1
ATOM 2765 O O . ASN A 1 340 ? 3.856 33.089 -19.307 1.00 38.56 340 ASN A O 1
ATOM 2769 N N . ASN A 1 341 ? 2.274 31.492 -19.170 1.00 34.47 341 ASN A N 1
ATOM 2770 C CA . ASN A 1 341 ? 1.046 32.180 -19.601 1.00 34.47 341 ASN A CA 1
ATOM 2771 C C . ASN A 1 341 ? -0.154 31.220 -19.669 1.00 34.47 341 ASN A C 1
ATOM 2773 O O . ASN A 1 341 ? -0.000 30.015 -19.877 1.00 34.47 341 ASN A O 1
ATOM 2777 N N . GLY A 1 342 ? -1.333 31.776 -19.375 1.00 33.31 342 GLY A N 1
ATOM 2778 C CA . GLY A 1 342 ? -2.589 31.063 -19.165 1.00 33.31 342 GLY A CA 1
ATOM 2779 C C . GLY A 1 342 ? -3.345 30.700 -20.444 1.00 33.31 342 GLY A C 1
ATOM 2780 O O . GLY A 1 342 ? -3.091 31.240 -21.514 1.00 33.31 342 GLY A O 1
ATOM 2781 N N . GLY A 1 343 ? -4.300 29.784 -20.294 1.00 30.34 343 GLY A N 1
ATOM 2782 C CA . GLY A 1 343 ? -5.213 29.352 -21.349 1.00 30.34 343 GLY A CA 1
ATOM 2783 C C . GLY A 1 343 ? -5.882 28.025 -20.993 1.00 30.34 343 GLY A C 1
ATOM 2784 O O . GLY A 1 343 ? -5.230 27.131 -20.469 1.00 30.34 343 GLY A O 1
ATOM 2785 N N . LEU A 1 344 ? -7.193 27.962 -21.214 1.00 34.38 344 LEU A N 1
ATOM 2786 C CA . LEU A 1 344 ? -8.162 26.934 -20.820 1.00 34.38 344 LEU A CA 1
ATOM 2787 C C . LEU A 1 344 ? -7.778 25.474 -21.143 1.00 34.38 344 LEU A C 1
ATOM 2789 O O . LEU A 1 344 ? -7.198 25.194 -22.183 1.00 34.38 344 LEU A O 1
ATOM 2793 N N . PHE A 1 345 ? -8.219 24.571 -20.251 1.00 39.31 345 PHE A N 1
ATOM 2794 C CA . PHE A 1 345 ? -8.470 23.128 -20.428 1.00 39.31 345 PHE A CA 1
ATOM 2795 C C . PHE A 1 345 ? -7.769 22.447 -21.619 1.00 39.31 345 PHE A C 1
ATOM 2797 O O . PHE A 1 345 ? -8.390 22.130 -22.627 1.00 39.31 345 PHE A O 1
ATOM 2804 N N . SER A 1 346 ? -6.480 22.153 -21.446 1.00 35.72 346 SER A N 1
ATOM 2805 C CA . SER A 1 346 ? -5.730 21.198 -22.266 1.00 35.72 346 SER A CA 1
ATOM 2806 C C . SER A 1 346 ? -5.203 20.093 -21.349 1.00 35.72 346 SER A C 1
ATOM 2808 O O . SER A 1 346 ? -4.401 20.317 -20.438 1.00 35.72 346 SER A O 1
ATOM 2810 N N . SER A 1 347 ? -5.719 18.888 -21.554 1.00 38.22 347 SER A N 1
ATOM 2811 C CA . SER A 1 347 ? -5.392 17.665 -20.832 1.00 38.22 347 SER A CA 1
ATOM 2812 C C . SER A 1 347 ? -4.092 17.032 -21.340 1.00 38.22 347 SER A C 1
ATOM 2814 O O . SER A 1 347 ? -4.124 15.911 -21.830 1.00 38.22 347 SER A O 1
ATOM 2816 N N . SER A 1 348 ? -2.943 17.713 -21.246 1.00 40.00 348 SER A N 1
ATOM 2817 C CA . SER A 1 348 ? -1.651 17.050 -21.538 1.00 40.00 348 SER A CA 1
ATOM 2818 C C . SER A 1 348 ? -0.400 17.639 -20.873 1.00 40.00 348 SER A C 1
ATOM 2820 O O . SER A 1 348 ? 0.693 17.089 -21.024 1.00 40.00 348 SER A O 1
ATOM 2822 N N . ARG A 1 349 ? -0.504 18.677 -20.029 1.00 45.84 349 ARG A N 1
ATOM 2823 C CA . ARG A 1 349 ? 0.623 19.034 -19.150 1.00 45.84 349 ARG A CA 1
ATOM 2824 C C . ARG A 1 349 ? 0.682 18.046 -17.993 1.00 45.84 349 ARG A C 1
ATOM 2826 O O . ARG A 1 349 ? 0.086 18.290 -16.947 1.00 45.84 349 ARG A O 1
ATOM 2833 N N . ALA A 1 350 ? 1.431 16.955 -18.175 1.00 50.59 350 ALA A N 1
ATOM 2834 C CA . ALA A 1 350 ? 1.955 16.162 -17.066 1.00 50.59 350 ALA A CA 1
ATOM 2835 C C . ALA A 1 350 ? 2.410 17.146 -15.981 1.00 50.59 350 ALA A C 1
ATOM 2837 O O . ALA A 1 350 ? 3.282 17.983 -16.235 1.00 50.59 350 ALA A O 1
ATOM 2838 N N . ASN A 1 351 ? 1.744 17.133 -14.825 1.00 60.44 351 ASN A N 1
ATOM 2839 C CA . ASN A 1 351 ? 1.961 18.136 -13.794 1.00 60.44 351 ASN A CA 1
ATOM 2840 C C . ASN A 1 351 ? 3.351 17.869 -13.208 1.00 60.44 351 ASN A C 1
ATOM 2842 O O . ASN A 1 351 ? 3.487 17.077 -12.276 1.00 60.44 351 ASN A O 1
ATOM 2846 N N . LYS A 1 352 ? 4.393 18.471 -13.809 1.00 67.25 352 LYS A N 1
ATOM 2847 C CA . LYS A 1 352 ? 5.819 18.237 -13.500 1.00 67.25 352 LYS A CA 1
ATOM 2848 C C . LYS A 1 352 ? 6.116 18.357 -11.997 1.00 67.25 352 LYS A C 1
ATOM 2850 O O . LYS A 1 352 ? 7.093 17.796 -11.521 1.00 67.25 352 LYS A O 1
ATOM 2855 N N . ASN A 1 353 ? 5.214 18.999 -11.253 1.00 87.06 353 ASN A N 1
ATOM 2856 C CA . ASN A 1 353 ? 5.341 19.336 -9.846 1.00 87.06 353 ASN A CA 1
ATOM 2857 C C . ASN A 1 353 ? 4.317 18.626 -8.941 1.00 87.06 353 ASN A C 1
ATOM 2859 O O . ASN A 1 353 ? 4.101 19.058 -7.813 1.00 87.06 353 ASN A O 1
ATOM 2863 N N . TRP A 1 354 ? 3.658 17.544 -9.381 1.00 93.06 354 TRP A N 1
ATOM 2864 C CA . TRP A 1 354 ? 2.668 16.872 -8.524 1.00 93.06 354 TRP A CA 1
ATOM 2865 C C . TRP A 1 354 ? 3.284 16.381 -7.204 1.00 93.06 354 TRP A C 1
ATOM 2867 O O . TRP A 1 354 ? 2.638 16.490 -6.166 1.00 93.06 354 TRP A O 1
ATOM 2877 N N . LYS A 1 355 ? 4.547 15.926 -7.208 1.00 94.50 355 LYS A N 1
ATOM 2878 C CA . LYS A 1 355 ? 5.247 15.514 -5.980 1.00 94.50 355 LYS A CA 1
ATOM 2879 C C . LYS A 1 355 ? 5.357 16.662 -4.977 1.00 94.50 355 LYS A C 1
ATOM 2881 O O . LYS A 1 355 ? 4.996 16.482 -3.825 1.00 94.50 355 LYS A O 1
ATOM 2886 N N . SER A 1 356 ? 5.802 17.846 -5.404 1.00 92.94 356 SER A N 1
ATOM 2887 C CA . SER A 1 356 ? 5.921 19.004 -4.503 1.00 92.94 356 SER A CA 1
ATOM 2888 C C . SER A 1 356 ? 4.566 19.586 -4.098 1.00 92.94 356 SER A C 1
ATOM 2890 O O . SER A 1 356 ? 4.449 20.215 -3.050 1.00 92.94 356 SER A O 1
ATOM 2892 N N . ASN A 1 357 ? 3.524 19.371 -4.903 1.00 94.19 357 ASN A N 1
ATOM 2893 C CA . ASN A 1 357 ? 2.168 19.813 -4.586 1.00 94.19 357 ASN A CA 1
ATOM 2894 C C . ASN A 1 357 ? 1.460 18.880 -3.594 1.00 94.19 357 ASN A C 1
ATOM 2896 O O . ASN A 1 357 ? 0.761 19.366 -2.708 1.00 94.19 357 ASN A O 1
ATOM 2900 N N . HIS A 1 358 ? 1.606 17.564 -3.747 1.00 95.00 358 HIS A N 1
ATOM 2901 C CA . HIS A 1 358 ? 0.779 16.574 -3.048 1.00 95.00 358 HIS A CA 1
ATOM 2902 C C . HIS A 1 358 ? 1.532 15.746 -2.004 1.00 95.00 358 HIS A C 1
ATOM 2904 O O . HIS A 1 358 ? 0.884 15.130 -1.160 1.00 95.00 358 HIS A O 1
ATOM 2910 N N . CYS A 1 359 ? 2.865 15.703 -2.047 1.00 96.31 359 CYS A N 1
ATOM 2911 C CA . CYS A 1 359 ? 3.660 14.890 -1.133 1.00 96.31 359 CYS A CA 1
ATOM 2912 C C . CYS A 1 359 ? 4.391 15.735 -0.087 1.00 96.31 359 CYS A C 1
ATOM 2914 O O . CYS A 1 359 ? 4.670 16.917 -0.289 1.00 96.31 359 CYS A O 1
ATOM 2916 N N . LEU A 1 360 ? 4.761 15.086 1.014 1.00 96.69 360 LEU A N 1
ATOM 2917 C CA . LEU A 1 360 ? 5.756 15.570 1.968 1.00 96.69 360 LEU A CA 1
ATOM 2918 C C . LEU A 1 360 ? 6.847 14.536 2.144 1.00 96.69 360 LEU A C 1
ATOM 2920 O O . LEU A 1 360 ? 6.611 13.343 1.982 1.00 96.69 360 LEU A O 1
ATOM 2924 N N . TRP A 1 361 ? 8.044 14.990 2.483 1.00 97.19 361 TRP A N 1
ATOM 2925 C CA . TRP A 1 361 ? 9.105 14.077 2.865 1.00 97.19 361 TRP A CA 1
ATOM 2926 C C . TRP A 1 361 ? 8.867 13.543 4.286 1.00 97.19 361 TRP A C 1
ATOM 2928 O O . TRP A 1 361 ? 8.253 14.192 5.127 1.00 97.19 361 TRP A O 1
ATOM 2938 N N . THR A 1 362 ? 9.317 12.324 4.539 1.00 97.75 362 THR A N 1
ATOM 2939 C CA . THR A 1 362 ? 9.371 11.686 5.859 1.00 97.75 362 THR A CA 1
ATOM 2940 C C . THR A 1 362 ? 10.668 10.888 5.919 1.00 97.75 362 THR A C 1
ATOM 2942 O O . THR A 1 362 ? 11.294 10.646 4.883 1.00 97.75 362 THR A O 1
ATOM 2945 N N . HIS A 1 363 ? 11.060 10.389 7.089 1.00 95.94 363 HIS A N 1
ATOM 2946 C CA . HIS A 1 363 ? 12.251 9.537 7.179 1.00 95.94 363 HIS A CA 1
ATOM 2947 C C . HIS A 1 363 ? 12.112 8.208 6.396 1.00 95.94 363 HIS A C 1
ATOM 2949 O O . HIS A 1 363 ? 13.114 7.543 6.140 1.00 95.94 363 HIS A O 1
ATOM 2955 N N . LEU A 1 364 ? 10.891 7.824 5.986 1.00 95.88 364 LEU A N 1
ATOM 2956 C CA . LEU A 1 364 ? 10.616 6.664 5.125 1.00 95.88 364 LEU A CA 1
ATOM 2957 C C . LEU A 1 364 ? 10.509 7.012 3.626 1.00 95.88 364 LEU A C 1
ATOM 2959 O O . LEU A 1 364 ? 10.304 6.116 2.806 1.00 95.88 364 LEU A O 1
ATOM 2963 N N . GLY A 1 365 ? 10.637 8.290 3.256 1.00 96.94 365 GLY A N 1
ATOM 2964 C CA . GLY A 1 365 ? 10.530 8.791 1.883 1.00 96.94 365 GLY A CA 1
ATOM 2965 C C . GLY A 1 365 ? 9.331 9.717 1.660 1.00 96.94 365 GLY A C 1
ATOM 2966 O O . GLY A 1 365 ? 8.740 10.240 2.605 1.00 96.94 365 GLY A O 1
ATOM 2967 N N . LEU A 1 366 ? 8.974 9.936 0.391 1.00 97.31 366 LEU A N 1
ATOM 2968 C CA . LEU A 1 366 ? 7.832 10.773 0.012 1.00 97.31 366 LEU A CA 1
ATOM 2969 C C . LEU A 1 366 ? 6.521 10.132 0.466 1.00 97.31 366 LEU A C 1
ATOM 2971 O O . LEU A 1 366 ? 6.224 9.004 0.093 1.00 97.31 366 LEU A O 1
ATOM 2975 N N . TRP A 1 367 ? 5.716 10.869 1.214 1.00 97.94 367 TRP A N 1
ATOM 2976 C CA . TRP A 1 367 ? 4.416 10.464 1.722 1.00 97.94 367 TRP A CA 1
ATOM 2977 C C . TRP A 1 367 ? 3.298 11.286 1.073 1.00 97.94 367 TRP A C 1
ATOM 2979 O O . TRP A 1 367 ? 3.448 12.490 0.871 1.00 97.94 367 TRP A O 1
ATOM 2989 N N . VAL A 1 368 ? 2.166 10.650 0.774 1.00 97.00 368 VAL A N 1
ATOM 2990 C CA . VAL A 1 368 ? 0.920 11.289 0.320 1.00 97.00 368 VAL A CA 1
ATOM 2991 C C . VAL A 1 368 ? -0.269 10.687 1.066 1.00 97.00 368 VAL A C 1
ATOM 2993 O O . VAL A 1 368 ? -0.292 9.478 1.312 1.00 97.00 368 VAL A O 1
ATOM 2996 N N . SER A 1 369 ? -1.279 11.490 1.417 1.00 95.31 369 SER A N 1
ATOM 2997 C CA . SER A 1 369 ? -2.490 10.939 2.037 1.00 95.31 369 SER A CA 1
ATOM 2998 C C . SER A 1 369 ? -3.210 9.990 1.073 1.00 95.31 369 SER A C 1
ATOM 3000 O O . SER A 1 369 ? -3.207 10.172 -0.150 1.00 95.31 369 SER A O 1
ATOM 3002 N N . ASN A 1 370 ? -3.834 8.947 1.619 1.00 92.94 370 ASN A N 1
ATOM 3003 C CA . ASN A 1 370 ? -4.574 7.983 0.807 1.00 92.94 370 ASN A CA 1
ATOM 3004 C C . ASN A 1 370 ? -5.776 8.645 0.124 1.00 92.94 370 ASN A C 1
ATOM 3006 O O . ASN A 1 370 ? -6.062 8.347 -1.031 1.00 92.94 370 ASN A O 1
ATOM 3010 N N . GLU A 1 371 ? -6.439 9.572 0.808 1.00 90.75 371 GLU A N 1
ATOM 3011 C CA . GLU A 1 371 ? -7.539 10.374 0.284 1.00 90.75 371 GLU A CA 1
ATOM 3012 C C . GLU A 1 371 ? -7.088 11.244 -0.903 1.00 90.75 371 GLU A C 1
ATOM 3014 O O . GLU A 1 371 ? -7.704 11.194 -1.969 1.00 90.75 371 GLU A O 1
ATOM 3019 N N . CYS A 1 372 ? -5.952 11.944 -0.783 1.00 92.81 372 CYS A N 1
ATOM 3020 C CA . CYS A 1 372 ? -5.393 12.740 -1.879 1.00 92.81 372 CYS A CA 1
ATOM 3021 C C . CYS A 1 372 ? -5.038 11.872 -3.090 1.00 92.81 372 CYS A C 1
ATOM 3023 O O . CYS A 1 372 ? -5.390 12.210 -4.218 1.00 92.81 372 CYS A O 1
ATOM 3025 N N . HIS A 1 373 ? -4.397 10.720 -2.879 1.00 93.81 373 HIS A N 1
ATOM 3026 C CA . HIS A 1 373 ? -4.096 9.793 -3.971 1.00 93.81 373 HIS A CA 1
ATOM 3027 C C . HIS A 1 373 ? -5.367 9.177 -4.587 1.00 93.81 373 HIS A C 1
ATOM 3029 O O . HIS A 1 373 ? -5.396 8.908 -5.785 1.00 93.81 373 HIS A O 1
ATOM 3035 N N . GLN A 1 374 ? -6.442 8.960 -3.822 1.00 91.38 374 GLN A N 1
ATOM 3036 C CA . GLN A 1 374 ? -7.719 8.509 -4.390 1.00 91.38 374 GLN A CA 1
ATOM 3037 C C . GLN A 1 374 ? -8.362 9.565 -5.292 1.00 91.38 374 GLN A C 1
ATOM 3039 O O . GLN A 1 374 ? -8.963 9.200 -6.300 1.00 91.38 374 GLN A O 1
ATOM 3044 N N . GLN A 1 375 ? -8.230 10.842 -4.937 1.00 91.12 375 GLN A N 1
ATOM 3045 C CA . GLN A 1 375 ? -8.825 11.953 -5.675 1.00 91.12 375 GLN A CA 1
ATOM 3046 C C . GLN A 1 375 ? -7.978 12.416 -6.869 1.00 91.12 375 GLN A C 1
ATOM 3048 O O . GLN A 1 375 ? -8.539 12.814 -7.883 1.00 91.12 375 GLN A O 1
ATOM 3053 N N . HIS A 1 376 ? -6.649 12.366 -6.748 1.00 91.69 376 HIS A N 1
ATOM 3054 C CA . HIS A 1 376 ? -5.700 12.954 -7.702 1.00 91.69 376 HIS A CA 1
ATOM 3055 C C . HIS A 1 376 ? -4.679 11.949 -8.255 1.00 91.69 376 HIS A C 1
ATOM 3057 O O . HIS A 1 376 ? -3.693 12.334 -8.880 1.00 91.69 376 HIS A O 1
ATOM 3063 N N . GLY A 1 377 ? -4.850 10.650 -8.002 1.00 91.75 377 GLY A N 1
ATOM 3064 C CA . GLY A 1 377 ? -3.905 9.620 -8.449 1.00 91.75 377 GLY A CA 1
ATOM 3065 C C . GLY A 1 377 ? -3.795 9.499 -9.971 1.00 91.75 377 GLY A C 1
ATOM 3066 O O . GLY A 1 377 ? -2.819 8.943 -10.470 1.00 91.75 377 GLY A O 1
ATOM 3067 N N . ASP A 1 378 ? -4.762 10.042 -10.708 1.00 91.00 378 ASP A N 1
ATOM 3068 C CA . ASP A 1 378 ? -4.770 10.132 -12.165 1.00 91.00 378 ASP A CA 1
ATOM 3069 C C . ASP A 1 378 ? -3.695 11.075 -12.714 1.00 91.00 378 ASP A C 1
ATOM 3071 O O . ASP A 1 378 ? -3.252 10.851 -13.831 1.00 91.00 378 ASP A O 1
ATOM 3075 N N . VAL A 1 379 ? -3.221 12.062 -11.942 1.00 91.56 379 VAL A N 1
ATOM 3076 C CA . VAL A 1 379 ? -2.129 12.972 -12.346 1.00 91.56 379 VAL A CA 1
ATOM 3077 C C . VAL A 1 379 ? -0.759 12.597 -11.765 1.00 91.56 379 VAL A C 1
ATOM 3079 O O . VAL A 1 379 ? 0.248 13.232 -12.087 1.00 91.56 379 VAL A O 1
ATOM 3082 N N . MET A 1 380 ? -0.689 11.570 -10.911 1.00 94.56 380 MET A N 1
ATOM 3083 C CA . MET A 1 380 ? 0.533 11.163 -10.201 1.00 94.56 380 MET A CA 1
ATOM 3084 C C . MET A 1 380 ? 1.366 10.152 -11.005 1.00 94.56 380 MET A C 1
ATOM 3086 O O . MET A 1 380 ? 1.572 9.006 -10.598 1.00 94.56 380 MET A O 1
ATOM 3090 N N . TYR A 1 381 ? 1.856 10.580 -12.168 1.00 93.88 381 TYR A N 1
ATOM 3091 C CA . TYR A 1 381 ? 2.647 9.752 -13.083 1.00 93.88 381 TYR A CA 1
ATOM 3092 C C . TYR A 1 381 ? 3.942 10.440 -13.554 1.00 93.88 381 TYR A C 1
ATOM 3094 O O . TYR A 1 381 ? 4.181 11.624 -13.300 1.00 93.88 381 TYR A O 1
ATOM 3102 N N . LYS A 1 382 ? 4.836 9.683 -14.200 1.00 91.75 382 LYS A N 1
ATOM 3103 C CA . LYS A 1 382 ? 6.104 10.158 -14.784 1.00 91.75 382 LYS A CA 1
ATOM 3104 C C . LYS A 1 382 ? 5.873 10.736 -16.190 1.00 91.75 382 LYS A C 1
ATOM 3106 O O . LYS A 1 382 ? 4.947 10.324 -16.876 1.00 91.75 382 LYS A O 1
ATOM 3111 N N . LYS A 1 383 ? 6.738 11.655 -16.652 1.00 89.44 383 LYS A N 1
ATOM 3112 C CA . LYS A 1 383 ? 6.621 12.376 -17.947 1.00 89.44 383 LYS A CA 1
ATOM 3113 C C . LYS A 1 383 ? 6.292 11.468 -19.148 1.00 89.44 383 LYS A C 1
ATOM 3115 O O . LYS A 1 383 ? 5.553 11.880 -20.029 1.00 89.44 383 LYS A O 1
ATOM 3120 N N . ASN A 1 384 ? 6.789 10.230 -19.173 1.00 89.31 384 ASN A N 1
ATOM 3121 C CA . ASN A 1 384 ? 6.563 9.268 -20.257 1.00 89.31 384 ASN A CA 1
ATOM 3122 C C . ASN A 1 384 ? 5.343 8.344 -20.065 1.00 89.31 384 ASN A C 1
ATOM 3124 O O . ASN A 1 384 ? 5.299 7.277 -20.675 1.00 89.31 384 ASN A O 1
ATOM 3128 N N . HIS A 1 385 ? 4.359 8.732 -19.250 1.00 91.69 385 HIS A N 1
ATOM 3129 C CA . HIS A 1 385 ? 3.148 7.948 -18.983 1.00 91.69 385 HIS A CA 1
ATOM 3130 C C . HIS A 1 385 ? 2.435 7.476 -20.259 1.00 91.69 385 HIS A C 1
ATOM 3132 O O . HIS A 1 385 ? 2.185 6.282 -20.407 1.00 91.69 385 HIS A O 1
ATOM 3138 N N . ASN A 1 386 ? 2.189 8.382 -21.212 1.00 92.25 386 ASN A N 1
ATOM 3139 C CA . ASN A 1 386 ? 1.492 8.059 -22.464 1.00 92.25 386 ASN A CA 1
ATOM 3140 C C . ASN A 1 386 ? 2.265 7.040 -23.308 1.00 92.25 386 ASN A C 1
ATOM 3142 O O . ASN A 1 386 ? 1.697 6.045 -23.749 1.00 92.25 386 ASN A O 1
ATOM 3146 N N . LYS A 1 387 ? 3.584 7.223 -23.453 1.00 91.56 387 LYS A N 1
ATOM 3147 C CA . LYS A 1 387 ? 4.455 6.256 -24.139 1.00 91.56 387 LYS A CA 1
ATOM 3148 C C . LYS A 1 387 ? 4.364 4.871 -23.492 1.00 91.56 387 LYS A C 1
ATOM 3150 O O . LYS A 1 387 ? 4.127 3.888 -24.187 1.00 91.56 387 LYS A O 1
ATOM 3155 N N . ARG A 1 388 ? 4.467 4.803 -22.161 1.00 92.56 388 ARG A N 1
ATOM 3156 C CA . ARG A 1 388 ? 4.381 3.543 -21.409 1.00 92.56 388 ARG A CA 1
ATOM 3157 C C . ARG A 1 388 ? 3.004 2.883 -21.517 1.00 92.56 388 ARG A C 1
ATOM 3159 O O . ARG A 1 388 ? 2.920 1.661 -21.623 1.00 92.56 388 ARG A O 1
ATOM 3166 N N . ASN A 1 389 ? 1.928 3.672 -21.515 1.00 93.75 389 ASN A N 1
ATOM 3167 C CA . ASN A 1 389 ? 0.572 3.179 -21.772 1.00 93.75 389 ASN A CA 1
ATOM 3168 C C . ASN A 1 389 ? 0.464 2.571 -23.171 1.00 93.75 389 ASN A C 1
ATOM 3170 O O . ASN A 1 389 ? -0.060 1.467 -23.308 1.00 93.75 389 ASN A O 1
ATOM 3174 N N . ASN A 1 390 ? 0.994 3.249 -24.190 1.00 93.25 390 ASN A N 1
ATOM 3175 C CA . ASN A 1 390 ? 0.972 2.764 -25.568 1.00 93.25 390 ASN A CA 1
ATOM 3176 C C . ASN A 1 390 ? 1.761 1.457 -25.717 1.00 93.25 390 ASN A C 1
ATOM 3178 O O . ASN A 1 390 ? 1.291 0.534 -26.376 1.00 93.25 390 ASN A O 1
ATOM 3182 N N . GLU A 1 391 ? 2.913 1.330 -25.055 1.00 93.50 391 GLU A N 1
ATOM 3183 C CA . GLU A 1 391 ? 3.711 0.096 -25.039 1.00 93.50 391 GLU A CA 1
ATOM 3184 C C . GLU A 1 391 ? 2.943 -1.083 -24.406 1.00 93.50 391 GLU A C 1
ATOM 3186 O O . GLU A 1 391 ? 2.904 -2.182 -24.968 1.00 93.50 391 GLU A O 1
ATOM 3191 N N . ILE A 1 392 ? 2.263 -0.855 -23.274 1.00 95.25 392 ILE A N 1
ATOM 3192 C CA . ILE A 1 392 ? 1.398 -1.860 -22.630 1.00 95.25 392 ILE A CA 1
ATOM 3193 C C . ILE A 1 392 ? 0.202 -2.219 -23.520 1.00 95.25 392 ILE A C 1
ATOM 3195 O O . ILE A 1 392 ? -0.101 -3.402 -23.706 1.00 95.25 392 ILE A O 1
ATOM 3199 N N . ALA A 1 393 ? -0.473 -1.216 -24.085 1.00 94.94 393 ALA A N 1
ATOM 3200 C CA . ALA A 1 393 ? -1.624 -1.404 -24.959 1.00 94.94 393 ALA A CA 1
ATOM 3201 C C . ALA A 1 393 ? -1.243 -2.200 -26.213 1.00 94.94 393 ALA A C 1
ATOM 3203 O O . ALA A 1 393 ? -1.953 -3.138 -26.579 1.00 94.94 393 ALA A O 1
ATOM 3204 N N . LEU A 1 394 ? -0.088 -1.904 -26.816 1.00 93.81 394 LEU A N 1
ATOM 3205 C CA . LEU A 1 394 ? 0.436 -2.612 -27.981 1.00 93.81 394 LEU A CA 1
ATOM 3206 C C . LEU A 1 394 ? 0.583 -4.115 -27.705 1.00 93.81 394 LEU A C 1
ATOM 3208 O O . LEU A 1 394 ? 0.095 -4.932 -28.492 1.00 93.81 394 LEU A O 1
ATOM 3212 N N . LEU A 1 395 ? 1.187 -4.485 -26.569 1.00 95.25 395 LEU A N 1
ATOM 3213 C CA . LEU A 1 395 ? 1.341 -5.885 -26.156 1.00 95.25 395 LEU A CA 1
ATOM 3214 C C . LEU A 1 395 ? -0.003 -6.558 -25.842 1.00 95.25 395 LEU A C 1
ATOM 3216 O O . LEU A 1 395 ? -0.230 -7.699 -26.251 1.00 95.25 395 LEU A O 1
ATOM 3220 N N . LYS A 1 396 ? -0.909 -5.873 -25.132 1.00 96.44 396 LYS A N 1
ATOM 3221 C CA . LYS A 1 396 ? -2.222 -6.427 -24.750 1.00 96.44 396 LYS A CA 1
ATOM 3222 C C . LYS A 1 396 ? -3.118 -6.659 -25.966 1.00 96.44 396 LYS A C 1
ATOM 3224 O O . LYS A 1 396 ? -3.698 -7.741 -26.085 1.00 96.44 396 LYS A O 1
ATOM 3229 N N . ASN A 1 397 ? -3.180 -5.692 -26.880 1.00 95.25 397 ASN A N 1
ATOM 3230 C CA . ASN A 1 397 ? -4.014 -5.751 -28.083 1.00 95.25 397 ASN A CA 1
ATOM 3231 C C . ASN A 1 397 ? -3.522 -6.819 -29.067 1.00 95.25 397 ASN A C 1
ATOM 3233 O O . ASN A 1 397 ? -4.326 -7.465 -29.734 1.00 95.25 397 ASN A O 1
ATOM 3237 N N . ASN A 1 398 ? -2.211 -7.077 -29.103 1.00 94.19 398 ASN A N 1
ATOM 3238 C CA . ASN A 1 398 ? -1.607 -8.053 -30.008 1.00 94.19 398 ASN A CA 1
ATOM 3239 C C . ASN A 1 398 ? -1.208 -9.375 -29.338 1.00 94.19 398 ASN A C 1
ATOM 3241 O O . ASN A 1 398 ? -0.503 -10.185 -29.944 1.00 94.19 398 ASN A O 1
ATOM 3245 N N . LYS A 1 399 ? -1.684 -9.656 -28.116 1.00 95.94 399 LYS A N 1
ATOM 3246 C CA . LYS A 1 399 ? -1.287 -10.857 -27.354 1.00 95.94 399 LYS A CA 1
ATOM 3247 C C . LYS A 1 399 ? -1.462 -12.174 -28.125 1.00 95.94 399 LYS A C 1
ATOM 3249 O O . LYS A 1 399 ? -0.662 -13.099 -27.968 1.00 95.94 399 LYS A O 1
ATOM 3254 N N . ASN A 1 400 ? -2.480 -12.227 -28.986 1.00 96.44 400 ASN A N 1
ATOM 3255 C CA . ASN A 1 400 ? -2.853 -13.387 -29.796 1.00 96.44 400 ASN A CA 1
ATOM 3256 C C . ASN A 1 400 ? -2.537 -13.210 -31.290 1.00 96.44 400 ASN A C 1
ATOM 3258 O O . ASN A 1 400 ? -2.918 -14.067 -32.078 1.00 96.44 400 ASN A O 1
ATOM 3262 N N . ASN A 1 401 ? -1.876 -12.122 -31.695 1.00 94.50 401 ASN A N 1
ATOM 3263 C CA . ASN A 1 401 ? -1.583 -11.842 -33.098 1.00 94.50 401 ASN A CA 1
ATOM 3264 C C . ASN A 1 401 ? -0.234 -12.485 -33.496 1.00 94.50 401 ASN A C 1
ATOM 3266 O O . ASN A 1 401 ? 0.820 -11.976 -33.102 1.00 94.50 401 ASN A O 1
ATOM 3270 N N . PRO A 1 402 ? -0.223 -13.597 -34.260 1.00 95.25 402 PRO A N 1
ATOM 3271 C CA . PRO A 1 402 ? 1.020 -14.260 -34.649 1.00 95.25 402 PRO A CA 1
ATOM 3272 C C . PRO A 1 402 ? 1.843 -13.428 -35.640 1.00 95.25 402 PRO A C 1
ATOM 3274 O O . PRO A 1 402 ? 3.068 -13.522 -35.630 1.00 95.25 402 PRO A O 1
ATOM 3277 N N . ILE A 1 403 ? 1.193 -12.594 -36.461 1.00 93.31 403 ILE A N 1
ATOM 3278 C CA . ILE A 1 403 ? 1.866 -11.727 -37.437 1.00 93.31 403 ILE A CA 1
ATOM 3279 C C . ILE A 1 403 ? 2.654 -10.643 -36.698 1.00 93.31 403 ILE A C 1
ATOM 3281 O O . ILE A 1 403 ? 3.824 -10.429 -36.998 1.00 93.31 403 ILE A O 1
ATOM 3285 N N . PHE A 1 404 ? 2.047 -10.025 -35.681 1.00 92.12 404 PHE A N 1
ATOM 3286 C CA . PHE A 1 404 ? 2.720 -9.048 -34.823 1.00 92.12 404 PHE A CA 1
ATOM 3287 C C . PHE A 1 404 ? 3.974 -9.635 -34.166 1.00 92.12 404 PHE A C 1
ATOM 3289 O O . PHE A 1 404 ? 5.057 -9.071 -34.294 1.00 92.12 404 PHE A O 1
ATOM 3296 N N . LYS A 1 405 ? 3.855 -10.803 -33.519 1.00 94.56 405 LYS A N 1
ATOM 3297 C CA . LYS A 1 405 ? 4.999 -11.461 -32.863 1.00 94.56 405 LYS A CA 1
ATOM 3298 C C . LYS A 1 405 ? 6.111 -11.778 -33.860 1.00 94.56 405 LYS A C 1
ATOM 3300 O O . LYS A 1 405 ? 7.264 -11.445 -33.608 1.00 94.56 405 LYS A O 1
ATOM 3305 N N . LYS A 1 406 ? 5.750 -12.343 -35.016 1.00 94.12 406 LYS A N 1
ATOM 3306 C CA . LYS A 1 406 ? 6.704 -12.654 -36.082 1.00 94.12 406 LYS A CA 1
ATOM 3307 C C . LYS A 1 406 ? 7.404 -11.399 -36.613 1.00 94.12 406 LYS A C 1
ATOM 3309 O O . LYS A 1 406 ? 8.610 -11.440 -36.809 1.00 94.12 406 LYS A O 1
ATOM 3314 N N . CYS A 1 407 ? 6.687 -10.288 -36.785 1.00 92.06 407 CYS A N 1
ATOM 3315 C CA . CYS A 1 407 ? 7.278 -9.013 -37.201 1.00 92.06 407 CYS A CA 1
ATOM 3316 C C . CYS A 1 407 ? 8.328 -8.508 -36.194 1.00 92.06 407 CYS A C 1
ATOM 3318 O O . CYS A 1 407 ? 9.420 -8.112 -36.600 1.00 92.06 407 CYS A O 1
ATOM 3320 N N . LEU A 1 408 ? 8.040 -8.575 -34.888 1.00 93.06 408 LEU A N 1
ATOM 3321 C CA . LEU A 1 408 ? 9.006 -8.205 -33.844 1.00 93.06 408 LEU A CA 1
ATOM 3322 C C . LEU A 1 408 ? 10.243 -9.117 -33.851 1.00 93.06 408 LEU A C 1
ATOM 3324 O O . LEU A 1 408 ? 11.372 -8.632 -33.768 1.00 93.06 408 LEU A O 1
ATOM 3328 N N . GLU A 1 409 ? 10.037 -10.430 -33.988 1.00 94.75 409 GLU A N 1
ATOM 3329 C CA . GLU A 1 409 ? 11.125 -11.406 -34.117 1.00 94.75 409 GLU A CA 1
ATOM 3330 C C . GLU A 1 409 ? 11.989 -11.127 -35.356 1.00 94.75 409 GLU A C 1
ATOM 3332 O O . GLU A 1 409 ? 13.216 -11.102 -35.263 1.00 94.75 409 GLU A O 1
ATOM 3337 N N . ASP A 1 410 ? 11.363 -10.898 -36.512 1.00 93.62 410 ASP A N 1
ATOM 3338 C CA . ASP A 1 410 ? 12.046 -10.606 -37.774 1.00 93.62 410 ASP A CA 1
ATOM 3339 C C . ASP A 1 410 ? 12.858 -9.304 -37.676 1.00 93.62 410 ASP A C 1
ATOM 3341 O O . ASP A 1 410 ? 14.013 -9.277 -38.106 1.00 93.62 410 ASP A O 1
ATOM 3345 N N . GLY A 1 411 ? 12.309 -8.260 -37.044 1.00 91.25 411 GLY A N 1
ATOM 3346 C CA . GLY A 1 411 ? 13.007 -6.996 -36.797 1.00 91.25 411 GLY A CA 1
ATOM 3347 C C . GLY A 1 411 ? 14.243 -7.155 -35.907 1.00 91.25 411 GLY A C 1
ATOM 3348 O O . GLY A 1 411 ? 15.313 -6.635 -36.231 1.00 91.25 411 GLY A O 1
ATOM 3349 N N . PH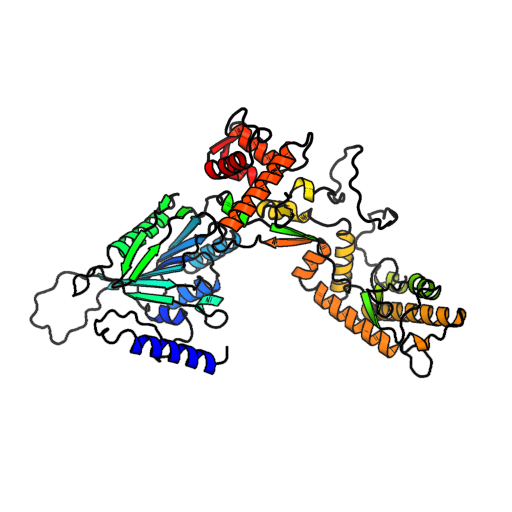E A 1 412 ? 14.136 -7.933 -34.827 1.00 94.44 412 PHE A N 1
ATOM 3350 C CA . PHE A 1 412 ? 15.276 -8.239 -33.959 1.00 94.44 412 PHE A CA 1
ATOM 3351 C C . PHE A 1 412 ? 16.380 -9.011 -34.697 1.00 94.44 412 PHE A C 1
ATOM 3353 O O . PHE A 1 412 ? 17.560 -8.670 -34.590 1.00 94.44 412 PHE A O 1
ATOM 3360 N N . ILE A 1 413 ? 16.009 -10.029 -35.480 1.00 96.25 413 ILE A N 1
ATOM 3361 C CA . ILE A 1 413 ? 16.970 -10.819 -36.261 1.00 96.25 413 ILE A CA 1
ATOM 3362 C C . ILE A 1 413 ? 17.638 -9.980 -37.348 1.00 96.25 413 ILE A C 1
ATOM 3364 O O . ILE A 1 413 ? 18.838 -10.135 -37.566 1.00 96.25 413 ILE A O 1
ATOM 3368 N N . ALA A 1 414 ? 16.898 -9.083 -38.001 1.00 93.62 414 ALA A N 1
ATOM 3369 C CA . ALA A 1 414 ? 17.466 -8.162 -38.977 1.00 93.62 414 ALA A CA 1
ATOM 3370 C C . ALA A 1 414 ? 18.546 -7.273 -38.342 1.00 93.62 414 ALA A C 1
ATOM 3372 O O . ALA A 1 414 ? 19.632 -7.158 -38.900 1.00 93.62 414 ALA A O 1
ATOM 3373 N N . GLN A 1 415 ? 18.310 -6.726 -37.143 1.00 93.62 415 GLN A N 1
ATOM 3374 C CA . GLN A 1 415 ? 19.334 -5.925 -36.463 1.00 93.62 415 GLN A CA 1
ATOM 3375 C C . GLN A 1 415 ? 20.542 -6.737 -35.999 1.00 93.62 415 GLN A C 1
ATOM 3377 O O . GLN A 1 415 ? 21.674 -6.263 -36.098 1.00 93.62 415 GLN A O 1
ATOM 3382 N N . LEU A 1 416 ? 20.340 -7.974 -35.534 1.00 95.56 416 LEU A N 1
ATOM 3383 C CA . LEU A 1 416 ? 21.459 -8.873 -35.243 1.00 95.56 416 LEU A CA 1
ATOM 3384 C C . LEU A 1 416 ? 22.274 -9.206 -36.497 1.00 95.56 416 LEU A C 1
ATOM 3386 O O . LEU A 1 416 ? 23.494 -9.327 -36.405 1.00 95.56 416 LEU A O 1
ATOM 3390 N N . GLN A 1 417 ? 21.626 -9.336 -37.657 1.00 96.31 417 GLN A N 1
ATOM 3391 C CA . GLN A 1 417 ? 22.315 -9.540 -38.929 1.00 96.31 417 GLN A CA 1
ATOM 3392 C C . GLN A 1 417 ? 23.126 -8.300 -39.322 1.00 96.31 417 GLN A C 1
ATOM 3394 O O . GLN A 1 417 ? 24.302 -8.436 -39.634 1.00 96.31 417 GLN A O 1
ATOM 3399 N N . THR A 1 418 ? 22.557 -7.097 -39.215 1.00 94.38 418 THR A N 1
ATOM 3400 C CA . THR A 1 418 ? 23.292 -5.842 -39.451 1.00 94.38 418 THR A CA 1
ATOM 3401 C C . THR A 1 418 ? 24.525 -5.736 -38.553 1.00 94.38 418 THR A C 1
ATOM 3403 O O . THR A 1 418 ? 25.612 -5.387 -39.008 1.00 94.38 418 THR A O 1
ATOM 3406 N N . LEU A 1 419 ? 24.380 -6.072 -37.269 1.00 94.94 419 LEU A N 1
ATOM 3407 C CA . LEU A 1 419 ? 25.495 -6.120 -36.327 1.00 94.94 419 LEU A CA 1
ATOM 3408 C C . LEU A 1 419 ? 26.561 -7.140 -36.758 1.00 94.94 419 LEU A C 1
ATOM 3410 O O . LEU A 1 419 ? 27.750 -6.826 -36.729 1.00 94.94 419 LEU A O 1
ATOM 3414 N N . TRP A 1 420 ? 26.143 -8.342 -37.157 1.00 96.56 420 TRP A N 1
ATOM 3415 C CA . TRP A 1 420 ? 27.037 -9.380 -37.666 1.00 96.56 420 TRP A CA 1
ATOM 3416 C C . TRP A 1 420 ? 27.843 -8.880 -38.870 1.00 96.56 420 TRP A C 1
ATOM 3418 O O . TRP A 1 420 ? 29.068 -8.982 -38.874 1.00 96.56 420 TRP A O 1
ATOM 3428 N N . ASP A 1 421 ? 27.172 -8.284 -39.853 1.00 95.94 421 ASP A N 1
ATOM 3429 C CA . ASP A 1 421 ? 27.794 -7.796 -41.086 1.00 95.94 421 ASP A CA 1
ATOM 3430 C C . ASP A 1 421 ? 28.758 -6.634 -40.801 1.00 95.94 421 ASP A C 1
ATOM 3432 O O . ASP A 1 421 ? 29.874 -6.605 -41.321 1.00 95.94 421 ASP A O 1
ATOM 3436 N N . ASN A 1 422 ? 28.391 -5.723 -39.894 1.00 94.81 422 ASN A N 1
ATOM 3437 C CA . ASN A 1 422 ? 29.264 -4.627 -39.472 1.00 94.81 422 ASN A CA 1
ATOM 3438 C C . ASN A 1 422 ? 30.544 -5.124 -38.786 1.00 94.81 422 ASN A C 1
ATOM 3440 O O . ASN A 1 422 ? 31.607 -4.538 -38.989 1.00 94.81 422 ASN A O 1
ATOM 3444 N N . LEU A 1 423 ? 30.473 -6.199 -37.994 1.00 93.94 423 LEU A N 1
ATOM 3445 C CA . LEU A 1 423 ? 31.667 -6.815 -37.405 1.00 93.94 423 LEU A CA 1
ATOM 3446 C C . LEU A 1 423 ? 32.593 -7.367 -38.499 1.00 93.94 423 LEU A C 1
ATOM 3448 O O . LEU A 1 423 ? 33.792 -7.085 -38.462 1.00 93.94 423 LEU A O 1
ATOM 3452 N N . VAL A 1 424 ? 32.039 -8.053 -39.509 1.00 95.12 424 VAL A N 1
ATOM 3453 C CA . VAL A 1 424 ? 32.808 -8.565 -40.660 1.00 95.12 424 VAL A CA 1
ATOM 3454 C C . VAL A 1 424 ? 33.492 -7.431 -41.424 1.00 95.12 424 VAL A C 1
ATOM 3456 O O . VAL A 1 424 ? 34.691 -7.514 -41.686 1.00 95.12 424 VAL A O 1
ATOM 3459 N N . ILE A 1 425 ? 32.761 -6.358 -41.748 1.00 95.00 425 ILE A N 1
ATOM 3460 C CA . ILE A 1 425 ? 33.293 -5.189 -42.474 1.00 95.00 425 ILE A CA 1
ATOM 3461 C C . ILE A 1 425 ? 34.471 -4.559 -41.721 1.00 95.00 425 ILE A C 1
ATOM 3463 O O . ILE A 1 425 ? 35.444 -4.128 -42.333 1.00 95.00 425 ILE A O 1
ATOM 3467 N N . GLN A 1 426 ? 34.408 -4.541 -40.390 1.00 92.38 426 GLN A N 1
ATOM 3468 C CA . GLN A 1 426 ? 35.458 -4.005 -39.521 1.00 92.38 426 GLN A CA 1
ATOM 34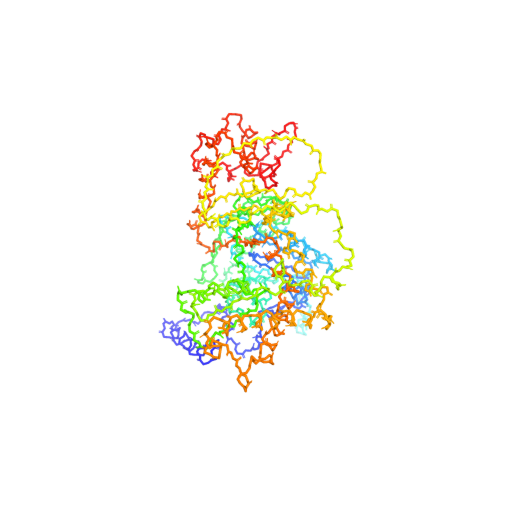69 C C . GLN A 1 426 ? 36.585 -5.017 -39.236 1.00 92.38 426 GLN A C 1
ATOM 3471 O O . GLN A 1 426 ? 37.386 -4.810 -38.324 1.00 92.38 426 GLN A O 1
ATOM 3476 N N . GLY A 1 427 ? 36.646 -6.133 -39.972 1.00 93.88 427 GLY A N 1
ATOM 3477 C CA . GLY A 1 427 ? 37.676 -7.165 -39.817 1.00 93.88 427 GLY A CA 1
ATOM 3478 C C . GLY A 1 427 ? 37.610 -7.920 -38.486 1.00 93.88 427 GLY A C 1
ATOM 3479 O O . GLY A 1 427 ? 38.588 -8.547 -38.083 1.00 93.88 427 GLY A O 1
ATOM 3480 N N . THR A 1 428 ? 36.480 -7.850 -37.780 1.00 93.44 428 THR A N 1
ATOM 3481 C CA . THR A 1 428 ? 36.260 -8.532 -36.502 1.00 93.44 428 THR A CA 1
ATOM 3482 C C . THR A 1 428 ? 35.464 -9.810 -36.732 1.00 93.44 428 THR A C 1
ATOM 3484 O O . THR A 1 428 ? 34.389 -9.772 -37.319 1.00 93.44 428 THR A O 1
ATOM 3487 N N . ASP A 1 429 ? 35.954 -10.942 -36.224 1.00 95.12 429 ASP A N 1
ATOM 3488 C CA . ASP A 1 429 ? 35.235 -12.219 -36.292 1.00 95.12 429 ASP A CA 1
ATOM 3489 C C . ASP A 1 429 ? 33.932 -12.175 -35.457 1.00 95.12 429 ASP A C 1
ATOM 3491 O O . ASP A 1 429 ? 34.001 -12.138 -34.221 1.00 95.12 429 ASP A O 1
ATOM 3495 N N . PRO A 1 430 ? 32.734 -12.220 -36.075 1.00 95.50 430 PRO A N 1
ATOM 3496 C CA . PRO A 1 430 ? 31.473 -12.170 -35.337 1.00 95.50 430 PRO A CA 1
ATOM 3497 C C . PRO A 1 430 ? 31.236 -13.419 -34.478 1.00 95.50 430 PRO A C 1
ATOM 3499 O O . PRO A 1 430 ? 30.589 -13.329 -33.429 1.00 95.50 430 PRO A O 1
ATOM 3502 N N . GLN A 1 431 ? 31.787 -14.574 -34.873 1.00 96.69 431 GLN A N 1
ATOM 3503 C CA . GLN A 1 431 ? 31.616 -15.853 -34.167 1.00 96.69 431 GLN A CA 1
ATOM 3504 C C . GLN A 1 431 ? 32.281 -15.844 -32.791 1.00 96.69 431 GLN A C 1
ATOM 3506 O O . GLN A 1 431 ? 31.899 -16.596 -31.895 1.00 96.69 431 GLN A O 1
ATOM 3511 N N . SER A 1 432 ? 33.253 -14.957 -32.593 1.00 95.00 432 SER A N 1
ATOM 3512 C CA . SER A 1 432 ? 33.864 -14.716 -31.293 1.00 95.00 432 SER A CA 1
ATOM 3513 C C . SER A 1 432 ? 32.906 -14.066 -30.285 1.00 95.00 432 SER A C 1
ATOM 3515 O O . SER A 1 432 ? 33.175 -14.130 -29.084 1.00 95.00 432 SER A O 1
ATOM 3517 N N . TYR A 1 433 ? 31.796 -13.469 -30.731 1.00 95.00 433 TYR A N 1
ATOM 3518 C CA . TYR A 1 433 ? 30.860 -12.724 -29.881 1.00 95.00 433 TYR A CA 1
ATOM 3519 C C . TYR A 1 433 ? 29.438 -13.289 -29.899 1.00 95.00 433 TYR A C 1
ATOM 3521 O O . TYR A 1 433 ? 28.800 -13.329 -28.846 1.00 95.00 433 TYR A O 1
ATOM 3529 N N . LEU A 1 434 ? 28.946 -13.735 -31.055 1.00 96.88 434 LEU A N 1
ATOM 3530 C CA . LEU A 1 434 ? 27.564 -14.171 -31.257 1.0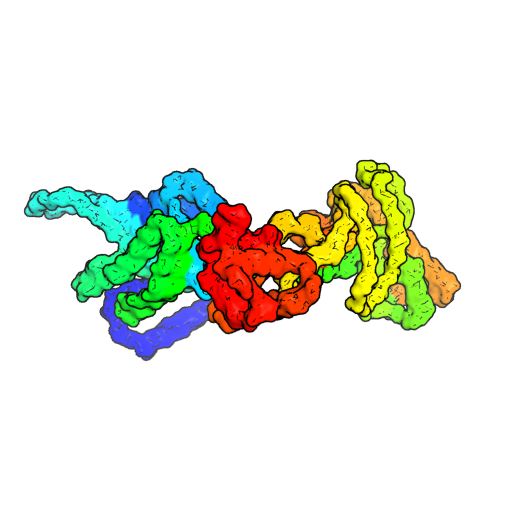0 96.88 434 LEU A CA 1
ATOM 3531 C C . LEU A 1 434 ? 27.481 -15.678 -31.531 1.00 96.88 434 LEU A C 1
ATOM 3533 O O . LEU A 1 434 ? 28.345 -16.256 -32.191 1.00 96.88 434 LEU A O 1
ATOM 3537 N N . ILE A 1 435 ? 26.416 -16.310 -31.031 1.00 97.44 435 ILE A N 1
ATOM 3538 C CA . ILE A 1 435 ? 26.130 -17.729 -31.274 1.00 97.44 435 ILE A CA 1
ATOM 3539 C C . ILE A 1 435 ? 25.888 -17.934 -32.771 1.00 97.44 435 ILE A C 1
ATOM 3541 O O . ILE A 1 435 ? 25.180 -17.160 -33.422 1.00 97.44 435 ILE A O 1
ATOM 3545 N N . ASN A 1 436 ? 26.510 -18.974 -33.317 1.00 97.38 436 ASN A N 1
ATOM 3546 C CA . ASN A 1 436 ? 26.509 -19.263 -34.741 1.00 97.38 436 ASN A CA 1
ATOM 3547 C C . ASN A 1 436 ? 26.213 -20.742 -35.001 1.00 97.38 436 ASN A C 1
ATOM 3549 O O . ASN A 1 436 ? 26.474 -21.597 -34.154 1.00 97.38 436 ASN A O 1
ATOM 3553 N N . GLN A 1 437 ? 25.693 -21.019 -36.192 1.00 96.50 437 GLN A N 1
ATOM 3554 C CA . GLN A 1 437 ? 25.479 -22.358 -36.715 1.00 96.50 437 GLN A CA 1
ATOM 3555 C C . GLN A 1 437 ? 26.140 -22.432 -38.089 1.00 96.50 437 GLN A C 1
ATOM 3557 O O . GLN A 1 437 ? 25.804 -21.662 -38.984 1.00 96.50 437 GLN A O 1
ATOM 3562 N N . SER A 1 438 ? 27.103 -23.341 -38.257 1.00 95.19 438 SER A N 1
ATOM 3563 C CA . SER A 1 438 ? 27.857 -23.500 -39.511 1.00 95.19 438 SER A CA 1
ATOM 3564 C C . SER A 1 438 ? 28.523 -22.206 -40.005 1.00 95.19 438 SER A C 1
ATOM 3566 O O . SER A 1 438 ? 28.566 -21.933 -41.202 1.00 95.19 438 SER A O 1
ATOM 3568 N N . GLY A 1 439 ? 29.037 -21.396 -39.074 1.00 94.50 439 GLY A N 1
ATOM 3569 C CA . GLY A 1 439 ? 29.787 -20.179 -39.377 1.00 94.50 439 GLY A CA 1
ATOM 3570 C C . GLY A 1 439 ? 28.943 -18.954 -39.741 1.00 94.50 439 GLY A C 1
ATOM 3571 O O . GLY A 1 439 ? 29.508 -17.906 -40.051 1.00 94.50 439 GLY A O 1
ATOM 3572 N N . VAL A 1 440 ? 27.613 -19.053 -39.663 1.00 96.44 440 VAL A N 1
ATOM 3573 C CA . VAL A 1 440 ? 26.673 -17.933 -39.837 1.00 96.44 440 VAL A CA 1
ATOM 3574 C C . VAL A 1 440 ? 25.851 -17.709 -38.568 1.00 96.44 440 VAL A C 1
ATOM 3576 O O . VAL A 1 440 ? 25.721 -18.615 -37.747 1.00 96.44 440 VAL A O 1
ATOM 3579 N N . LEU A 1 441 ? 25.284 -16.510 -38.398 1.00 97.44 441 LEU A N 1
ATOM 3580 C CA . LEU A 1 441 ? 24.430 -16.165 -37.255 1.00 97.44 441 LEU A CA 1
ATOM 3581 C C . LEU A 1 441 ? 23.348 -17.236 -37.020 1.00 97.44 441 LEU A C 1
ATOM 3583 O O . LEU A 1 441 ? 22.554 -17.525 -37.921 1.00 97.44 441 LEU A O 1
ATOM 3587 N N . ASP A 1 442 ? 23.265 -17.779 -35.801 1.00 98.25 442 ASP A N 1
ATOM 3588 C CA . ASP A 1 442 ? 22.224 -18.749 -35.441 1.00 98.25 442 ASP A CA 1
ATOM 3589 C C . ASP A 1 442 ? 20.882 -18.036 -35.222 1.00 98.25 442 ASP A C 1
ATOM 3591 O O . ASP A 1 442 ? 20.478 -17.677 -34.110 1.00 98.25 442 ASP A O 1
ATOM 3595 N N . ARG A 1 443 ? 20.167 -17.808 -36.325 1.00 97.75 443 ARG A N 1
ATOM 3596 C CA . ARG A 1 443 ? 18.859 -17.143 -36.305 1.00 97.75 443 ARG A CA 1
ATOM 3597 C C . ARG A 1 443 ? 17.832 -17.921 -35.480 1.00 97.75 443 ARG A C 1
ATOM 3599 O O . ARG A 1 443 ? 16.947 -17.295 -34.901 1.00 97.75 443 ARG A O 1
ATOM 3606 N N . GLY A 1 444 ? 17.923 -19.251 -35.426 1.00 97.81 444 GLY A N 1
ATOM 3607 C CA . GLY A 1 444 ? 16.988 -20.097 -34.681 1.00 97.81 444 GLY A CA 1
ATOM 3608 C C . GLY A 1 444 ? 17.100 -19.865 -33.177 1.00 97.81 444 GLY A C 1
ATOM 3609 O O . GLY A 1 444 ? 16.093 -19.594 -32.515 1.00 97.81 444 GLY A O 1
ATOM 3610 N N . TYR A 1 445 ? 18.329 -19.876 -32.661 1.00 97.94 445 TYR A N 1
ATOM 3611 C CA . TYR A 1 445 ? 18.630 -19.570 -31.265 1.00 97.94 445 TYR A CA 1
ATOM 3612 C C . TYR A 1 445 ? 18.104 -18.187 -30.853 1.00 97.94 445 TYR A C 1
ATOM 3614 O O . TYR A 1 445 ? 17.331 -18.067 -29.897 1.00 97.94 445 TYR A O 1
ATOM 3622 N N . TYR A 1 446 ? 18.456 -17.138 -31.605 1.00 98.00 446 TYR A N 1
ATOM 3623 C CA . TYR A 1 446 ? 18.066 -15.768 -31.260 1.00 98.00 446 TYR A CA 1
ATOM 3624 C C . TYR A 1 446 ? 16.559 -15.508 -31.415 1.00 98.00 446 TYR A C 1
ATOM 3626 O O . TYR A 1 446 ? 15.985 -14.787 -30.592 1.00 98.00 446 TYR A O 1
ATOM 3634 N N . ARG A 1 447 ? 15.883 -16.143 -32.388 1.00 97.94 447 ARG A N 1
ATOM 3635 C CA . ARG A 1 447 ? 14.410 -16.109 -32.487 1.00 97.94 447 ARG A CA 1
ATOM 3636 C C . ARG A 1 447 ? 13.766 -16.715 -31.250 1.00 97.94 447 ARG A C 1
ATOM 3638 O O . ARG A 1 447 ? 12.841 -16.122 -30.707 1.00 97.94 447 ARG A O 1
ATOM 3645 N N . GLY A 1 448 ? 14.278 -17.852 -30.775 1.00 97.94 448 GLY A N 1
ATOM 3646 C CA . GLY A 1 448 ? 13.793 -18.497 -29.554 1.00 97.94 448 GLY A CA 1
ATOM 3647 C C . GLY A 1 448 ? 13.866 -17.576 -28.332 1.00 97.94 448 GLY A C 1
ATOM 3648 O O . GLY A 1 448 ? 12.889 -17.457 -27.593 1.00 97.94 448 GLY A O 1
ATOM 3649 N N . ILE A 1 449 ? 14.986 -16.865 -28.151 1.00 97.88 449 ILE A N 1
ATOM 3650 C CA . ILE A 1 449 ? 15.143 -15.885 -27.062 1.00 97.88 449 ILE A CA 1
ATOM 3651 C C . ILE A 1 449 ? 14.130 -14.742 -27.198 1.00 97.88 449 ILE A C 1
ATOM 3653 O O . ILE A 1 449 ? 13.453 -14.406 -26.224 1.00 97.88 449 ILE A O 1
ATOM 3657 N N . CYS A 1 450 ? 14.014 -14.150 -28.390 1.00 97.12 450 CYS A N 1
ATOM 3658 C CA . CYS A 1 450 ? 13.100 -13.035 -28.642 1.00 97.12 450 CYS A CA 1
ATOM 3659 C C . CYS A 1 450 ? 11.637 -13.436 -28.410 1.00 97.12 450 CYS A C 1
ATOM 3661 O O . CYS A 1 450 ? 10.924 -12.759 -27.670 1.00 97.12 450 CYS A O 1
ATOM 3663 N N . LYS A 1 451 ? 11.218 -14.587 -28.944 1.00 97.69 451 LYS A N 1
ATOM 3664 C CA . LYS A 1 451 ? 9.874 -15.140 -28.759 1.00 97.69 451 LYS A CA 1
ATOM 3665 C C . LYS A 1 451 ? 9.529 -15.326 -27.281 1.00 97.69 451 LYS A C 1
ATOM 3667 O O . LYS A 1 451 ? 8.515 -14.804 -26.817 1.00 97.69 451 LYS A O 1
ATOM 3672 N N . ASN A 1 452 ? 10.392 -16.013 -26.529 1.00 97.94 452 ASN A N 1
ATOM 3673 C CA . ASN A 1 452 ? 10.193 -16.233 -25.092 1.00 97.94 452 ASN A CA 1
ATOM 3674 C C . ASN A 1 452 ? 10.079 -14.903 -24.333 1.00 97.94 452 ASN A C 1
ATOM 3676 O O . ASN A 1 452 ? 9.297 -14.775 -23.385 1.00 97.94 452 ASN A O 1
ATOM 3680 N N . LYS A 1 453 ? 10.847 -13.894 -24.759 1.00 97.06 453 LYS A N 1
ATOM 3681 C CA . LYS A 1 453 ? 10.802 -12.565 -24.161 1.00 97.06 453 LYS A CA 1
ATOM 3682 C C . LYS A 1 453 ? 9.479 -11.848 -24.438 1.00 97.06 453 LYS A C 1
ATOM 3684 O O . LYS A 1 453 ? 8.854 -11.378 -23.490 1.00 97.06 453 LYS A O 1
ATOM 3689 N N . ILE A 1 454 ? 9.020 -11.827 -25.688 1.00 96.94 454 ILE A N 1
ATOM 3690 C CA . ILE A 1 454 ? 7.728 -11.238 -26.067 1.00 96.94 454 ILE A CA 1
ATOM 3691 C C . ILE A 1 454 ? 6.587 -11.890 -25.272 1.00 96.94 454 ILE A C 1
ATOM 3693 O O . ILE A 1 454 ? 5.729 -11.192 -24.737 1.00 96.94 454 ILE A O 1
ATOM 3697 N N . GLU A 1 455 ? 6.582 -13.220 -25.148 1.00 97.81 455 GLU A N 1
ATOM 3698 C CA . GLU A 1 455 ? 5.571 -13.951 -24.370 1.00 97.81 455 GLU A CA 1
ATOM 3699 C C . GLU A 1 455 ? 5.596 -13.574 -22.882 1.00 97.81 455 GLU A C 1
ATOM 3701 O O . GLU A 1 455 ? 4.545 -13.319 -22.291 1.00 97.81 455 GLU A O 1
ATOM 3706 N N . THR A 1 456 ? 6.788 -13.467 -22.291 1.00 97.44 456 THR A N 1
ATOM 3707 C CA . THR A 1 456 ? 6.959 -13.035 -20.894 1.00 97.44 456 THR A CA 1
ATOM 3708 C C . THR A 1 456 ? 6.433 -11.618 -20.676 1.00 97.44 456 THR A C 1
ATOM 3710 O O . THR A 1 456 ? 5.715 -11.361 -19.709 1.00 97.44 456 THR A O 1
ATOM 3713 N N . ASP A 1 457 ? 6.742 -10.698 -21.586 1.00 97.44 457 ASP A N 1
ATOM 3714 C CA . ASP A 1 457 ? 6.326 -9.303 -21.462 1.00 97.44 457 ASP A CA 1
ATOM 3715 C C . ASP A 1 457 ? 4.829 -9.121 -21.716 1.00 97.44 457 ASP A C 1
ATOM 3717 O O . ASP A 1 457 ? 4.204 -8.291 -21.062 1.00 97.44 457 ASP A O 1
ATOM 3721 N N . ILE A 1 458 ? 4.206 -9.954 -22.556 1.00 97.38 458 ILE A N 1
ATOM 3722 C CA . ILE A 1 458 ? 2.741 -10.030 -22.652 1.00 97.38 458 ILE A CA 1
ATOM 3723 C C . ILE A 1 458 ? 2.137 -10.470 -21.310 1.00 97.38 458 ILE A C 1
ATOM 3725 O O . ILE A 1 458 ? 1.145 -9.884 -20.873 1.00 97.38 458 ILE A O 1
ATOM 3729 N N . ILE A 1 459 ? 2.706 -11.475 -20.633 1.00 97.12 459 ILE A N 1
ATOM 3730 C CA . ILE A 1 459 ? 2.220 -11.915 -19.312 1.00 97.12 459 ILE A CA 1
ATOM 3731 C C . ILE A 1 459 ? 2.340 -10.776 -18.291 1.00 97.12 459 ILE A C 1
ATOM 3733 O O . ILE A 1 459 ? 1.375 -10.498 -17.576 1.00 97.12 459 ILE A O 1
ATOM 3737 N N . LEU A 1 460 ? 3.484 -10.084 -18.255 1.00 96.19 460 LEU A N 1
ATOM 3738 C CA . LEU A 1 460 ? 3.701 -8.931 -17.375 1.00 96.19 460 LEU A CA 1
ATOM 3739 C C . LEU A 1 460 ? 2.737 -7.781 -17.685 1.00 96.19 460 LEU A C 1
ATOM 3741 O O . LEU A 1 460 ? 2.113 -7.259 -16.768 1.00 96.19 460 LEU A O 1
ATOM 3745 N N . ALA A 1 461 ? 2.537 -7.436 -18.958 1.00 96.12 461 ALA A N 1
ATOM 3746 C CA . ALA A 1 461 ? 1.608 -6.386 -19.375 1.00 96.12 461 ALA A CA 1
ATOM 3747 C C . ALA A 1 461 ? 0.144 -6.694 -19.005 1.00 96.12 461 ALA A C 1
ATOM 3749 O O . ALA A 1 461 ? -0.651 -5.777 -18.822 1.00 96.12 461 ALA A O 1
ATOM 3750 N N . ASN A 1 462 ? -0.230 -7.973 -18.870 1.00 96.50 462 ASN A N 1
ATOM 3751 C CA . ASN A 1 462 ? -1.556 -8.381 -18.389 1.00 96.50 462 ASN A CA 1
ATOM 3752 C C . ASN A 1 462 ? -1.660 -8.438 -16.850 1.00 96.50 462 ASN A C 1
ATOM 3754 O O . ASN A 1 462 ? -2.759 -8.618 -16.320 1.00 96.50 462 ASN A O 1
ATOM 3758 N N . ASN A 1 463 ? -0.556 -8.285 -16.114 1.00 96.38 463 ASN A N 1
ATOM 3759 C CA . ASN A 1 463 ? -0.582 -8.172 -14.661 1.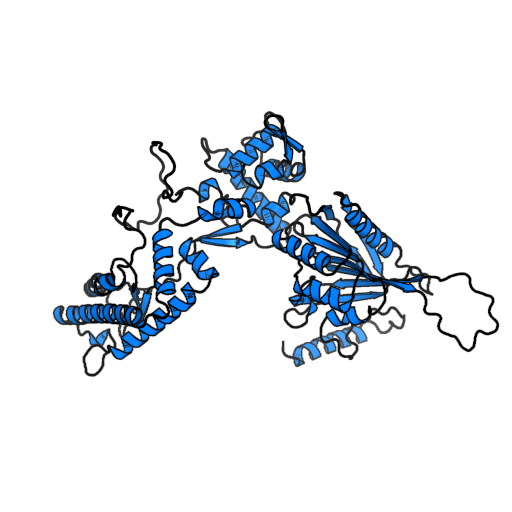00 96.38 463 ASN A CA 1
ATOM 3760 C C . ASN A 1 463 ? -0.930 -6.729 -14.261 1.00 96.38 463 ASN A C 1
ATOM 3762 O O . ASN A 1 463 ? -0.153 -5.807 -14.492 1.00 96.38 463 ASN A O 1
ATOM 3766 N N . ARG A 1 464 ? -2.083 -6.544 -13.605 1.00 95.12 464 ARG A N 1
ATOM 3767 C CA . ARG A 1 464 ? -2.614 -5.224 -13.221 1.00 95.12 464 ARG A CA 1
ATOM 3768 C C . ARG A 1 464 ? -1.656 -4.397 -12.353 1.00 95.12 464 ARG A C 1
ATOM 3770 O O . ARG A 1 464 ? -1.577 -3.183 -12.526 1.00 95.12 464 ARG A O 1
ATOM 3777 N N . ASP A 1 465 ? -0.941 -5.035 -11.429 1.00 92.56 465 ASP A N 1
ATOM 3778 C CA . ASP A 1 465 ? -0.013 -4.343 -10.527 1.00 92.56 465 ASP A CA 1
ATOM 3779 C C . ASP A 1 465 ? 1.276 -3.948 -11.253 1.00 92.56 465 ASP A C 1
ATOM 3781 O O . ASP A 1 465 ? 1.864 -2.904 -10.967 1.00 92.56 465 ASP A O 1
ATOM 3785 N N . PHE A 1 466 ? 1.727 -4.770 -12.204 1.00 94.38 466 PHE A N 1
ATOM 3786 C CA . PHE A 1 466 ? 2.832 -4.411 -13.089 1.00 94.38 466 PHE A CA 1
ATOM 3787 C C . PHE A 1 466 ? 2.436 -3.263 -14.020 1.00 94.38 466 PHE A C 1
ATOM 3789 O O . PHE A 1 466 ? 3.130 -2.254 -14.034 1.00 94.38 466 PHE A O 1
ATOM 3796 N N . GLU A 1 467 ? 1.308 -3.384 -14.728 1.00 95.12 467 GLU A N 1
ATOM 3797 C CA . GLU A 1 467 ? 0.763 -2.353 -15.618 1.00 95.12 467 GLU A CA 1
ATOM 3798 C C . GLU A 1 467 ? 0.683 -1.010 -14.899 1.00 95.12 467 GLU A C 1
ATOM 3800 O O . GLU A 1 467 ? 1.280 -0.046 -15.364 1.00 95.12 467 GLU A O 1
ATOM 3805 N N . LYS A 1 468 ? 0.049 -0.962 -13.720 1.00 93.44 468 LYS A N 1
ATOM 3806 C CA . LYS A 1 468 ? -0.077 0.280 -12.952 1.00 93.44 468 LYS A CA 1
ATOM 3807 C C . LYS A 1 468 ? 1.287 0.892 -12.621 1.00 93.44 468 LYS A C 1
ATOM 3809 O O . LYS A 1 468 ? 1.480 2.073 -12.872 1.00 93.44 468 LYS A O 1
ATOM 3814 N N . ARG A 1 469 ? 2.224 0.118 -12.061 1.00 94.06 469 ARG A N 1
ATOM 3815 C CA . ARG A 1 469 ? 3.547 0.637 -11.653 1.00 94.06 469 ARG A CA 1
ATOM 3816 C C . ARG A 1 469 ? 4.397 1.054 -12.845 1.00 94.06 469 ARG A C 1
ATOM 3818 O O . ARG A 1 469 ? 5.083 2.072 -12.793 1.00 94.06 469 ARG A O 1
ATOM 3825 N N . TYR A 1 470 ? 4.337 0.276 -13.923 1.00 94.69 470 TYR A N 1
ATOM 3826 C CA . TYR A 1 470 ? 5.043 0.577 -15.153 1.00 94.69 470 TYR A CA 1
ATOM 3827 C C . TYR A 1 470 ? 4.522 1.876 -15.754 1.00 94.69 470 TYR A C 1
ATOM 3829 O O . TYR A 1 470 ? 5.312 2.794 -15.956 1.00 94.69 470 TYR A O 1
ATOM 3837 N N . THR A 1 471 ? 3.214 2.003 -15.979 1.00 93.88 471 THR A N 1
ATOM 3838 C CA . THR A 1 471 ? 2.652 3.165 -16.672 1.00 93.88 471 THR A CA 1
ATOM 3839 C C . THR A 1 471 ? 2.755 4.437 -15.845 1.00 93.88 471 THR A C 1
ATOM 3841 O O . THR A 1 471 ? 3.148 5.468 -16.389 1.00 93.88 471 THR A O 1
ATOM 3844 N N . THR A 1 472 ? 2.489 4.402 -14.536 1.00 93.81 472 THR A N 1
ATOM 3845 C CA . THR A 1 472 ? 2.685 5.587 -13.683 1.00 93.81 472 THR A CA 1
ATOM 3846 C C . THR A 1 472 ? 4.164 5.914 -13.493 1.00 93.81 472 THR A C 1
ATOM 3848 O O . THR A 1 472 ? 4.511 7.076 -13.309 1.00 93.81 472 THR A O 1
ATOM 3851 N N . GLY A 1 473 ? 5.052 4.916 -13.536 1.00 94.69 473 GLY A N 1
ATOM 3852 C CA . GLY A 1 473 ? 6.455 5.066 -13.151 1.00 94.69 473 GLY A CA 1
ATOM 3853 C C . GLY A 1 473 ? 6.667 5.203 -11.643 1.00 94.69 473 GLY A C 1
ATOM 3854 O O . GLY A 1 473 ? 7.768 5.548 -11.215 1.00 94.69 473 GLY A O 1
ATOM 3855 N N . TYR A 1 474 ? 5.641 4.912 -10.841 1.00 95.19 474 TYR A N 1
ATOM 3856 C CA . TYR A 1 474 ? 5.674 4.992 -9.385 1.00 95.19 474 TYR A CA 1
ATOM 3857 C C . TYR A 1 474 ? 4.968 3.804 -8.742 1.00 95.19 474 TYR A C 1
ATOM 3859 O O . TYR A 1 474 ? 3.975 3.276 -9.247 1.00 95.19 474 TYR A O 1
ATOM 3867 N N . GLU A 1 475 ? 5.460 3.422 -7.574 1.00 94.81 475 GLU A N 1
ATOM 3868 C CA . GLU A 1 475 ? 4.803 2.504 -6.664 1.00 94.81 475 GLU A CA 1
ATOM 3869 C C . GLU A 1 475 ? 4.308 3.279 -5.440 1.00 94.81 475 GLU A C 1
ATOM 3871 O O . GLU A 1 475 ? 5.051 4.043 -4.828 1.00 94.81 475 GLU A O 1
ATOM 3876 N N . PHE A 1 476 ? 3.032 3.089 -5.103 1.00 95.06 476 PHE A N 1
ATOM 3877 C CA . PHE A 1 476 ? 2.386 3.720 -3.953 1.00 95.06 476 PHE A CA 1
ATOM 3878 C C . PHE A 1 476 ? 2.186 2.658 -2.876 1.00 95.06 476 PHE A C 1
ATOM 3880 O O . PHE A 1 476 ? 1.198 1.917 -2.880 1.00 95.06 476 PHE A O 1
ATOM 3887 N N . LEU A 1 477 ? 3.175 2.538 -1.999 1.00 94.50 477 LEU A N 1
ATOM 3888 C CA . LEU A 1 477 ? 3.221 1.549 -0.930 1.00 94.50 477 LEU A CA 1
ATOM 3889 C C . LEU A 1 477 ? 2.431 2.059 0.270 1.00 94.50 477 LEU A C 1
ATOM 3891 O O . LEU A 1 477 ? 2.523 3.226 0.616 1.00 94.50 477 LEU A O 1
ATOM 3895 N N . LYS A 1 478 ? 1.680 1.198 0.957 1.00 92.88 478 LYS A N 1
ATOM 3896 C CA . LYS A 1 478 ? 1.071 1.594 2.237 1.00 92.88 478 LYS A CA 1
ATOM 3897 C C . LYS A 1 478 ? 2.174 1.884 3.255 1.00 92.88 478 LYS A C 1
ATOM 3899 O O . LYS A 1 478 ? 3.135 1.114 3.322 1.00 92.88 478 LYS A O 1
ATOM 3904 N N . VAL A 1 479 ? 2.020 2.940 4.058 1.00 92.50 479 VAL A N 1
ATOM 3905 C CA . VAL A 1 479 ? 2.918 3.187 5.199 1.00 92.50 479 VAL A CA 1
ATOM 3906 C C . VAL A 1 479 ? 2.952 1.924 6.074 1.00 92.50 479 VAL A C 1
ATOM 3908 O O . VAL A 1 479 ? 1.891 1.354 6.368 1.00 92.50 479 VAL A O 1
ATOM 3911 N N . PRO A 1 480 ? 4.146 1.430 6.455 1.00 88.62 480 PRO A N 1
ATOM 3912 C CA . PRO A 1 480 ? 4.254 0.252 7.300 1.00 88.62 480 PRO A CA 1
ATOM 3913 C C . PRO A 1 480 ? 3.557 0.508 8.634 1.00 88.62 480 PRO A C 1
ATOM 3915 O O . PRO A 1 480 ? 3.575 1.611 9.168 1.00 88.62 480 PRO A O 1
ATOM 3918 N N . ARG A 1 481 ? 2.916 -0.523 9.178 1.00 82.19 481 ARG A N 1
ATOM 3919 C CA . ARG A 1 481 ? 2.300 -0.440 10.504 1.00 82.19 481 ARG A CA 1
ATOM 3920 C C . ARG A 1 481 ? 3.405 -0.535 11.549 1.00 82.19 481 ARG A C 1
ATOM 3922 O O . ARG A 1 481 ? 4.114 -1.542 11.570 1.00 82.19 481 ARG A O 1
ATOM 3929 N N . PHE A 1 482 ? 3.519 0.464 12.414 1.00 79.19 482 PHE A N 1
ATOM 3930 C CA . PHE A 1 482 ? 4.505 0.507 13.497 1.00 79.19 482 PHE A CA 1
ATOM 3931 C C . PHE A 1 482 ? 4.037 -0.383 14.656 1.00 79.19 482 PHE A C 1
ATOM 3933 O O . PHE A 1 482 ? 3.449 0.059 15.636 1.00 79.19 482 PHE A O 1
ATOM 3940 N N . ARG A 1 483 ? 4.183 -1.701 14.477 1.00 65.06 483 ARG A N 1
ATOM 3941 C CA . ARG A 1 483 ? 3.660 -2.731 15.389 1.00 65.06 483 ARG A CA 1
ATOM 3942 C C . ARG A 1 483 ? 4.347 -2.645 16.759 1.00 65.06 483 ARG A C 1
ATOM 3944 O O . ARG A 1 483 ? 5.413 -3.224 16.918 1.00 65.06 483 ARG A O 1
ATOM 3951 N N . GLN A 1 484 ? 3.696 -1.991 17.725 1.00 65.50 484 GLN A N 1
ATOM 3952 C CA . GLN A 1 484 ? 4.167 -1.802 19.112 1.00 65.50 484 GLN A CA 1
ATOM 3953 C C . GLN A 1 484 ? 5.478 -1.007 19.250 1.00 65.50 484 GLN A C 1
ATOM 3955 O O . GLN A 1 484 ? 6.027 -0.928 20.344 1.00 65.50 484 GLN A O 1
ATOM 3960 N N . ASP A 1 485 ? 5.984 -0.428 18.158 1.00 81.62 485 ASP A N 1
ATOM 3961 C CA . ASP A 1 485 ? 7.166 0.430 18.177 1.00 81.62 485 ASP A CA 1
ATOM 3962 C C . ASP A 1 485 ? 6.719 1.891 18.160 1.00 81.62 485 ASP A C 1
ATOM 3964 O O . ASP A 1 485 ? 6.740 2.570 17.129 1.00 81.62 485 ASP A O 1
ATOM 3968 N N . ASP A 1 486 ? 6.257 2.348 19.323 1.00 83.25 486 ASP A N 1
ATOM 3969 C CA . ASP A 1 486 ? 5.791 3.721 19.523 1.00 83.25 486 ASP A CA 1
ATOM 3970 C C . ASP A 1 486 ? 6.914 4.727 19.236 1.00 83.25 486 ASP A C 1
ATOM 3972 O O . ASP A 1 486 ? 6.658 5.823 18.748 1.00 83.25 486 ASP A O 1
ATOM 3976 N N . SER A 1 487 ? 8.174 4.341 19.469 1.00 89.31 487 SER A N 1
ATOM 3977 C CA . SER A 1 487 ? 9.330 5.197 19.186 1.00 89.31 487 SER A CA 1
ATOM 3978 C C . SER A 1 487 ? 9.513 5.405 17.685 1.00 89.31 487 SER A C 1
ATOM 3980 O O . SER A 1 487 ? 9.656 6.540 17.234 1.00 89.31 487 SER A O 1
ATOM 3982 N N . ALA A 1 488 ? 9.454 4.337 16.887 1.00 90.12 488 ALA A N 1
ATOM 3983 C CA . ALA A 1 488 ? 9.510 4.451 15.433 1.00 90.12 488 ALA A CA 1
ATOM 3984 C C . ALA A 1 488 ? 8.287 5.188 14.859 1.00 90.12 488 ALA A C 1
ATOM 3986 O O . ALA A 1 488 ? 8.430 5.931 13.884 1.00 90.12 488 ALA A O 1
ATOM 3987 N N . TRP A 1 489 ? 7.106 5.036 15.472 1.00 91.81 489 TRP A N 1
ATOM 3988 C CA . TRP A 1 489 ? 5.927 5.824 15.107 1.00 91.81 489 TRP A CA 1
ATOM 3989 C C . TRP A 1 489 ? 6.134 7.319 15.364 1.00 91.81 489 TRP A C 1
ATOM 3991 O O . TRP A 1 489 ? 5.914 8.130 14.464 1.00 91.81 489 TRP A O 1
ATOM 4001 N N . GLU A 1 490 ? 6.616 7.698 16.549 1.00 94.00 490 GLU A N 1
ATOM 4002 C CA . GLU A 1 490 ? 6.901 9.101 16.862 1.00 94.00 490 GLU A CA 1
ATOM 4003 C C . GLU A 1 490 ? 7.971 9.684 15.933 1.00 94.00 490 GLU A C 1
ATOM 4005 O O . GLU A 1 490 ? 7.773 10.782 15.424 1.00 94.00 490 GLU A O 1
ATOM 4010 N N . LEU A 1 491 ? 9.026 8.931 15.595 1.00 95.62 491 LEU A N 1
ATOM 4011 C CA . LEU A 1 491 ? 10.021 9.356 14.598 1.00 95.62 491 LEU A CA 1
ATOM 4012 C C . LEU A 1 491 ? 9.397 9.613 13.216 1.00 95.62 491 LEU A C 1
ATOM 4014 O O . LEU A 1 491 ? 9.854 10.475 12.459 1.00 95.62 491 LEU A O 1
ATOM 4018 N N . PHE A 1 492 ? 8.353 8.869 12.848 1.00 95.81 492 PHE A N 1
ATOM 4019 C CA . PHE A 1 492 ? 7.632 9.092 11.596 1.00 95.81 492 PHE A CA 1
ATOM 4020 C C . PHE A 1 492 ? 6.831 10.385 11.640 1.00 95.81 492 PHE A C 1
ATOM 4022 O O . PHE A 1 492 ? 6.969 11.220 10.741 1.00 95.81 492 PHE A O 1
ATOM 4029 N N . VAL A 1 493 ? 6.064 10.577 12.712 1.00 96.19 493 VAL A N 1
ATOM 4030 C CA . VAL A 1 493 ? 5.271 11.788 12.951 1.00 96.19 493 VAL A CA 1
ATOM 4031 C C . VAL A 1 493 ? 6.163 13.030 13.034 1.00 96.19 493 VAL A C 1
ATOM 4033 O O . VAL A 1 493 ? 5.831 14.054 12.434 1.00 96.19 493 VAL A O 1
ATOM 4036 N N . ASP A 1 494 ? 7.302 12.938 13.719 1.00 97.75 494 ASP A N 1
ATOM 4037 C CA . ASP A 1 494 ? 8.271 14.027 13.845 1.00 97.75 494 ASP A CA 1
ATOM 4038 C C . ASP A 1 494 ? 8.845 14.393 12.475 1.00 97.75 494 ASP A C 1
ATOM 4040 O O . ASP A 1 494 ? 8.733 15.546 12.073 1.00 97.75 494 ASP A O 1
ATOM 4044 N N . SER A 1 495 ? 9.299 13.416 11.680 1.00 98.19 495 SER A N 1
ATOM 4045 C CA . SER A 1 495 ? 9.825 13.685 10.328 1.00 98.19 495 SER A CA 1
ATOM 4046 C C . SER A 1 495 ? 8.796 14.316 9.374 1.00 98.19 495 SER A C 1
ATOM 4048 O O . SER A 1 495 ? 9.138 15.108 8.490 1.00 98.19 495 SER A O 1
ATOM 4050 N N . PHE A 1 496 ? 7.513 13.990 9.556 1.00 97.94 496 PHE A N 1
ATOM 4051 C CA . PHE A 1 496 ? 6.415 14.622 8.829 1.00 97.94 496 PHE A CA 1
ATOM 4052 C C . PHE A 1 496 ? 6.225 16.084 9.265 1.00 97.94 496 PHE A C 1
ATOM 4054 O O . PHE A 1 496 ? 6.084 16.973 8.422 1.00 97.94 496 PHE A O 1
ATOM 4061 N N . CYS A 1 497 ? 6.251 16.351 10.574 1.00 98.25 497 CYS A N 1
ATOM 4062 C CA . CYS A 1 497 ? 6.105 17.699 11.127 1.00 98.25 497 CYS A CA 1
ATOM 4063 C C . CYS A 1 497 ? 7.324 18.591 10.836 1.00 98.25 497 CYS A C 1
ATOM 4065 O O . CYS A 1 497 ? 7.143 19.767 10.530 1.00 98.25 497 CYS A O 1
ATOM 4067 N N . GLU A 1 498 ? 8.537 18.038 10.839 1.00 98.12 498 GLU A N 1
ATOM 4068 C CA . GLU A 1 498 ? 9.767 18.701 10.382 1.00 98.12 498 GLU A CA 1
ATOM 4069 C C . GLU A 1 498 ? 9.641 19.139 8.920 1.00 98.12 498 GLU A C 1
ATOM 4071 O O . GLU A 1 498 ? 9.927 20.284 8.573 1.00 98.12 498 GLU A O 1
ATOM 4076 N N . SER A 1 499 ? 9.128 18.263 8.051 1.00 97.56 499 SER A N 1
ATOM 4077 C CA . SER A 1 499 ? 8.916 18.606 6.641 1.00 97.56 499 SER A CA 1
ATOM 4078 C C . SER A 1 499 ? 7.874 19.712 6.462 1.00 97.56 499 SER A C 1
ATOM 4080 O O . SER A 1 499 ? 8.038 20.576 5.600 1.00 97.56 499 SER A O 1
ATOM 4082 N N . LEU A 1 500 ? 6.828 19.740 7.294 1.00 97.25 500 LEU A N 1
ATOM 4083 C CA . LEU A 1 500 ? 5.868 20.847 7.323 1.00 97.25 500 LEU A CA 1
ATOM 4084 C C . LEU A 1 500 ? 6.501 22.163 7.774 1.00 97.25 500 LEU A C 1
ATOM 4086 O O . LEU A 1 500 ? 6.223 23.203 7.174 1.00 97.25 500 LEU A O 1
ATOM 4090 N N . GLU A 1 501 ? 7.330 22.129 8.817 1.00 97.38 501 GLU A N 1
ATOM 4091 C CA . GLU A 1 501 ? 8.056 23.300 9.309 1.00 97.38 501 GLU A CA 1
ATOM 4092 C C . GLU A 1 501 ? 8.976 23.863 8.219 1.00 97.38 501 GLU A C 1
ATOM 4094 O O . GLU A 1 501 ? 8.911 25.055 7.910 1.00 97.38 501 GLU A O 1
ATOM 4099 N N . LEU A 1 502 ? 9.768 23.009 7.566 1.00 96.38 502 LEU A N 1
ATOM 4100 C CA . LEU A 1 502 ? 10.661 23.404 6.475 1.00 96.38 502 LEU A CA 1
ATOM 4101 C C . LEU A 1 502 ? 9.888 23.997 5.290 1.00 96.38 502 LEU A C 1
ATOM 4103 O O . LEU A 1 502 ? 10.237 25.065 4.781 1.00 96.38 502 LEU A O 1
ATOM 4107 N N . GLU A 1 503 ? 8.793 23.357 4.875 1.00 96.06 503 GLU A N 1
ATOM 4108 C CA . GLU A 1 503 ? 7.908 23.883 3.830 1.00 96.06 503 GLU A CA 1
ATOM 4109 C C . GLU A 1 503 ? 7.273 25.227 4.226 1.00 96.06 503 GLU A C 1
ATOM 4111 O O . GLU A 1 503 ? 7.088 26.107 3.380 1.00 96.06 503 GLU A O 1
ATOM 4116 N N . ALA A 1 504 ? 6.977 25.437 5.511 1.00 96.06 504 ALA A N 1
ATOM 4117 C CA . ALA A 1 504 ? 6.446 26.696 6.022 1.00 96.06 504 ALA A CA 1
ATOM 4118 C C . ALA A 1 504 ? 7.430 27.867 5.936 1.00 96.06 504 ALA A C 1
ATOM 4120 O O . ALA A 1 504 ? 6.972 29.012 5.815 1.00 96.06 504 ALA A O 1
ATOM 4121 N N . GLN A 1 505 ? 8.739 27.602 5.983 1.00 95.62 505 GLN A N 1
ATOM 4122 C CA . GLN A 1 505 ? 9.771 28.636 5.875 1.00 95.62 505 GLN A CA 1
ATOM 4123 C C . GLN A 1 505 ? 9.946 29.161 4.446 1.00 95.62 505 GLN A C 1
ATOM 4125 O O . GLN A 1 505 ? 10.382 30.302 4.265 1.00 95.62 505 GLN A O 1
ATOM 4130 N N . LYS A 1 506 ? 9.555 28.386 3.426 1.00 94.06 506 LYS A N 1
ATOM 4131 C CA . LYS A 1 506 ? 9.652 28.800 2.020 1.00 94.06 506 LYS A CA 1
ATOM 4132 C C . LYS A 1 506 ? 8.782 30.028 1.744 1.00 94.06 506 LYS A C 1
ATOM 4134 O O . LYS A 1 506 ? 7.608 30.078 2.113 1.00 94.06 506 LYS A O 1
ATOM 4139 N N . ALA A 1 507 ? 9.336 31.001 1.016 1.00 89.88 507 ALA A N 1
ATOM 4140 C CA . ALA A 1 507 ? 8.614 32.217 0.629 1.00 89.88 507 ALA A CA 1
ATOM 4141 C C . ALA A 1 507 ? 7.359 31.907 -0.208 1.00 89.88 507 ALA A C 1
ATOM 4143 O O . ALA A 1 507 ? 6.325 32.557 -0.056 1.00 89.88 507 ALA A O 1
ATOM 4144 N N . LYS A 1 508 ? 7.446 30.891 -1.076 1.00 90.19 508 LYS A N 1
ATOM 4145 C CA . LYS A 1 508 ? 6.341 30.375 -1.889 1.00 90.19 508 LYS A CA 1
ATOM 4146 C C . LYS A 1 508 ? 6.392 28.847 -1.900 1.00 90.19 508 LYS A C 1
ATOM 4148 O O . LYS A 1 508 ? 7.110 28.264 -2.700 1.00 90.19 508 LYS A O 1
ATOM 4153 N N . SER A 1 509 ? 5.628 28.201 -1.022 1.00 92.25 509 SER A N 1
ATOM 4154 C CA . SER A 1 509 ? 5.453 26.743 -1.076 1.00 92.25 509 SER A CA 1
ATOM 4155 C C . SER A 1 509 ? 4.303 26.375 -2.020 1.00 92.25 509 SER A C 1
ATOM 4157 O O . SER A 1 509 ? 3.207 26.950 -1.958 1.00 92.25 509 SER A O 1
ATOM 4159 N N . SER A 1 510 ? 4.550 25.417 -2.915 1.00 93.44 510 SER A N 1
ATOM 4160 C CA . SER A 1 510 ? 3.523 24.858 -3.798 1.00 93.44 510 SER A CA 1
ATOM 4161 C C . SER A 1 510 ? 2.672 23.788 -3.103 1.00 93.44 510 SER A C 1
ATOM 4163 O O . SER A 1 510 ? 1.547 23.549 -3.547 1.00 93.44 510 SER A O 1
ATOM 4165 N N . SER A 1 511 ? 3.151 23.259 -1.971 1.00 95.31 511 SER A N 1
ATOM 4166 C CA . SER A 1 511 ? 2.531 22.211 -1.159 1.00 95.31 511 SER A CA 1
ATOM 4167 C C . SER A 1 511 ? 1.077 22.527 -0.797 1.00 95.31 511 SER A C 1
ATOM 4169 O O . SER A 1 511 ? 0.775 23.480 -0.071 1.00 95.31 511 SER A O 1
ATOM 4171 N N . LEU A 1 512 ? 0.154 21.719 -1.318 1.00 95.19 512 LEU A N 1
ATOM 4172 C CA . LEU A 1 512 ? -1.279 21.814 -1.041 1.00 95.19 512 LEU A CA 1
ATOM 4173 C C . LEU A 1 512 ? -1.593 21.377 0.387 1.00 95.19 512 LEU A C 1
ATOM 4175 O O . LEU A 1 512 ? -2.430 21.994 1.042 1.00 95.19 512 LEU A O 1
ATOM 4179 N N . ILE A 1 513 ? -0.853 20.398 0.909 1.00 95.44 513 ILE A N 1
ATOM 4180 C CA . ILE A 1 513 ? -0.948 20.007 2.314 1.00 95.44 513 ILE A CA 1
ATOM 4181 C C . ILE A 1 513 ? -0.597 21.143 3.258 1.00 95.44 513 ILE A C 1
ATOM 4183 O O . ILE A 1 513 ? -1.372 21.432 4.171 1.00 95.44 513 ILE A O 1
ATOM 4187 N N . LEU A 1 514 ? 0.515 21.835 3.020 1.00 96.00 514 LEU A N 1
ATOM 4188 C CA . LEU A 1 514 ? 0.871 22.979 3.847 1.00 96.00 514 LEU A CA 1
ATOM 4189 C C . LEU A 1 514 ? -0.214 24.064 3.787 1.00 96.00 514 LEU A C 1
ATOM 4191 O O . LEU A 1 514 ? -0.545 24.654 4.812 1.00 96.00 514 LEU A O 1
ATOM 4195 N N . LYS A 1 515 ? -0.772 24.339 2.602 1.00 95.62 515 LYS A N 1
ATOM 4196 C CA . LYS A 1 515 ? -1.844 25.336 2.432 1.00 95.62 515 LYS A CA 1
ATOM 4197 C C . LYS A 1 515 ? -3.103 24.954 3.211 1.00 95.62 515 LYS A C 1
ATOM 4199 O O . LYS A 1 515 ? -3.638 25.800 3.927 1.00 95.62 515 LYS A O 1
ATOM 4204 N N . ALA A 1 516 ? -3.532 23.696 3.126 1.00 95.50 516 ALA A N 1
ATOM 4205 C CA . ALA A 1 516 ? -4.678 23.187 3.874 1.00 95.50 516 ALA A CA 1
ATOM 4206 C C . ALA A 1 516 ? -4.446 23.275 5.394 1.00 95.50 516 ALA A C 1
ATOM 4208 O O . ALA A 1 516 ? -5.313 23.744 6.130 1.00 95.50 516 ALA A O 1
ATOM 4209 N N . ILE A 1 517 ? -3.244 22.918 5.859 1.00 95.50 517 ILE A N 1
ATOM 4210 C CA . ILE A 1 517 ? -2.851 23.022 7.270 1.00 95.50 517 ILE A CA 1
ATOM 4211 C C . ILE A 1 517 ? -2.831 24.480 7.737 1.00 95.50 517 ILE A C 1
ATOM 4213 O O . ILE A 1 517 ? -3.415 24.786 8.773 1.00 95.50 517 ILE A O 1
ATOM 4217 N N . LYS A 1 518 ? -2.232 25.402 6.971 1.00 95.12 518 LYS A N 1
ATOM 4218 C CA . LYS A 1 518 ? -2.236 26.844 7.284 1.00 95.12 518 LYS A CA 1
ATOM 4219 C C . LYS A 1 518 ? -3.661 27.371 7.443 1.00 95.12 518 LYS A C 1
ATOM 4221 O O . LYS A 1 518 ? -3.971 27.993 8.454 1.00 95.12 518 LYS A O 1
ATOM 4226 N N . ARG A 1 519 ? -4.542 27.037 6.499 1.00 94.31 519 ARG A N 1
ATOM 4227 C CA . ARG A 1 519 ? -5.961 27.412 6.537 1.00 94.31 519 ARG A CA 1
ATOM 4228 C C . ARG A 1 519 ? -6.673 26.860 7.776 1.00 94.31 519 ARG A C 1
ATOM 4230 O O . ARG A 1 519 ? -7.434 27.585 8.414 1.00 94.31 519 ARG A O 1
ATOM 4237 N N . ALA A 1 520 ? -6.425 25.600 8.132 1.00 95.00 520 ALA A N 1
ATOM 4238 C CA . ALA A 1 520 ? -7.002 24.983 9.324 1.00 95.00 520 ALA A CA 1
ATOM 4239 C C . ALA A 1 520 ? -6.478 25.628 10.623 1.00 95.00 520 ALA A C 1
ATOM 4241 O O . ALA A 1 520 ? -7.257 25.881 11.540 1.00 95.00 520 ALA A O 1
ATOM 4242 N N . PHE A 1 521 ? -5.182 25.949 10.694 1.00 95.50 521 PHE A N 1
ATOM 4243 C CA . PHE A 1 521 ? -4.558 26.601 11.852 1.00 95.50 521 PHE A CA 1
ATOM 4244 C C . PHE A 1 521 ? -5.084 28.028 12.050 1.00 95.50 521 PHE A C 1
ATOM 4246 O O . PHE A 1 521 ? -5.439 28.398 13.170 1.00 95.50 521 PHE A O 1
ATOM 4253 N N . GLU A 1 522 ? -5.201 28.806 10.972 1.00 94.06 522 GLU A N 1
ATOM 4254 C CA . GLU A 1 522 ? -5.768 30.160 11.001 1.00 94.06 522 GLU A CA 1
ATOM 4255 C C . GLU A 1 522 ? -7.225 30.159 11.483 1.00 94.06 522 GLU A C 1
ATOM 4257 O O . GLU A 1 522 ? -7.610 31.007 12.291 1.00 94.06 522 GLU A O 1
ATOM 4262 N N . ALA A 1 523 ? -8.020 29.183 11.029 1.00 94.00 523 ALA A N 1
ATOM 4263 C CA . ALA A 1 523 ? -9.409 29.003 11.447 1.00 94.00 523 ALA A CA 1
ATOM 4264 C C . ALA A 1 523 ? -9.545 28.503 12.894 1.00 94.00 523 ALA A C 1
ATOM 4266 O O . ALA A 1 523 ? -10.520 28.835 13.570 1.00 94.00 523 ALA A O 1
ATOM 4267 N N . LEU A 1 524 ? -8.576 27.720 13.380 1.00 94.50 524 LEU A N 1
ATOM 4268 C CA . LEU A 1 524 ? -8.529 27.250 14.763 1.00 94.50 524 LEU A CA 1
ATOM 4269 C C . LEU A 1 524 ? -8.225 28.396 15.734 1.00 94.50 524 LEU A C 1
ATOM 4271 O O . LEU A 1 524 ? -8.868 28.520 16.778 1.00 94.50 524 LEU A O 1
ATOM 4275 N N . LYS A 1 525 ? -7.226 29.224 15.416 1.00 92.69 525 LYS A N 1
ATOM 4276 C CA . LYS A 1 525 ? -6.852 30.381 16.228 1.00 92.69 525 LYS A CA 1
ATOM 4277 C C . LYS A 1 525 ? -6.275 31.481 15.334 1.00 92.69 525 LYS A C 1
ATOM 4279 O O . LYS A 1 525 ? -5.185 31.305 14.785 1.00 92.69 525 LYS A O 1
ATOM 4284 N N . PRO A 1 526 ? -6.926 32.657 15.258 1.00 85.81 526 PRO A N 1
ATOM 4285 C CA . PRO A 1 526 ? -6.377 33.792 14.529 1.00 85.81 526 PRO A CA 1
ATOM 4286 C C . PRO A 1 526 ? -4.963 34.116 15.028 1.00 85.81 526 PRO A C 1
ATOM 4288 O O . PRO A 1 526 ? -4.744 34.220 16.237 1.00 85.81 526 PRO A O 1
ATOM 4291 N N . ARG A 1 527 ? -4.015 34.299 14.097 1.00 86.81 527 ARG A N 1
ATOM 4292 C CA . ARG A 1 527 ? -2.563 34.500 14.323 1.00 86.81 527 ARG A CA 1
ATOM 4293 C C . ARG A 1 527 ? -1.742 33.247 14.649 1.00 86.81 527 ARG A C 1
ATOM 4295 O O . ARG A 1 527 ? -0.534 33.378 14.837 1.00 86.81 527 ARG A O 1
ATOM 4302 N N . LEU A 1 528 ? -2.335 32.054 14.702 1.00 88.62 528 LEU A N 1
ATOM 4303 C CA . LEU A 1 528 ? -1.552 30.823 14.787 1.00 88.62 528 LEU A CA 1
ATOM 4304 C C . LEU A 1 528 ? -0.875 30.565 13.435 1.00 88.62 528 LEU A C 1
ATOM 4306 O O . LEU A 1 528 ? -1.529 30.198 12.464 1.00 88.62 528 LEU A O 1
ATOM 4310 N N . SER A 1 529 ? 0.437 30.791 13.374 1.00 90.25 529 SER A N 1
ATOM 4311 C CA . SER A 1 529 ? 1.240 30.576 12.172 1.00 90.25 529 SER A CA 1
ATOM 4312 C C . SER A 1 529 ? 2.161 29.385 12.366 1.00 90.25 529 SER A C 1
ATOM 4314 O O . SER A 1 529 ? 2.999 29.386 13.264 1.00 90.25 529 SER A O 1
ATOM 4316 N N . ILE A 1 530 ? 2.066 28.406 11.466 1.00 92.19 530 ILE A N 1
ATOM 4317 C CA . ILE A 1 530 ? 2.975 27.254 11.443 1.00 92.19 530 ILE A CA 1
ATOM 4318 C C . ILE A 1 530 ? 4.449 27.674 11.301 1.00 92.19 530 ILE A C 1
ATOM 4320 O O . ILE A 1 530 ? 5.330 26.995 11.804 1.00 92.19 530 ILE A O 1
ATOM 4324 N N . LYS A 1 531 ? 4.725 28.840 10.695 1.00 91.94 531 LYS A N 1
ATOM 4325 C CA . LYS A 1 531 ? 6.089 29.367 10.513 1.00 91.94 531 LYS A CA 1
ATOM 4326 C C . LYS A 1 531 ? 6.797 29.689 11.838 1.00 91.94 531 LYS A C 1
ATOM 4328 O O . LYS A 1 531 ? 8.021 29.743 11.872 1.00 91.94 531 LYS A O 1
ATOM 4333 N N . SER A 1 532 ? 6.036 29.953 12.900 1.00 92.44 532 SER A N 1
ATOM 4334 C CA . SER A 1 532 ? 6.555 30.303 14.229 1.00 92.44 532 SER A CA 1
ATOM 4335 C C . SER A 1 532 ? 6.417 29.173 15.251 1.00 92.44 532 SER A C 1
ATOM 4337 O O . SER A 1 532 ? 6.575 29.423 16.442 1.00 92.44 532 SER A O 1
ATOM 4339 N N . MET A 1 533 ? 6.039 27.969 14.821 1.00 96.06 533 MET A N 1
ATOM 4340 C CA . MET A 1 533 ? 5.806 26.828 15.706 1.00 96.06 533 MET A CA 1
ATOM 4341 C C . MET A 1 533 ? 6.975 25.854 15.632 1.00 96.06 533 MET A C 1
ATOM 4343 O O . MET A 1 533 ? 7.502 25.617 14.551 1.00 96.06 533 MET A O 1
ATOM 4347 N N . SER A 1 534 ? 7.337 25.267 16.772 1.00 96.88 534 SER A N 1
ATOM 4348 C CA . SER A 1 534 ? 8.269 24.138 16.801 1.00 96.88 534 SER A CA 1
ATOM 4349 C C . SER A 1 534 ? 7.613 22.866 16.248 1.00 96.88 534 SER A C 1
ATOM 4351 O O . SER A 1 534 ? 6.384 22.740 16.285 1.00 96.88 534 SER A O 1
ATOM 4353 N N . VAL A 1 535 ? 8.411 21.880 15.822 1.00 97.06 535 VAL A N 1
ATOM 4354 C CA . VAL A 1 535 ? 7.936 20.524 15.460 1.00 97.06 535 VAL A CA 1
ATOM 4355 C C . VAL A 1 535 ? 6.988 19.957 16.525 1.00 97.06 535 VAL A C 1
ATOM 4357 O O . VAL A 1 535 ? 5.897 19.479 16.207 1.00 97.06 535 VAL A O 1
ATOM 4360 N N . THR A 1 536 ? 7.361 20.081 17.803 1.00 97.50 536 THR A N 1
ATOM 4361 C CA . THR A 1 536 ? 6.565 19.619 18.948 1.00 97.50 536 THR A CA 1
ATOM 4362 C C . THR A 1 536 ? 5.203 20.311 19.018 1.00 97.50 536 THR A C 1
ATOM 4364 O O . THR A 1 536 ? 4.187 19.649 19.243 1.00 97.50 536 THR A O 1
ATOM 4367 N N . ASP A 1 537 ? 5.153 21.625 18.786 1.00 97.31 537 ASP A N 1
ATOM 4368 C CA . ASP A 1 537 ? 3.902 22.390 18.798 1.00 97.31 537 ASP A CA 1
ATOM 4369 C C . ASP A 1 537 ? 3.013 22.056 17.598 1.00 97.31 537 ASP A C 1
ATOM 4371 O O . ASP A 1 537 ? 1.788 21.983 17.746 1.00 97.31 537 ASP A O 1
ATOM 4375 N N . ILE A 1 538 ? 3.605 21.831 16.418 1.00 97.62 538 ILE A N 1
ATOM 4376 C CA . ILE A 1 538 ? 2.888 21.389 15.212 1.00 97.62 538 ILE A CA 1
ATOM 4377 C C . ILE A 1 538 ? 2.237 20.033 15.482 1.00 97.62 538 ILE A C 1
ATOM 4379 O O . ILE A 1 538 ? 1.015 19.908 15.363 1.00 97.62 538 ILE A O 1
ATOM 4383 N N . LYS A 1 539 ? 3.027 19.052 15.933 1.00 96.62 539 LYS A N 1
ATOM 4384 C CA . LYS A 1 539 ? 2.567 17.702 16.286 1.00 96.62 539 LYS A CA 1
ATOM 4385 C C . LYS A 1 539 ? 1.431 17.740 17.306 1.00 96.62 539 LYS A C 1
ATOM 4387 O O . LYS A 1 539 ? 0.365 17.163 17.081 1.00 96.62 539 LYS A O 1
ATOM 4392 N N . LYS A 1 540 ? 1.631 18.461 18.413 1.00 95.94 540 LYS A N 1
ATOM 4393 C CA . LYS A 1 540 ? 0.630 18.608 19.476 1.00 95.94 540 LYS A CA 1
ATOM 4394 C C . LYS A 1 540 ? -0.653 19.254 18.955 1.00 95.94 540 LYS A C 1
ATOM 4396 O O . LYS A 1 540 ? -1.745 18.787 19.262 1.00 95.94 540 LYS A O 1
ATOM 4401 N N . THR A 1 541 ? -0.540 20.294 18.131 1.00 96.44 541 THR A N 1
ATOM 4402 C CA . THR A 1 541 ? -1.705 20.985 17.564 1.00 96.44 541 THR A CA 1
ATOM 4403 C C . THR A 1 541 ? -2.498 20.073 16.633 1.00 96.44 541 THR A C 1
ATOM 4405 O O . THR A 1 541 ? -3.725 20.046 16.734 1.00 96.44 541 THR A O 1
ATOM 4408 N N . LEU A 1 542 ? -1.831 19.301 15.771 1.00 95.62 542 LEU A N 1
ATOM 4409 C CA . LEU A 1 542 ? -2.493 18.350 14.875 1.00 95.62 542 LEU A CA 1
ATOM 4410 C C . LEU A 1 542 ? -3.255 17.276 15.666 1.00 95.62 542 LEU A C 1
ATOM 4412 O O . LEU A 1 542 ? -4.429 17.046 15.387 1.00 95.62 542 LEU A O 1
ATOM 4416 N N . ARG A 1 543 ? -2.637 16.690 16.699 1.00 93.06 543 ARG A N 1
ATOM 4417 C CA . ARG A 1 543 ? -3.262 15.665 17.556 1.00 93.06 543 ARG A CA 1
ATOM 4418 C C . ARG A 1 543 ? -4.427 16.201 18.389 1.00 93.06 543 ARG A C 1
ATOM 4420 O O . ARG A 1 543 ? -5.508 15.617 18.377 1.00 93.06 543 ARG A O 1
ATOM 4427 N N . ASP A 1 544 ? -4.234 17.328 19.071 1.00 93.00 544 ASP A N 1
ATOM 4428 C CA . ASP A 1 544 ? -5.213 17.868 20.026 1.00 93.00 544 ASP A CA 1
ATOM 4429 C C . ASP A 1 544 ? -6.462 18.451 19.352 1.00 93.00 544 ASP A C 1
ATOM 4431 O O . ASP A 1 544 ? -7.508 18.606 19.991 1.00 93.00 544 ASP A O 1
ATOM 4435 N N . ASN A 1 545 ? -6.346 18.862 18.085 1.00 94.56 545 ASN A N 1
ATOM 4436 C CA . ASN A 1 545 ? -7.390 19.625 17.405 1.00 94.56 545 ASN A CA 1
ATOM 4437 C C . ASN A 1 545 ? -8.020 18.893 16.222 1.00 94.56 545 ASN A C 1
ATOM 4439 O O . ASN A 1 545 ? -8.970 19.434 15.670 1.00 94.56 545 ASN A O 1
ATOM 4443 N N . TRP A 1 546 ? -7.571 17.683 15.871 1.00 92.44 546 TRP A N 1
ATOM 4444 C CA . TRP A 1 546 ? -8.023 16.963 14.673 1.00 92.44 546 TRP A CA 1
ATOM 4445 C C . TRP A 1 546 ? -9.552 16.875 14.528 1.00 92.44 546 TRP A C 1
ATOM 4447 O O . TRP A 1 546 ? -10.097 17.124 13.454 1.00 92.44 546 TRP A O 1
ATOM 4457 N N . ASP A 1 547 ? -10.252 16.614 15.634 1.00 88.50 547 ASP A N 1
ATOM 4458 C CA . ASP A 1 547 ? -11.715 16.475 15.670 1.00 88.50 547 ASP A CA 1
ATOM 4459 C C . ASP A 1 547 ? -12.461 17.750 16.095 1.00 88.50 547 ASP A C 1
ATOM 4461 O O . ASP A 1 547 ? -13.689 17.734 16.265 1.00 88.50 547 ASP A O 1
ATOM 4465 N N . LYS A 1 548 ? -11.746 18.860 16.316 1.00 92.62 548 LYS A N 1
ATOM 4466 C CA . LYS A 1 548 ? -12.375 20.125 16.703 1.00 92.62 548 LYS A CA 1
ATOM 4467 C C . LYS A 1 548 ? -13.080 20.757 15.516 1.00 92.62 548 LYS A C 1
ATOM 4469 O O . LYS A 1 548 ? -12.610 20.696 14.381 1.00 92.62 548 LYS A O 1
ATOM 4474 N N . GLU A 1 549 ? -14.214 21.380 15.808 1.00 94.38 549 GLU A N 1
ATOM 4475 C CA . GLU A 1 549 ? -14.936 22.201 14.843 1.00 94.38 549 GLU A CA 1
ATOM 4476 C C . GLU A 1 549 ? -14.248 23.552 14.693 1.00 94.38 549 GLU A C 1
ATOM 4478 O O . GLU A 1 549 ? -13.916 24.215 15.677 1.00 94.38 549 GLU A O 1
ATOM 4483 N N . ILE A 1 550 ? -14.030 23.940 13.443 1.00 94.94 550 ILE A N 1
ATOM 4484 C CA . ILE A 1 550 ? -13.455 25.215 13.037 1.00 94.94 550 ILE A CA 1
ATOM 4485 C C . ILE A 1 550 ? -14.366 25.873 12.003 1.00 94.94 550 ILE A C 1
ATOM 4487 O O . ILE A 1 550 ? -15.043 25.196 11.228 1.00 94.94 550 ILE A O 1
ATOM 4491 N N . LYS A 1 551 ? -14.371 27.209 11.973 1.00 95.31 551 LYS A N 1
ATOM 4492 C CA . LYS A 1 551 ? -15.177 27.991 11.029 1.00 95.31 551 LYS A CA 1
ATOM 4493 C C . LYS A 1 551 ? -14.325 28.517 9.892 1.00 95.31 551 LYS A C 1
ATOM 4495 O O . LYS A 1 551 ? -13.388 29.276 10.114 1.00 95.31 551 LYS A O 1
ATOM 4500 N N . ILE A 1 552 ? -14.704 28.180 8.663 1.00 92.75 552 ILE A N 1
ATOM 4501 C CA . ILE A 1 552 ? -14.079 28.702 7.446 1.00 92.75 552 ILE A CA 1
ATOM 4502 C C . ILE A 1 552 ? -15.178 29.307 6.578 1.00 92.75 552 ILE A C 1
ATOM 4504 O O . ILE A 1 552 ? -16.083 28.606 6.126 1.00 92.75 552 ILE A O 1
ATOM 4508 N N . ASN A 1 553 ? -15.107 30.619 6.339 1.00 92.81 553 ASN A N 1
ATOM 4509 C CA . ASN A 1 553 ? -16.106 31.371 5.566 1.00 92.81 553 ASN A CA 1
ATOM 4510 C C . ASN A 1 553 ? -17.548 31.152 6.072 1.00 92.81 553 ASN A C 1
ATOM 4512 O O . ASN A 1 553 ? -18.473 30.965 5.285 1.00 92.81 553 ASN A O 1
ATOM 4516 N N . GLY A 1 554 ? -17.726 31.116 7.397 1.00 92.44 554 GLY A N 1
ATOM 4517 C CA . GLY A 1 554 ? -19.032 30.944 8.045 1.00 92.44 554 GLY A CA 1
ATOM 4518 C C . GLY A 1 554 ? -19.597 29.519 8.029 1.00 92.44 554 GLY A C 1
ATOM 4519 O O . GLY A 1 554 ? -20.671 29.310 8.584 1.00 92.44 554 GLY A O 1
ATOM 4520 N N . LYS A 1 555 ? -18.894 28.548 7.435 1.00 94.00 555 LYS A N 1
ATOM 4521 C CA . LYS A 1 555 ? -19.261 27.126 7.470 1.00 94.00 555 LYS A CA 1
ATOM 4522 C C . LYS A 1 555 ? -18.410 26.384 8.498 1.00 94.00 555 LYS A C 1
ATOM 4524 O O . LYS A 1 555 ? -17.210 26.647 8.602 1.00 94.00 555 LYS A O 1
ATOM 4529 N N . ASP A 1 556 ? -19.043 25.473 9.229 1.00 93.88 556 ASP A N 1
ATOM 4530 C CA . ASP A 1 556 ? -18.384 24.604 10.201 1.00 93.88 556 ASP A CA 1
ATOM 4531 C C . ASP A 1 556 ? -17.748 23.403 9.493 1.00 93.88 556 ASP A C 1
ATOM 4533 O O . ASP A 1 556 ? -18.374 22.754 8.652 1.00 93.88 556 ASP A O 1
ATOM 4537 N N . TYR A 1 557 ? -16.499 23.110 9.842 1.00 91.81 557 TYR A N 1
ATOM 4538 C CA . TYR A 1 557 ? -15.748 21.946 9.375 1.00 91.81 557 TYR A CA 1
ATOM 4539 C C . TYR A 1 557 ? -15.043 21.292 10.557 1.00 91.81 557 TYR A C 1
ATOM 4541 O O . TYR A 1 557 ? -14.681 21.979 11.514 1.00 91.81 557 TYR A O 1
ATOM 4549 N N . LYS A 1 558 ? -14.765 19.986 10.486 1.00 91.50 558 LYS A N 1
ATOM 4550 C CA . LYS A 1 558 ? -13.747 19.401 11.365 1.00 91.50 558 LYS A CA 1
ATOM 4551 C C . LYS A 1 558 ? -12.364 19.795 10.864 1.00 91.50 558 LYS A C 1
ATOM 4553 O O . LYS A 1 558 ? -12.116 19.836 9.660 1.00 91.50 558 LYS A O 1
ATOM 4558 N N . PHE A 1 559 ? -11.453 20.059 11.788 1.00 93.56 559 PHE A N 1
ATOM 4559 C CA . PHE A 1 559 ? -10.078 20.437 11.476 1.00 93.56 559 PHE A CA 1
ATOM 4560 C C . PHE A 1 559 ? -9.378 19.424 10.551 1.00 93.56 559 PHE A C 1
ATOM 4562 O O . PHE A 1 559 ? -8.802 19.814 9.536 1.00 93.56 559 PHE A O 1
ATOM 4569 N N . GLY A 1 560 ? -9.489 18.125 10.847 1.00 91.88 560 GLY A N 1
ATOM 4570 C CA . GLY A 1 560 ? -8.944 17.046 10.019 1.00 91.88 560 GLY A CA 1
ATOM 4571 C C . GLY A 1 560 ? -9.597 16.925 8.637 1.00 91.88 560 GLY A C 1
ATOM 4572 O O . GLY A 1 560 ? -8.922 16.561 7.675 1.00 91.88 560 GLY A O 1
ATOM 4573 N N . ASP A 1 561 ? -10.875 17.292 8.488 1.00 89.88 561 ASP A N 1
ATOM 4574 C CA . ASP A 1 561 ? -11.581 17.240 7.196 1.00 89.88 561 ASP A CA 1
ATOM 4575 C C . ASP A 1 561 ? -11.032 18.276 6.208 1.00 89.88 561 ASP A C 1
ATOM 4577 O O . ASP A 1 561 ? -10.927 18.007 5.011 1.00 89.88 561 ASP A O 1
ATOM 4581 N N . VAL A 1 562 ? -10.624 19.446 6.711 1.00 91.75 562 VAL A N 1
ATOM 4582 C CA . VAL A 1 562 ? -9.984 20.496 5.899 1.00 91.75 562 VAL A CA 1
ATOM 4583 C C . VAL A 1 562 ? -8.625 20.026 5.374 1.00 91.75 562 VAL A C 1
ATOM 4585 O O . VAL A 1 562 ? -8.240 20.364 4.256 1.00 91.75 562 VAL A O 1
ATOM 4588 N N . ILE A 1 563 ? -7.906 19.225 6.164 1.00 93.69 563 ILE A N 1
ATOM 4589 C CA . ILE A 1 563 ? -6.555 18.758 5.838 1.00 93.69 563 ILE A CA 1
ATOM 4590 C C . ILE A 1 563 ? -6.592 17.503 4.960 1.00 93.69 563 ILE A C 1
ATOM 4592 O O . ILE A 1 563 ? -5.858 17.428 3.983 1.00 93.69 563 ILE A O 1
ATOM 4596 N N . SER A 1 564 ? -7.429 16.517 5.279 1.00 86.69 564 SER A N 1
ATOM 4597 C CA . SER A 1 564 ? -7.322 15.145 4.755 1.00 86.69 564 SER A CA 1
ATOM 4598 C C . SER A 1 564 ? -7.366 15.015 3.226 1.00 86.69 564 SER A C 1
ATOM 4600 O O . SER A 1 564 ? -6.609 14.213 2.669 1.00 86.69 564 SER A O 1
ATOM 4602 N N . ASN A 1 565 ? -8.188 15.830 2.558 1.00 72.69 565 ASN A N 1
ATOM 4603 C CA . ASN A 1 565 ? -8.379 15.827 1.100 1.00 72.69 565 ASN A CA 1
ATOM 4604 C C . ASN A 1 565 ? -7.573 16.923 0.363 1.00 72.69 565 ASN A C 1
ATOM 4606 O O . ASN A 1 565 ? -7.606 16.988 -0.861 1.00 72.69 565 ASN A O 1
ATOM 4610 N N . TYR A 1 566 ? -6.864 17.783 1.106 1.00 68.06 566 TYR A N 1
ATOM 4611 C CA . TYR A 1 566 ? -6.163 19.000 0.654 1.00 68.06 566 TYR A CA 1
ATOM 4612 C C . TYR A 1 566 ? -7.020 20.003 -0.141 1.00 68.06 566 TYR A C 1
ATOM 4614 O O . TYR A 1 566 ? -6.734 20.323 -1.296 1.00 68.06 566 TYR A O 1
ATOM 4622 N N . PHE A 1 567 ? -8.051 20.498 0.556 1.00 54.56 567 PHE A N 1
ATOM 4623 C CA . PHE A 1 567 ? -9.102 21.449 0.153 1.00 54.56 567 PHE A CA 1
ATOM 4624 C C . PHE A 1 567 ? -8.661 22.891 -0.153 1.00 54.56 567 PHE A C 1
ATOM 4626 O O . PHE A 1 567 ? -7.703 23.390 0.485 1.00 54.56 567 PHE A O 1
#

Radius of gyration: 33.11 Å; Cα contacts (8 Å, |Δi|>4): 796; chains: 1; bounding box: 81×73×87 Å

Mean predicted aligned error: 11.62 Å

Foldseek 3Di:
DPPVVVVVVVVVVVVVCVVPDVPPPDDDPLPPVPPPDDPQWQLVVLQVQPAPEKAKEWEFQDAAPVLLVSNCVRNVHQEYEYEYALLDDLVRVVVSVVSCVVSNHHYFYKHWADLFTQHWTKMKMKGWDFPDPPPPVPPPDDPPDDDTDTDIKIKMKGWNAGSYCCRGVNPHDDIDMGMHTADCADPVRDGCVVVVVLVVVVRVVRVVQAWDKDDWDWDDDPPDIDIRHIIIIHHSPDRRAPLSQQLNWWAKDQQPPPPLQQKQKDFWLDFDDPDCLQVLCVVLQWDDDPGSGMIIHRLDDDPQDPPCVVVVPDDDDPDDDDPPDDDDPDDDDDDDDDDDDDDDDDPQPLPPCCQLAAWFQFPSGTIGGPLQCVVCVVSQADNCLVVLLVVLCLLQVCVPPPVVLVSSLVSVLVSVVSSCVSCVVVVHQCVNTAPDDPSHHPSVVSSVSSSVSSNVSSVQSPDPQSVSCRSRSIDTHRRDRCVPVSVVSVSRLLRRLVRLLVLLCDPDRSYLLNVLLQQLQCQVPPPRRSPPDDSVRSSCCSRVQQQPWGDDPNDTDRSVVSRNNSD

Organism: NCBI:txid1249627